Protein AF-0000000065801569 (afdb_homodimer)

Foldseek 3Di:
DFEEEEEEEDLFDCPDPDNLRHDLLVVLVVLLVVLLCVVVVPYHYHYYYCSVPFDDAADPLQVVLLPDDPVPHDPVSCVSLVVLVVLLVSLQRHQEYEYRAEQDQQAGDPRVVRSLVSHLGDPRQWHADCVVPPPRIAGPAANHAYEYRYEYQADQCDVVGPCVVSHHYQVVCVVSCVSSHHDYYHYQYQYNSNVVDPNNVVSSVVSSVVSNVVSVVVD/DFEEEEEEEDLFDCPDPDNLRHDLLVVLVVLLVVLLCVVVVPYHYHYYYCSVPFDDAADPLQVVLLPDDPVPHDPVSCVSLVVLVVLLVSLQRHQEYEYRAEQDQQAGDPRVVRSLVSHLGDPRQWHADCVVPPPRIGGPAANHAYEYRYEYQADQCDVVGPCVVSHHYQVVCVVSCVSSHHDYYHYQYQYNSNVVDPNNVVSSVVSSVVSNVVSVVVD

InterPro domains:
  IPR003680 Flavodoxin-like fold [PF02525] (22-209)
  IPR023048 NADH:quinone oxidoreductase, FMN-dependent [MF_01216] (2-215)
  IPR029039 Flavoprotein-like superfamily [G3DSA:3.40.50.360] (1-218)
  IPR029039 Flavoprotein-like superfamily [SSF52218] (1-217)
  IPR050104 FMN-dependent NADH:quinone oxidoreductase, azoreductase type 1 [PTHR43741] (1-217)

Nearest PDB structures (foldseek):
  3r6w-assembly1_A-2  TM=9.617E-01  e=5.307E-23  Pseudomonas aeruginosa
  3keg-assembly1_B  TM=9.576E-01  e=1.123E-22  Pseudomonas aeruginosa PAO1
  3lt5-assembly1_A-2  TM=9.553E-01  e=1.969E-22  Pseudomonas aeruginosa PAO1
  1tik-assembly1_A  TM=9.095E-01  e=5.180E-18  Escherichia coli
  4c0w-assembly1_A  TM=8.809E-01  e=1.396E-18  Pseudomonas putida

Sequence (438 aa):
MITLLHIDTSARRTDNDVKEYNSISKSLAAHFMDKWITLNSKDKVIYRDLGLNPPDFISQDWIAAVFTPDEKQSEEQKSLLTLSDTLIDEVDQADIIVISSPMYNYGMPAVLKAWFDQVVRINKTFTFDLARGDFPIEPIMSGKKLILISSSGEFGFEIGGIREKMNYLAPHVETASKYLGVEEFYEIKSEYQEFADARHEESLSNAYRGVEELVKQLVMITLLHIDTSARRTDNDVKEYNSISKSLAAHFMDKWITLNSKDKVIYRDLGLNPPDFISQDWIAAVFTPDEKQSEEQKSLLTLSDTLIDEVDQADIIVISSPMYNYGMPAVLKAWFDQVVRINKTFTFDLARGDFPIEPIMSGKKLILISSSGEFGFEIGGIREKMNYLAPHVETASKYLGVEEFYEIKSEYQEFADARHEESLSNAYRGVEELVKQLV

Structure (mmCIF, N/CA/C/O backbone):
data_AF-0000000065801569-model_v1
#
loop_
_entity.id
_entity.type
_entity.pdbx_description
1 polymer 'FMN-dependent NADH:quinone oxidoreductase 2'
#
loop_
_atom_site.group_PDB
_atom_site.id
_atom_site.type_symbol
_atom_site.label_atom_id
_atom_site.label_alt_id
_atom_site.label_comp_id
_atom_site.label_asym_id
_atom_site.label_entity_id
_atom_site.label_seq_id
_atom_site.pdbx_PDB_ins_code
_atom_site.Cartn_x
_atom_site.Cartn_y
_atom_site.Cartn_z
_atom_site.occupancy
_atom_site.B_iso_or_equiv
_atom_site.auth_seq_id
_atom_site.auth_comp_id
_atom_site.auth_asym_id
_atom_site.auth_atom_id
_atom_site.pdbx_PDB_model_num
ATOM 1 N N . MET A 1 1 ? 6.012 -30.438 -14.258 1 90.12 1 MET A N 1
ATOM 2 C CA . MET A 1 1 ? 5.141 -30.125 -13.125 1 90.12 1 MET A CA 1
ATOM 3 C C . MET A 1 1 ? 5.199 -28.641 -12.773 1 90.12 1 MET A C 1
ATOM 5 O O . MET A 1 1 ? 6.281 -28.078 -12.672 1 90.12 1 MET A O 1
ATOM 9 N N . ILE A 1 2 ? 3.996 -28.016 -12.609 1 95.56 2 ILE A N 1
ATOM 10 C CA . ILE A 1 2 ? 3.883 -26.578 -12.344 1 95.56 2 ILE A CA 1
ATOM 11 C C . ILE A 1 2 ? 3.725 -26.359 -10.844 1 95.56 2 ILE A C 1
ATOM 13 O O . ILE A 1 2 ? 3.074 -27.141 -10.148 1 95.56 2 ILE A O 1
ATOM 17 N N . THR A 1 3 ? 4.434 -25.344 -10.328 1 98.5 3 THR A N 1
ATOM 18 C CA . THR A 1 3 ? 4.258 -24.922 -8.945 1 98.5 3 THR A CA 1
ATOM 19 C C . THR A 1 3 ? 3.482 -23.609 -8.875 1 98.5 3 THR A C 1
ATOM 21 O O . THR A 1 3 ? 3.852 -22.625 -9.516 1 98.5 3 THR A O 1
ATOM 24 N N . LEU A 1 4 ? 2.354 -23.625 -8.094 1 98.75 4 LEU A N 1
ATOM 25 C CA . LEU A 1 4 ? 1.579 -22.406 -7.844 1 98.75 4 LEU A CA 1
ATOM 26 C C . LEU A 1 4 ? 1.873 -21.844 -6.457 1 98.75 4 LEU A C 1
ATOM 28 O O . LEU A 1 4 ? 1.932 -22.609 -5.48 1 98.75 4 LEU A O 1
ATOM 32 N N . LEU A 1 5 ? 2.158 -20.594 -6.398 1 98.94 5 LEU A N 1
ATOM 33 C CA . LEU A 1 5 ? 2.152 -19.859 -5.141 1 98.94 5 LEU A CA 1
ATOM 34 C C . LEU A 1 5 ? 0.845 -19.094 -4.965 1 98.94 5 LEU A C 1
ATOM 36 O O . LEU A 1 5 ? 0.55 -18.172 -5.73 1 98.94 5 LEU A O 1
ATOM 40 N N . HIS A 1 6 ? 0.048 -19.531 -4.031 1 98.94 6 HIS A N 1
ATOM 41 C CA . HIS A 1 6 ? -1.248 -18.938 -3.73 1 98.94 6 HIS A CA 1
ATOM 42 C C . HIS A 1 6 ? -1.165 -18.031 -2.51 1 98.94 6 HIS A C 1
ATOM 44 O O . HIS A 1 6 ? -0.929 -18.5 -1.395 1 98.94 6 HIS A O 1
ATOM 50 N N . ILE A 1 7 ? -1.395 -16.703 -2.734 1 98.94 7 ILE A N 1
ATOM 51 C CA . ILE A 1 7 ? -1.293 -15.703 -1.681 1 98.94 7 ILE A CA 1
ATOM 52 C C . ILE A 1 7 ? -2.66 -15.062 -1.44 1 98.94 7 ILE A C 1
ATOM 54 O O . ILE A 1 7 ? -3.227 -14.438 -2.338 1 98.94 7 ILE A O 1
ATOM 58 N N . ASP A 1 8 ? -3.168 -15.203 -0.246 1 98.88 8 ASP A N 1
ATOM 59 C CA . ASP A 1 8 ? -4.395 -14.531 0.173 1 98.88 8 ASP A CA 1
ATOM 60 C C . ASP A 1 8 ? -4.086 -13.312 1.037 1 98.88 8 ASP A C 1
ATOM 62 O O . ASP A 1 8 ? -3.197 -13.359 1.89 1 98.88 8 ASP A O 1
ATOM 66 N N . THR A 1 9 ? -4.887 -12.219 0.808 1 98.88 9 THR A N 1
ATOM 67 C CA . THR A 1 9 ? -4.465 -11 1.483 1 98.88 9 THR A CA 1
ATOM 68 C C . THR A 1 9 ? -5.629 -10.375 2.254 1 98.88 9 THR A C 1
ATOM 70 O O . THR A 1 9 ? -5.426 -9.477 3.072 1 98.88 9 THR A O 1
ATOM 73 N N . SER A 1 10 ? -6.836 -10.844 2.078 1 98.69 10 SER A N 1
ATOM 74 C CA . SER A 1 10 ? -7.992 -10.242 2.744 1 98.69 10 SER A CA 1
ATOM 75 C C . SER A 1 10 ? -7.93 -10.453 4.254 1 98.69 10 SER A C 1
ATOM 77 O O . SER A 1 10 ? -7.578 -11.539 4.723 1 98.69 10 SER A O 1
ATOM 79 N N . ALA A 1 11 ? -8.312 -9.43 4.996 1 97.94 11 ALA A N 1
ATOM 80 C CA . ALA A 1 11 ? -8.445 -9.555 6.445 1 97.94 11 ALA A CA 1
ATOM 81 C C . ALA A 1 11 ? -9.617 -10.461 6.812 1 97.94 11 ALA A C 1
ATOM 83 O O . ALA A 1 11 ? -9.641 -11.055 7.891 1 97.94 11 ALA A O 1
ATOM 84 N N . ARG A 1 12 ? -10.578 -10.57 5.922 1 97.25 12 ARG A N 1
ATOM 85 C CA . ARG A 1 12 ? -11.766 -11.383 6.168 1 97.25 12 ARG A CA 1
ATOM 86 C C . ARG A 1 12 ? -11.508 -12.844 5.805 1 97.25 12 ARG A C 1
ATOM 88 O O . ARG A 1 12 ? -10.836 -13.133 4.812 1 97.25 12 ARG A O 1
ATOM 95 N N . ARG A 1 13 ? -12.125 -13.688 6.562 1 96.81 13 ARG A N 1
ATOM 96 C CA . ARG A 1 13 ? -12.023 -15.125 6.324 1 96.81 13 ARG A CA 1
ATOM 97 C C . ARG A 1 13 ? -13.109 -15.594 5.359 1 96.81 13 ARG A C 1
ATOM 99 O O . ARG A 1 13 ? -13.867 -14.781 4.824 1 96.81 13 ARG A O 1
ATOM 106 N N . THR A 1 14 ? -13.094 -16.891 5.094 1 97.19 14 THR A N 1
ATOM 107 C CA . THR A 1 14 ? -14.102 -17.453 4.199 1 97.19 14 THR A CA 1
ATOM 108 C C . THR A 1 14 ? -15.008 -18.438 4.941 1 97.19 14 THR A C 1
ATOM 110 O O . THR A 1 14 ? -15.859 -19.078 4.332 1 97.19 14 THR A O 1
ATOM 113 N N . ASP A 1 15 ? -14.836 -18.578 6.254 1 95.75 15 ASP A N 1
ATOM 114 C CA . ASP A 1 15 ? -15.586 -19.562 7.027 1 95.75 15 ASP A CA 1
ATOM 115 C C . ASP A 1 15 ? -16.438 -18.891 8.094 1 95.75 15 ASP A C 1
ATOM 117 O O . ASP A 1 15 ? -16.672 -19.469 9.164 1 95.75 15 ASP A O 1
ATOM 121 N N . ASN A 1 16 ? -16.797 -17.719 7.824 1 95.31 16 ASN A N 1
ATOM 122 C CA . ASN A 1 16 ? -17.672 -17 8.75 1 95.31 16 ASN A CA 1
ATOM 123 C C . ASN A 1 16 ? -19.062 -17.609 8.797 1 95.31 16 ASN A C 1
ATOM 125 O O . ASN A 1 16 ? -19.547 -18.141 7.793 1 95.31 16 ASN A O 1
ATOM 129 N N . ASP A 1 17 ? -19.766 -17.516 9.945 1 94.5 17 ASP A N 1
ATOM 130 C CA . ASP A 1 17 ? -21.141 -18 10.078 1 94.5 17 ASP A CA 1
ATOM 131 C C . ASP A 1 17 ? -22.078 -17.25 9.125 1 94.5 17 ASP A C 1
ATOM 133 O O . ASP A 1 17 ? -22.984 -17.859 8.555 1 94.5 17 ASP A O 1
ATOM 137 N N . VAL A 1 18 ? -21.844 -15.969 9.047 1 92.38 18 VAL A N 1
ATOM 138 C CA . VAL A 1 18 ? -22.578 -15.141 8.102 1 92.38 18 VAL A CA 1
ATOM 139 C C . VAL A 1 18 ? -21.844 -15.094 6.77 1 92.38 18 VAL A C 1
ATOM 141 O O . VAL A 1 18 ? -20.781 -14.477 6.668 1 92.38 18 VAL A O 1
ATOM 144 N N . LYS A 1 19 ? -22.375 -15.625 5.754 1 91.25 19 LYS A N 1
ATOM 145 C CA . LYS A 1 19 ? -21.734 -15.797 4.453 1 91.25 19 LYS A CA 1
ATOM 146 C C . LYS A 1 19 ? -21.328 -14.453 3.855 1 91.25 19 LYS A C 1
ATOM 148 O O . LYS A 1 19 ? -20.297 -14.352 3.195 1 91.25 19 LYS A O 1
ATOM 153 N N . GLU A 1 20 ? -22.141 -13.445 4.098 1 90 20 GLU A N 1
ATOM 154 C CA . GLU A 1 20 ? -21.891 -12.117 3.543 1 90 20 GLU A CA 1
ATOM 155 C C . GLU A 1 20 ? -20.609 -11.516 4.098 1 90 20 GLU A C 1
ATOM 157 O O . GLU A 1 20 ? -20.078 -10.547 3.547 1 90 20 GLU A O 1
ATOM 162 N N . TYR A 1 21 ? -20.078 -12.133 5.156 1 93.75 21 TYR A N 1
ATOM 163 C CA . TYR A 1 21 ? -18.859 -11.617 5.777 1 93.75 21 TYR A CA 1
ATOM 164 C C . TYR A 1 21 ? -17.625 -12.305 5.203 1 93.75 21 TYR A C 1
ATOM 166 O O . TYR A 1 21 ? -16.484 -11.906 5.5 1 93.75 21 TYR A O 1
ATOM 174 N N . ASN A 1 22 ? -17.906 -13.25 4.355 1 97 22 ASN A N 1
ATOM 175 C CA . ASN A 1 22 ? -16.781 -13.961 3.754 1 97 22 ASN A CA 1
ATOM 176 C C . ASN A 1 22 ? -16.094 -13.117 2.691 1 97 22 ASN A C 1
ATOM 178 O O . ASN A 1 22 ? -16.75 -12.391 1.938 1 97 22 ASN A O 1
ATOM 182 N N . SER A 1 23 ? -14.773 -13.281 2.664 1 98.19 23 SER A N 1
ATOM 183 C CA . SER A 1 23 ? -13.992 -12.594 1.643 1 98.19 23 SER A CA 1
ATOM 184 C C . SER A 1 23 ? -14.359 -13.078 0.244 1 98.19 23 SER A C 1
ATOM 186 O O . SER A 1 23 ? -14.312 -14.273 -0.039 1 98.19 23 SER A O 1
ATOM 188 N N . ILE A 1 24 ? -14.656 -12.172 -0.608 1 98.5 24 ILE A N 1
ATOM 189 C CA . ILE A 1 24 ? -15.016 -12.477 -1.988 1 98.5 24 ILE A CA 1
ATOM 190 C C . ILE A 1 24 ? -13.766 -12.875 -2.771 1 98.5 24 ILE A C 1
ATOM 192 O O . ILE A 1 24 ? -13.773 -13.883 -3.486 1 98.5 24 ILE A O 1
ATOM 196 N N . SER A 1 25 ? -12.68 -12.109 -2.645 1 98.75 25 SER A N 1
ATOM 197 C CA . SER A 1 25 ? -11.461 -12.406 -3.381 1 98.75 25 SER A CA 1
ATOM 198 C C . SER A 1 25 ? -10.891 -13.773 -2.99 1 98.75 25 SER A C 1
ATOM 200 O O . SER A 1 25 ? -10.492 -14.555 -3.855 1 98.75 25 SER A O 1
ATOM 202 N N . LYS A 1 26 ? -10.891 -14.117 -1.691 1 98.75 26 LYS A N 1
ATOM 203 C CA . LYS A 1 26 ? -10.422 -15.422 -1.246 1 98.75 26 LYS A CA 1
ATOM 204 C C . LYS A 1 26 ? -11.289 -16.547 -1.813 1 98.75 26 LYS A C 1
ATOM 206 O O . LYS A 1 26 ? -10.773 -17.594 -2.199 1 98.75 26 LYS A O 1
ATOM 211 N N . SER A 1 27 ? -12.594 -16.312 -1.82 1 98.69 27 SER A N 1
ATOM 212 C CA . SER A 1 27 ? -13.516 -17.328 -2.326 1 98.69 27 SER A CA 1
ATOM 213 C C . SER A 1 27 ? -13.289 -17.594 -3.811 1 98.69 27 SER A C 1
ATOM 215 O O . SER A 1 27 ? -13.281 -18.75 -4.25 1 98.69 27 SER A O 1
ATOM 217 N N . LEU A 1 28 ? -13.117 -16.531 -4.574 1 98.88 28 LEU A N 1
ATOM 218 C CA . LEU A 1 28 ? -12.836 -16.656 -6 1 98.88 28 LEU A CA 1
ATOM 219 C C . LEU A 1 28 ? -11.516 -17.375 -6.234 1 98.88 28 LEU A C 1
ATOM 221 O O . LEU A 1 28 ? -11.414 -18.219 -7.133 1 98.88 28 LEU A O 1
ATOM 225 N N . ALA A 1 29 ? -10.516 -17.047 -5.457 1 98.88 29 ALA A N 1
ATOM 226 C CA . ALA A 1 29 ? -9.211 -17.703 -5.59 1 98.88 29 ALA A CA 1
ATOM 227 C C . ALA A 1 29 ? -9.305 -19.188 -5.242 1 98.88 29 ALA A C 1
ATOM 229 O O . ALA A 1 29 ? -8.664 -20.016 -5.891 1 98.88 29 ALA A O 1
ATOM 230 N N . ALA A 1 30 ? -10.086 -19.469 -4.18 1 98.5 30 ALA A N 1
ATOM 231 C CA . ALA A 1 30 ? -10.297 -20.875 -3.826 1 98.5 30 ALA A CA 1
ATOM 232 C C . ALA A 1 30 ? -10.922 -21.641 -4.988 1 98.5 30 ALA A C 1
ATOM 234 O O . ALA A 1 30 ? -10.539 -22.781 -5.262 1 98.5 30 ALA A O 1
ATOM 235 N N . HIS A 1 31 ? -11.891 -21 -5.609 1 98.56 31 HIS A N 1
ATOM 236 C CA . HIS A 1 31 ? -12.516 -21.609 -6.781 1 98.56 31 HIS A CA 1
ATOM 237 C C . HIS A 1 31 ? -11.5 -21.844 -7.887 1 98.56 31 HIS A C 1
ATOM 239 O O . HIS A 1 31 ? -11.484 -22.922 -8.508 1 98.56 31 HIS A O 1
ATOM 245 N N . PHE A 1 32 ? -10.648 -20.891 -8.188 1 98.88 32 PHE A N 1
ATOM 246 C CA . PHE A 1 32 ? -9.578 -21.031 -9.164 1 98.88 32 PHE A CA 1
ATOM 247 C C . PHE A 1 32 ? -8.688 -22.219 -8.828 1 98.88 32 PHE A C 1
ATOM 249 O O . PHE A 1 32 ? -8.406 -23.047 -9.695 1 98.88 32 PHE A O 1
ATOM 256 N N . MET A 1 33 ? -8.234 -22.25 -7.605 1 98.44 33 MET A N 1
ATOM 257 C CA . MET A 1 33 ? -7.316 -23.312 -7.176 1 98.44 33 MET A CA 1
ATOM 258 C C . MET A 1 33 ? -7.969 -24.672 -7.289 1 98.44 33 MET A C 1
ATOM 260 O O . MET A 1 33 ? -7.332 -25.641 -7.723 1 98.44 33 MET A O 1
ATOM 264 N N . ASP A 1 34 ? -9.211 -24.766 -6.863 1 97.81 34 ASP A N 1
ATOM 265 C CA . ASP A 1 34 ? -9.938 -26.016 -6.961 1 97.81 34 ASP A CA 1
ATOM 266 C C . ASP A 1 34 ? -10.008 -26.5 -8.406 1 97.81 34 ASP A C 1
ATOM 268 O O . ASP A 1 34 ? -9.734 -27.672 -8.688 1 97.81 34 ASP A O 1
ATOM 272 N N . LYS A 1 35 ? -10.398 -25.625 -9.32 1 97.81 35 LYS A N 1
ATOM 273 C CA . LYS A 1 35 ? -10.484 -25.969 -10.734 1 97.81 35 LYS A CA 1
ATOM 274 C C . LYS A 1 35 ? -9.117 -26.359 -11.289 1 97.81 35 LYS A C 1
ATOM 276 O O . LYS A 1 35 ? -9.008 -27.312 -12.055 1 97.81 35 LYS A O 1
ATOM 281 N N . TRP A 1 36 ? -8.055 -25.625 -10.914 1 97.81 36 TRP A N 1
ATOM 282 C CA . TRP A 1 36 ? -6.703 -25.906 -11.383 1 97.81 36 TRP A CA 1
ATOM 283 C C . TRP A 1 36 ? -6.25 -27.297 -10.953 1 97.81 36 TRP A C 1
ATOM 285 O O . TRP A 1 36 ? -5.758 -28.078 -11.766 1 97.81 36 TRP A O 1
ATOM 295 N N . ILE A 1 37 ? -6.461 -27.578 -9.68 1 96.31 37 ILE A N 1
ATOM 296 C CA . ILE A 1 37 ? -5.965 -28.828 -9.117 1 96.31 37 ILE A CA 1
ATOM 297 C C . ILE A 1 37 ? -6.742 -30 -9.703 1 96.31 37 ILE A C 1
ATOM 299 O O . ILE A 1 37 ? -6.18 -31.078 -9.93 1 96.31 37 ILE A O 1
ATOM 303 N N . THR A 1 38 ? -7.969 -29.797 -9.938 1 95.81 38 THR A N 1
ATOM 304 C CA . THR A 1 38 ? -8.781 -30.844 -10.555 1 95.81 38 THR A CA 1
ATOM 305 C C . THR A 1 38 ? -8.234 -31.219 -11.93 1 95.81 38 THR A C 1
ATOM 307 O O . THR A 1 38 ? -8.211 -32.375 -12.297 1 95.81 38 THR A O 1
ATOM 310 N N . LEU A 1 39 ? -7.738 -30.266 -12.617 1 95.31 39 LEU A N 1
ATOM 311 C CA . LEU A 1 39 ? -7.246 -30.484 -13.977 1 95.31 39 LEU A CA 1
ATOM 312 C C . LEU A 1 39 ? -5.766 -30.844 -13.961 1 95.31 39 LEU A C 1
ATOM 314 O O . LEU A 1 39 ? -5.266 -31.469 -14.898 1 95.31 39 LEU A O 1
ATOM 318 N N . ASN A 1 40 ? -5.074 -30.391 -12.945 1 94.31 40 ASN A N 1
ATOM 319 C CA . ASN A 1 40 ? -3.633 -30.594 -12.82 1 94.31 40 ASN A CA 1
ATOM 320 C C . ASN A 1 40 ? -3.262 -31.141 -11.445 1 94.31 40 ASN A C 1
ATOM 322 O O . ASN A 1 40 ? -2.484 -30.516 -10.711 1 94.31 40 ASN A O 1
ATOM 326 N N . SER A 1 41 ? -3.645 -32.281 -11.188 1 93.44 41 SER A N 1
ATOM 327 C CA . SER A 1 41 ? -3.609 -32.875 -9.852 1 93.44 41 SER A CA 1
ATOM 328 C C . SER A 1 41 ? -2.176 -33.094 -9.375 1 93.44 41 SER A C 1
ATOM 330 O O . SER A 1 41 ? -1.925 -33.219 -8.18 1 93.44 41 SER A O 1
ATOM 332 N N . LYS A 1 42 ? -1.224 -33.094 -10.289 1 95.56 42 LYS A N 1
ATOM 333 C CA . LYS A 1 42 ? 0.156 -33.406 -9.906 1 95.56 42 LYS A CA 1
ATOM 334 C C . LYS A 1 42 ? 0.915 -32.094 -9.586 1 95.56 42 LYS A C 1
ATOM 336 O O . LYS A 1 42 ? 2.035 -32.156 -9.07 1 95.56 42 LYS A O 1
ATOM 341 N N . ASP A 1 43 ? 0.312 -30.969 -9.883 1 97.12 43 ASP A N 1
ATOM 342 C CA . ASP A 1 43 ? 0.983 -29.688 -9.664 1 97.12 43 ASP A CA 1
ATOM 343 C C . ASP A 1 43 ? 1.114 -29.375 -8.172 1 97.12 43 ASP A C 1
ATOM 345 O O . ASP A 1 43 ? 0.288 -29.812 -7.367 1 97.12 43 ASP A O 1
ATOM 349 N N . LYS A 1 44 ? 2.141 -28.688 -7.816 1 97.88 44 LYS A N 1
ATOM 350 C CA . LYS A 1 44 ? 2.43 -28.312 -6.438 1 97.88 44 LYS A CA 1
ATOM 351 C C . LYS A 1 44 ? 1.825 -26.953 -6.105 1 97.88 44 LYS A C 1
ATOM 353 O O . LYS A 1 44 ? 1.831 -26.047 -6.941 1 97.88 44 LYS A O 1
ATOM 358 N N . VAL A 1 45 ? 1.314 -26.844 -4.871 1 98.38 45 VAL A N 1
ATOM 359 C CA . VAL A 1 45 ? 0.767 -25.578 -4.41 1 98.38 45 VAL A CA 1
ATOM 360 C C . VAL A 1 45 ? 1.477 -25.141 -3.129 1 98.38 45 VAL A C 1
ATOM 362 O O . VAL A 1 45 ? 1.556 -25.906 -2.166 1 98.38 45 VAL A O 1
ATOM 365 N N . ILE A 1 46 ? 2.07 -23.969 -3.1 1 98.75 46 ILE A N 1
ATOM 366 C CA . ILE A 1 46 ? 2.529 -23.266 -1.906 1 98.75 46 ILE A CA 1
ATOM 367 C C . ILE A 1 46 ? 1.503 -22.219 -1.499 1 98.75 46 ILE A C 1
ATOM 369 O O . ILE A 1 46 ? 1.08 -21.406 -2.322 1 98.75 46 ILE A O 1
ATOM 373 N N . TYR A 1 47 ? 1.054 -22.312 -0.288 1 98.69 47 TYR A N 1
ATOM 374 C CA . TYR A 1 47 ? -0.019 -21.438 0.156 1 98.69 47 TYR A CA 1
ATOM 375 C C . TYR A 1 47 ? 0.468 -20.5 1.249 1 98.69 47 TYR A C 1
ATOM 377 O O . TYR A 1 47 ? 1.166 -20.906 2.174 1 98.69 47 TYR A O 1
ATOM 385 N N . ARG A 1 48 ? 0.178 -19.203 1.084 1 98.31 48 ARG A N 1
ATOM 386 C CA . ARG A 1 48 ? 0.506 -18.156 2.043 1 98.31 48 ARG A CA 1
ATOM 387 C C . ARG A 1 48 ? -0.694 -17.25 2.297 1 98.31 48 ARG A C 1
ATOM 389 O O . ARG A 1 48 ? -1.203 -16.609 1.373 1 98.31 48 ARG A O 1
ATOM 396 N N . ASP A 1 49 ? -1.214 -17.219 3.514 1 98.5 49 ASP A N 1
ATOM 397 C CA . ASP A 1 49 ? -2.285 -16.312 3.887 1 98.5 49 ASP A CA 1
ATOM 398 C C . ASP A 1 49 ? -1.735 -15.102 4.641 1 98.5 49 ASP A C 1
ATOM 400 O O . ASP A 1 49 ? -1.516 -15.164 5.852 1 98.5 49 ASP A O 1
ATOM 404 N N . LEU A 1 50 ? -1.642 -13.938 4.008 1 98.75 50 LEU A N 1
ATOM 405 C CA . LEU A 1 50 ? -1.081 -12.734 4.602 1 98.75 50 LEU A CA 1
ATOM 406 C C . LEU A 1 50 ? -2.105 -12.039 5.492 1 98.75 50 LEU A C 1
ATOM 408 O O . LEU A 1 50 ? -1.738 -11.336 6.441 1 98.75 50 LEU A O 1
ATOM 412 N N . GLY A 1 51 ? -3.398 -12.172 5.137 1 97.69 51 GLY A N 1
ATOM 413 C CA . GLY A 1 51 ? -4.434 -11.562 5.957 1 97.69 51 GLY A CA 1
ATOM 414 C C . GLY A 1 51 ? -4.48 -12.117 7.367 1 97.69 51 GLY A C 1
ATOM 415 O O . GLY A 1 51 ? -4.621 -11.359 8.328 1 97.69 51 GLY A O 1
ATOM 416 N N . LEU A 1 52 ? -4.293 -13.375 7.492 1 95.88 52 LEU A N 1
ATOM 417 C CA . LEU A 1 52 ? -4.359 -14.055 8.781 1 95.88 52 LEU A CA 1
ATOM 418 C C . LEU A 1 52 ? -3.002 -14.039 9.477 1 95.88 52 LEU A C 1
ATOM 420 O O . LEU A 1 52 ? -2.93 -14.031 10.711 1 95.88 52 LEU A O 1
ATOM 424 N N . ASN A 1 53 ? -1.96 -14.086 8.711 1 97.25 53 ASN A N 1
ATOM 425 C CA . ASN A 1 53 ? -0.589 -14.07 9.211 1 97.25 53 ASN A CA 1
ATOM 426 C C . ASN A 1 53 ? 0.247 -13 8.516 1 97.25 53 ASN A C 1
ATOM 428 O O . ASN A 1 53 ? 1.089 -13.312 7.672 1 97.25 53 ASN A O 1
ATOM 432 N N . PRO A 1 54 ? 0.075 -11.773 8.906 1 98.19 54 PRO A N 1
ATOM 433 C CA . PRO A 1 54 ? 0.766 -10.672 8.234 1 98.19 54 PRO A CA 1
ATOM 434 C C . PRO A 1 54 ? 2.283 -10.734 8.398 1 98.19 54 PRO A C 1
ATOM 436 O O . PRO A 1 54 ? 2.773 -11.148 9.453 1 98.19 54 PRO A O 1
ATOM 439 N N . PRO A 1 55 ? 3.045 -10.391 7.367 1 98.38 55 PRO A N 1
ATOM 440 C CA . PRO A 1 55 ? 4.496 -10.281 7.523 1 98.38 55 PRO A CA 1
ATOM 441 C C . PRO A 1 55 ? 4.91 -9.07 8.352 1 98.38 55 PRO A C 1
ATOM 443 O O . PRO A 1 55 ? 4.109 -8.148 8.555 1 98.38 55 PRO A O 1
ATOM 446 N N . ASP A 1 56 ? 6.141 -9.086 8.789 1 97.5 56 ASP A N 1
ATOM 447 C CA . ASP A 1 56 ? 6.684 -7.926 9.492 1 97.5 56 ASP A CA 1
ATOM 448 C C . ASP A 1 56 ? 6.879 -6.746 8.547 1 97.5 56 ASP A C 1
ATOM 450 O O . ASP A 1 56 ? 7.23 -6.934 7.375 1 97.5 56 ASP A O 1
ATOM 454 N N . PHE A 1 57 ? 6.621 -5.57 9.094 1 98.38 57 PHE A N 1
ATOM 455 C CA . PHE A 1 57 ? 7.113 -4.395 8.383 1 98.38 57 PHE A CA 1
ATOM 456 C C . PHE A 1 57 ? 8.633 -4.41 8.305 1 98.38 57 PHE A C 1
ATOM 458 O O . PHE A 1 57 ? 9.305 -4.941 9.195 1 98.38 57 PHE A O 1
ATOM 465 N N . ILE A 1 58 ? 9.188 -3.822 7.266 1 97.88 58 ILE A N 1
ATOM 466 C CA . ILE A 1 58 ? 10.641 -3.691 7.227 1 97.88 58 ILE A CA 1
ATOM 467 C C . ILE A 1 58 ? 11.086 -2.602 8.195 1 97.88 58 ILE A C 1
ATOM 469 O O . ILE A 1 58 ? 10.312 -1.702 8.531 1 97.88 58 ILE A O 1
ATOM 473 N N . SER A 1 59 ? 12.305 -2.67 8.656 1 97.44 59 SER A N 1
ATOM 474 C CA . SER A 1 59 ? 12.883 -1.751 9.633 1 97.44 59 SER A CA 1
ATOM 475 C C . SER A 1 59 ? 14.273 -1.296 9.195 1 97.44 59 SER A C 1
ATOM 477 O O . SER A 1 59 ? 14.82 -1.802 8.219 1 97.44 59 SER A O 1
ATOM 479 N N . GLN A 1 60 ? 14.758 -0.383 9.922 1 96.5 60 GLN A N 1
ATOM 480 C CA . GLN A 1 60 ? 16.109 0.082 9.641 1 96.5 60 GLN A CA 1
ATOM 481 C C . GLN A 1 60 ? 17.125 -1.061 9.75 1 96.5 60 GLN A C 1
ATOM 483 O O . GLN A 1 60 ? 18.031 -1.18 8.914 1 96.5 60 GLN A O 1
ATOM 488 N N . ASP A 1 61 ? 16.984 -1.889 10.797 1 96.56 61 ASP A N 1
ATOM 489 C CA . ASP A 1 61 ? 17.891 -3.018 10.977 1 96.56 61 ASP A CA 1
ATOM 490 C C . ASP A 1 61 ? 17.75 -4.023 9.836 1 96.56 61 ASP A C 1
ATOM 492 O O . ASP A 1 61 ? 18.734 -4.598 9.383 1 96.56 61 ASP A O 1
ATOM 496 N N . TRP A 1 62 ? 16.516 -4.227 9.43 1 97.75 62 TRP A N 1
ATOM 497 C CA . TRP A 1 62 ? 16.266 -5.102 8.289 1 97.75 62 TRP A CA 1
ATOM 498 C C . TRP A 1 62 ? 16.953 -4.578 7.039 1 97.75 62 TRP A C 1
ATOM 500 O O . TRP A 1 62 ? 17.625 -5.332 6.336 1 97.75 62 TRP A O 1
ATOM 510 N N . ILE A 1 63 ? 16.828 -3.285 6.754 1 96.75 63 ILE A N 1
ATOM 511 C CA . ILE A 1 63 ? 17.453 -2.656 5.594 1 96.75 63 ILE A CA 1
ATOM 512 C C . ILE A 1 63 ? 18.969 -2.793 5.68 1 96.75 63 ILE A C 1
ATOM 514 O O . ILE A 1 63 ? 19.625 -3.146 4.695 1 96.75 63 ILE A O 1
ATOM 518 N N . ALA A 1 64 ? 19.484 -2.543 6.875 1 95.5 64 ALA A N 1
ATOM 519 C CA . ALA A 1 64 ? 20.922 -2.686 7.078 1 95.5 64 ALA A CA 1
ATOM 520 C C . ALA A 1 64 ? 21.375 -4.109 6.773 1 95.5 64 ALA A C 1
ATOM 522 O O . ALA A 1 64 ? 22.422 -4.309 6.148 1 95.5 64 ALA A O 1
ATOM 523 N N . ALA A 1 65 ? 20.609 -5.086 7.211 1 96.88 65 ALA A N 1
ATOM 524 C CA . ALA A 1 65 ? 20.938 -6.488 6.965 1 96.88 65 ALA A CA 1
ATOM 525 C C . ALA A 1 65 ? 20.938 -6.797 5.473 1 96.88 65 ALA A C 1
ATOM 527 O O . ALA A 1 65 ? 21.828 -7.5 4.977 1 96.88 65 ALA A O 1
ATOM 528 N N . VAL A 1 66 ? 20 -6.297 4.762 1 95.81 66 VAL A N 1
ATOM 529 C CA . VAL A 1 66 ? 19.844 -6.531 3.33 1 95.81 66 VAL A CA 1
ATOM 530 C C . VAL A 1 66 ? 21.078 -6.008 2.584 1 95.81 66 VAL A C 1
ATOM 532 O O . VAL A 1 66 ? 21.516 -6.613 1.608 1 95.81 66 VAL A O 1
ATOM 535 N N . PHE A 1 67 ? 21.641 -4.918 3.059 1 92.56 67 PHE A N 1
ATOM 536 C CA . PHE A 1 67 ? 22.719 -4.27 2.328 1 92.56 67 PHE A CA 1
ATOM 537 C C . PHE A 1 67 ? 24.078 -4.766 2.818 1 92.56 67 PHE A C 1
ATOM 539 O O . PHE A 1 67 ? 25.125 -4.359 2.297 1 92.56 67 PHE A O 1
ATOM 546 N N . THR A 1 68 ? 24.031 -5.621 3.793 1 93.5 68 THR A N 1
ATOM 547 C CA . THR A 1 68 ? 25.25 -6.281 4.234 1 93.5 68 THR A CA 1
ATOM 548 C C . THR A 1 68 ? 25.516 -7.539 3.41 1 93.5 68 THR A C 1
ATOM 550 O O . THR A 1 68 ? 24.641 -8.391 3.27 1 93.5 68 THR A O 1
ATOM 553 N N . PRO A 1 69 ? 26.703 -7.625 2.865 1 92.25 69 PRO A N 1
ATOM 554 C CA . PRO A 1 69 ? 27 -8.844 2.113 1 92.25 69 PRO A CA 1
ATOM 555 C C . PRO A 1 69 ? 26.766 -10.117 2.928 1 92.25 69 PRO A C 1
ATOM 557 O O . PRO A 1 69 ? 27.031 -10.141 4.133 1 92.25 69 PRO A O 1
ATOM 560 N N . ASP A 1 70 ? 26.375 -11.094 2.24 1 90.56 70 ASP A N 1
ATOM 561 C CA . ASP A 1 70 ? 25.969 -12.336 2.889 1 90.56 70 ASP A CA 1
ATOM 562 C C . ASP A 1 70 ? 27.062 -12.867 3.803 1 90.56 70 ASP A C 1
ATOM 564 O O . ASP A 1 70 ? 26.797 -13.281 4.93 1 90.56 70 ASP A O 1
ATOM 568 N N . GLU A 1 71 ? 28.281 -12.852 3.334 1 92.75 71 GLU A N 1
ATOM 569 C CA . GLU A 1 71 ? 29.422 -13.438 4.047 1 92.75 71 GLU A CA 1
ATOM 570 C C . GLU A 1 71 ? 29.75 -12.633 5.305 1 92.75 71 GLU A C 1
ATOM 572 O O . GLU A 1 71 ? 30.484 -13.109 6.176 1 92.75 71 GLU A O 1
ATOM 577 N N . LYS A 1 72 ? 29.203 -11.453 5.445 1 95.06 72 LYS A N 1
ATOM 578 C CA . LYS A 1 72 ? 29.531 -10.562 6.555 1 95.06 72 LYS A CA 1
ATOM 579 C C . LYS A 1 72 ? 28.344 -10.398 7.5 1 95.06 72 LYS A C 1
ATOM 581 O O . LYS A 1 72 ? 28.438 -9.664 8.484 1 95.06 72 LYS A O 1
ATOM 586 N N . GLN A 1 73 ? 27.25 -11.023 7.195 1 95.31 73 GLN A N 1
ATOM 587 C CA . GLN A 1 73 ? 26.047 -10.875 8.016 1 95.31 73 GLN A CA 1
ATOM 588 C C . GLN A 1 73 ? 26.219 -11.562 9.367 1 95.31 73 GLN A C 1
ATOM 590 O O . GLN A 1 73 ? 26.656 -12.711 9.438 1 95.31 73 GLN A O 1
ATOM 595 N N . SER A 1 74 ? 25.953 -10.883 10.391 1 97.06 74 SER A N 1
ATOM 596 C CA . SER A 1 74 ? 25.906 -11.477 11.727 1 97.06 74 SER A CA 1
ATOM 597 C C . SER A 1 74 ? 24.734 -12.445 11.844 1 97.06 74 SER A C 1
ATOM 599 O O . SER A 1 74 ? 23.859 -12.484 10.984 1 97.06 74 SER A O 1
ATOM 601 N N . GLU A 1 75 ? 24.719 -13.227 12.883 1 96.62 75 GLU A N 1
ATOM 602 C CA . GLU A 1 75 ? 23.609 -14.141 13.133 1 96.62 75 GLU A CA 1
ATOM 603 C C . GLU A 1 75 ? 22.297 -13.383 13.32 1 96.62 75 GLU A C 1
ATOM 605 O O . GLU A 1 75 ? 21.234 -13.852 12.906 1 96.62 75 GLU A O 1
ATOM 610 N N . GLU A 1 76 ? 22.438 -12.281 13.945 1 96.69 76 GLU A N 1
ATOM 611 C CA . GLU A 1 76 ? 21.266 -11.445 14.148 1 96.69 76 GLU A CA 1
ATOM 612 C C . GLU A 1 76 ? 20.703 -10.945 12.828 1 96.69 76 GLU A C 1
ATOM 614 O O . GLU A 1 76 ? 19.484 -10.922 12.625 1 96.69 76 GLU A O 1
ATOM 619 N N . GLN A 1 77 ? 21.531 -10.539 11.977 1 96.25 77 GLN A N 1
ATOM 620 C CA . GLN A 1 77 ? 21.109 -10.055 10.664 1 96.25 77 GLN A CA 1
ATOM 621 C C . GLN A 1 77 ? 20.484 -11.18 9.844 1 96.25 77 GLN A C 1
ATOM 623 O O . GLN A 1 77 ? 19.469 -10.969 9.18 1 96.25 77 GLN A O 1
ATOM 628 N N . LYS A 1 78 ? 21.078 -12.328 9.875 1 96.69 78 LYS A N 1
ATOM 629 C CA . LYS A 1 78 ? 20.516 -13.484 9.18 1 96.69 78 LYS A CA 1
ATOM 630 C C . LYS A 1 78 ? 19.125 -13.812 9.703 1 96.69 78 LYS A C 1
ATOM 632 O O . LYS A 1 78 ? 18.219 -14.125 8.93 1 96.69 78 LYS A O 1
ATOM 637 N N . SER A 1 79 ? 19.031 -13.742 11 1 97 79 SER A N 1
ATOM 638 C CA . SER A 1 79 ? 17.734 -14.008 11.625 1 97 79 SER A CA 1
ATOM 639 C C . SER A 1 79 ? 16.688 -12.992 11.18 1 97 79 SER A C 1
ATOM 641 O O . SER A 1 79 ? 15.531 -13.352 10.945 1 97 79 SER A O 1
ATOM 643 N N . LEU A 1 80 ? 17.062 -11.766 11.008 1 96.81 80 LEU A N 1
ATOM 644 C CA . LEU A 1 80 ? 16.172 -10.688 10.586 1 96.81 80 LEU A CA 1
ATOM 645 C C . LEU A 1 80 ? 15.664 -10.922 9.172 1 96.81 80 LEU A C 1
ATOM 647 O O . LEU A 1 80 ? 14.555 -10.516 8.828 1 96.81 80 LEU A O 1
ATOM 651 N N . LEU A 1 81 ? 16.453 -11.633 8.391 1 97.94 81 LEU A N 1
ATOM 652 C CA . LEU A 1 81 ? 16.125 -11.789 6.973 1 97.94 81 LEU A CA 1
ATOM 653 C C . LEU A 1 81 ? 15.453 -13.133 6.711 1 97.94 81 LEU A C 1
ATOM 655 O O . LEU A 1 81 ? 15.07 -13.422 5.578 1 97.94 81 LEU A O 1
ATOM 659 N N . THR A 1 82 ? 15.258 -13.977 7.75 1 98.12 82 THR A N 1
ATOM 660 C CA . THR A 1 82 ? 14.758 -15.336 7.602 1 98.12 82 THR A CA 1
ATOM 661 C C . THR A 1 82 ? 13.391 -15.344 6.922 1 98.12 82 THR A C 1
ATOM 663 O O . THR A 1 82 ? 13.156 -16.109 5.984 1 98.12 82 THR A O 1
ATOM 666 N N . LEU A 1 83 ? 12.508 -14.492 7.387 1 98.38 83 LEU A N 1
ATOM 667 C CA . LEU A 1 83 ? 11.18 -14.422 6.777 1 98.38 83 LEU A CA 1
ATOM 668 C C . LEU A 1 83 ? 11.281 -14.039 5.305 1 98.38 83 LEU A C 1
ATOM 670 O O . LEU A 1 83 ? 10.688 -14.695 4.445 1 98.38 83 LEU A O 1
ATOM 674 N N . SER A 1 84 ? 12 -12.969 5.051 1 98.56 84 SER A N 1
ATOM 675 C CA . SER A 1 84 ? 12.188 -12.492 3.684 1 98.56 84 SER A CA 1
ATOM 676 C C . SER A 1 84 ? 12.742 -13.594 2.789 1 98.56 84 SER A C 1
ATOM 678 O O . SER A 1 84 ? 12.234 -13.82 1.688 1 98.56 84 SER A O 1
ATOM 680 N N . ASP A 1 85 ? 13.766 -14.289 3.271 1 98.44 85 ASP A N 1
ATOM 681 C CA . ASP A 1 85 ? 14.359 -15.383 2.512 1 98.44 85 ASP A CA 1
ATOM 682 C C . ASP A 1 85 ? 13.336 -16.484 2.236 1 98.44 85 ASP A C 1
ATOM 684 O O . ASP A 1 85 ? 13.297 -17.047 1.137 1 98.44 85 ASP A O 1
ATOM 688 N N . THR A 1 86 ? 12.547 -16.812 3.211 1 98.75 86 THR A N 1
ATOM 689 C CA . THR A 1 86 ? 11.508 -17.828 3.053 1 98.75 86 THR A CA 1
ATOM 690 C C . THR A 1 86 ? 10.508 -17.406 1.978 1 98.75 86 THR A C 1
ATOM 692 O O . THR A 1 86 ? 10.156 -18.203 1.107 1 98.75 86 THR A O 1
ATOM 695 N N . LEU A 1 87 ? 10.055 -16.203 2.051 1 98.88 87 LEU A N 1
ATOM 696 C CA . LEU A 1 87 ? 9.078 -15.695 1.092 1 98.88 87 LEU A CA 1
ATOM 697 C C . LEU A 1 87 ? 9.664 -15.672 -0.317 1 98.88 87 LEU A C 1
ATOM 699 O O . LEU A 1 87 ? 8.977 -16 -1.285 1 98.88 87 LEU A O 1
ATOM 703 N N . ILE A 1 88 ? 10.891 -15.258 -0.451 1 98.81 88 ILE A N 1
ATOM 704 C CA . ILE A 1 88 ? 11.555 -15.227 -1.75 1 98.81 88 ILE A CA 1
ATOM 705 C C . ILE A 1 88 ? 11.688 -16.641 -2.305 1 98.81 88 ILE A C 1
ATOM 707 O O . ILE A 1 88 ? 11.516 -16.859 -3.506 1 98.81 88 ILE A O 1
ATOM 711 N N . ASP A 1 89 ? 12.023 -17.578 -1.455 1 98.81 89 ASP A N 1
ATOM 712 C CA . ASP A 1 89 ? 12.117 -18.984 -1.871 1 98.81 89 ASP A CA 1
ATOM 713 C C . ASP A 1 89 ? 10.789 -19.469 -2.426 1 98.81 89 ASP A C 1
ATOM 715 O O . ASP A 1 89 ? 10.758 -20.219 -3.412 1 98.81 89 ASP A O 1
ATOM 719 N N . GLU A 1 90 ? 9.68 -19.125 -1.771 1 98.88 90 GLU A N 1
ATOM 720 C CA . GLU A 1 90 ? 8.359 -19.469 -2.279 1 98.88 90 GLU A CA 1
ATOM 721 C C . GLU A 1 90 ? 8.141 -18.922 -3.688 1 98.88 90 GLU A C 1
ATOM 723 O O . GLU A 1 90 ? 7.668 -19.641 -4.57 1 98.88 90 GLU A O 1
ATOM 728 N N . VAL A 1 91 ? 8.547 -17.688 -3.92 1 98.94 91 VAL A N 1
ATOM 729 C CA . VAL A 1 91 ? 8.406 -17.062 -5.227 1 98.94 91 VAL A CA 1
ATOM 730 C C . VAL A 1 91 ? 9.297 -17.766 -6.246 1 98.94 91 VAL A C 1
ATOM 732 O O . VAL A 1 91 ? 8.883 -18.016 -7.375 1 98.94 91 VAL A O 1
ATOM 735 N N . ASP A 1 92 ? 10.5 -18.062 -5.797 1 98.69 92 ASP A N 1
ATOM 736 C CA . ASP A 1 92 ? 11.469 -18.703 -6.684 1 98.69 92 ASP A CA 1
ATOM 737 C C . ASP A 1 92 ? 10.945 -20.031 -7.211 1 98.69 92 ASP A C 1
ATOM 739 O O . ASP A 1 92 ? 11.172 -20.391 -8.367 1 98.69 92 ASP A O 1
ATOM 743 N N . GLN A 1 93 ? 10.234 -20.703 -6.414 1 98.62 93 GLN A N 1
ATOM 744 C CA . GLN A 1 93 ? 9.727 -22.031 -6.766 1 98.62 93 GLN A CA 1
ATOM 745 C C . GLN A 1 93 ? 8.516 -21.922 -7.684 1 98.62 93 GLN A C 1
ATOM 747 O O . GLN A 1 93 ? 8.148 -22.906 -8.352 1 98.62 93 GLN A O 1
ATOM 752 N N . ALA A 1 94 ? 7.875 -20.828 -7.754 1 98.75 94 ALA A N 1
ATOM 753 C CA . ALA A 1 94 ? 6.562 -20.719 -8.383 1 98.75 94 ALA A CA 1
ATOM 754 C C . ALA A 1 94 ? 6.688 -20.469 -9.883 1 98.75 94 ALA A C 1
ATOM 756 O O . ALA A 1 94 ? 7.508 -19.656 -10.32 1 98.75 94 ALA A O 1
ATOM 757 N N . ASP A 1 95 ? 5.902 -21.141 -10.648 1 98.69 95 ASP A N 1
ATOM 758 C CA . ASP A 1 95 ? 5.691 -20.844 -12.062 1 98.69 95 ASP A CA 1
ATOM 759 C C . ASP A 1 95 ? 4.531 -19.875 -12.242 1 98.69 95 ASP A C 1
ATOM 761 O O . ASP A 1 95 ? 4.562 -19.031 -13.141 1 98.69 95 ASP A O 1
ATOM 765 N N . ILE A 1 96 ? 3.512 -20.031 -11.406 1 98.81 96 ILE A N 1
ATOM 766 C CA . ILE A 1 96 ? 2.324 -19.172 -11.391 1 98.81 96 ILE A CA 1
ATOM 767 C C . ILE A 1 96 ? 2.098 -18.641 -9.984 1 98.81 96 ILE A C 1
ATOM 769 O O . ILE A 1 96 ? 2.131 -19.391 -9.008 1 98.81 96 ILE A O 1
ATOM 773 N N . ILE A 1 97 ? 1.967 -17.359 -9.906 1 98.94 97 ILE A N 1
ATOM 774 C CA . ILE A 1 97 ? 1.603 -16.703 -8.656 1 98.94 97 ILE A CA 1
ATOM 775 C C . ILE A 1 97 ? 0.139 -16.281 -8.703 1 98.94 97 ILE A C 1
ATOM 777 O O . ILE A 1 97 ? -0.275 -15.57 -9.625 1 98.94 97 ILE A O 1
ATOM 781 N N . VAL A 1 98 ? -0.687 -16.75 -7.785 1 98.94 98 VAL A N 1
ATOM 782 C CA . VAL A 1 98 ? -2.084 -16.344 -7.648 1 98.94 98 VAL A CA 1
ATOM 783 C C . VAL A 1 98 ? -2.254 -15.484 -6.398 1 98.94 98 VAL A C 1
ATOM 785 O O . VAL A 1 98 ? -2.049 -15.953 -5.277 1 98.94 98 VAL A O 1
ATOM 788 N N . ILE A 1 99 ? -2.611 -14.25 -6.586 1 98.94 99 ILE A N 1
ATOM 789 C CA . ILE A 1 99 ? -2.859 -13.336 -5.477 1 98.94 99 ILE A CA 1
ATOM 790 C C . ILE A 1 99 ? -4.344 -12.984 -5.414 1 98.94 99 ILE A C 1
ATOM 792 O O . ILE A 1 99 ? -4.898 -12.438 -6.367 1 98.94 99 ILE A O 1
ATOM 796 N N . SER A 1 100 ? -5.008 -13.367 -4.371 1 98.94 100 SER A N 1
ATOM 797 C CA . SER A 1 100 ? -6.34 -12.836 -4.098 1 98.94 100 SER A CA 1
ATOM 798 C C . SER A 1 100 ? -6.273 -11.602 -3.201 1 98.94 100 SER A C 1
ATOM 800 O O . SER A 1 100 ? -5.672 -11.648 -2.125 1 98.94 100 SER A O 1
ATOM 802 N N . SER A 1 101 ? -6.914 -10.531 -3.643 1 98.88 101 SER A N 1
ATOM 803 C CA . SER A 1 101 ? -6.742 -9.297 -2.887 1 98.88 101 SER A CA 1
ATOM 804 C C . SER A 1 101 ? -7.969 -8.398 -3.018 1 98.88 101 SER A C 1
ATOM 806 O O . SER A 1 101 ? -8.359 -8.023 -4.125 1 98.88 101 SER A O 1
ATOM 808 N N . PRO A 1 102 ? -8.562 -8.023 -1.876 1 98.62 102 PRO A N 1
ATOM 809 C CA . PRO A 1 102 ? -9.469 -6.879 -1.947 1 98.62 102 PRO A CA 1
ATOM 810 C C . PRO A 1 102 ? -8.742 -5.562 -2.221 1 98.62 102 PRO A C 1
ATOM 812 O O . PRO A 1 102 ? -7.52 -5.492 -2.09 1 98.62 102 PRO A O 1
ATOM 815 N N . MET A 1 103 ? -9.484 -4.621 -2.734 1 98.62 103 MET A N 1
ATOM 816 C CA . MET A 1 103 ? -8.977 -3.25 -2.801 1 98.62 103 MET A CA 1
ATOM 817 C C . MET A 1 103 ? -9.32 -2.484 -1.527 1 98.62 103 MET A C 1
ATOM 819 O O . MET A 1 103 ? -10.492 -2.234 -1.244 1 98.62 103 MET A O 1
ATOM 823 N N . TYR A 1 104 ? -8.336 -2.164 -0.696 1 98.38 104 TYR A N 1
ATOM 824 C CA . TYR A 1 104 ? -8.516 -1.304 0.468 1 98.38 104 TYR A CA 1
ATOM 825 C C . TYR A 1 104 ? -8 0.103 0.193 1 98.38 104 TYR A C 1
ATOM 827 O O . TYR A 1 104 ? -6.84 0.281 -0.187 1 98.38 104 TYR A O 1
ATOM 835 N N . ASN A 1 105 ? -8.938 1.059 0.351 1 98.31 105 ASN A N 1
ATOM 836 C CA . ASN A 1 105 ? -8.57 2.453 0.149 1 98.31 105 ASN A CA 1
ATOM 837 C C . ASN A 1 105 ? -7.809 2.646 -1.16 1 98.31 105 ASN A C 1
ATOM 839 O O . ASN A 1 105 ? -6.719 3.229 -1.172 1 98.31 105 ASN A O 1
ATOM 843 N N . TYR A 1 106 ? -8.32 2.031 -2.225 1 98.69 106 TYR A N 1
ATOM 844 C CA . TYR A 1 106 ? -7.992 2.209 -3.635 1 98.69 106 TYR A CA 1
ATOM 845 C C . TYR A 1 106 ? -6.672 1.529 -3.979 1 98.69 106 TYR A C 1
ATOM 847 O O . TYR A 1 106 ? -6.164 1.676 -5.094 1 98.69 106 TYR A O 1
ATOM 855 N N . GLY A 1 107 ? -6.078 0.762 -3.074 1 98.5 107 GLY A N 1
ATOM 856 C CA . GLY A 1 107 ? -4.824 0.091 -3.367 1 98.5 107 GLY A CA 1
ATOM 857 C C . GLY A 1 107 ? -4.695 -1.258 -2.686 1 98.5 107 GLY A C 1
ATOM 858 O O . GLY A 1 107 ? -5.684 -1.813 -2.203 1 98.5 107 GLY A O 1
ATOM 859 N N . MET A 1 108 ? -3.434 -1.748 -2.609 1 98.06 108 MET A N 1
ATOM 860 C CA . MET A 1 108 ? -3.123 -3.002 -1.931 1 98.06 108 MET A CA 1
ATOM 861 C C . MET A 1 108 ? -3.418 -2.9 -0.438 1 98.06 108 MET A C 1
ATOM 863 O O . MET A 1 108 ? -3.166 -1.863 0.18 1 98.06 108 MET A O 1
ATOM 867 N N . PRO A 1 109 ? -3.961 -4.074 0.048 1 98.62 109 PRO A N 1
ATOM 868 C CA . PRO A 1 109 ? -3.908 -4.117 1.512 1 98.62 109 PRO A CA 1
ATOM 869 C C . PRO A 1 109 ? -2.49 -3.953 2.057 1 98.62 109 PRO A C 1
ATOM 871 O O . PRO A 1 109 ? -1.528 -4.398 1.428 1 98.62 109 PRO A O 1
ATOM 874 N N . ALA A 1 110 ? -2.395 -3.367 3.23 1 98.81 110 ALA A N 1
ATOM 875 C CA . ALA A 1 110 ? -1.089 -3.115 3.834 1 98.81 110 ALA A CA 1
ATOM 876 C C . ALA A 1 110 ? -0.281 -4.406 3.953 1 98.81 110 ALA A C 1
ATOM 878 O O . ALA A 1 110 ? 0.942 -4.395 3.799 1 98.81 110 ALA A O 1
ATOM 879 N N . VAL A 1 111 ? -0.965 -5.531 4.18 1 98.88 111 VAL A N 1
ATOM 880 C CA . VAL A 1 111 ? -0.272 -6.801 4.363 1 98.88 111 VAL A CA 1
ATOM 881 C C . VAL A 1 111 ? 0.387 -7.223 3.053 1 98.88 111 VAL A C 1
ATOM 883 O O . VAL A 1 111 ? 1.483 -7.789 3.055 1 98.88 111 VAL A O 1
ATOM 886 N N . LEU A 1 112 ? -0.297 -6.992 1.955 1 98.94 112 LEU A N 1
ATOM 887 C CA . LEU A 1 112 ? 0.279 -7.324 0.656 1 98.94 112 LEU A CA 1
ATOM 888 C C . LEU A 1 112 ? 1.451 -6.406 0.332 1 98.94 112 LEU A C 1
ATOM 890 O O . LEU A 1 112 ? 2.471 -6.855 -0.197 1 98.94 112 LEU A O 1
ATOM 894 N N . LYS A 1 113 ? 1.297 -5.109 0.643 1 98.88 113 LYS A N 1
ATOM 895 C CA . LYS A 1 113 ? 2.406 -4.188 0.427 1 98.88 113 LYS A CA 1
ATOM 896 C C . LYS A 1 113 ? 3.623 -4.582 1.26 1 98.88 113 LYS A C 1
ATOM 898 O O . LYS A 1 113 ? 4.758 -4.48 0.796 1 98.88 113 LYS A O 1
ATOM 903 N N . ALA A 1 114 ? 3.369 -4.941 2.5 1 98.88 114 ALA A N 1
ATOM 904 C CA . ALA A 1 114 ? 4.461 -5.402 3.354 1 98.88 114 ALA A CA 1
ATOM 905 C C . ALA A 1 114 ? 5.145 -6.629 2.758 1 98.88 114 ALA A C 1
ATOM 907 O O . ALA A 1 114 ? 6.363 -6.777 2.857 1 98.88 114 ALA A O 1
ATOM 908 N N . TRP A 1 115 ? 4.375 -7.555 2.176 1 98.94 115 TRP A N 1
ATOM 909 C CA . TRP A 1 115 ? 4.918 -8.734 1.521 1 98.94 115 TRP A CA 1
ATOM 910 C C . TRP A 1 115 ? 5.84 -8.352 0.37 1 98.94 115 TRP A C 1
ATOM 912 O O . TRP A 1 115 ? 6.969 -8.836 0.277 1 98.94 115 TRP A O 1
ATOM 922 N N . PHE A 1 116 ? 5.398 -7.438 -0.508 1 98.88 116 PHE A N 1
ATOM 923 C CA . PHE A 1 116 ? 6.234 -6.973 -1.608 1 98.88 116 PHE A CA 1
ATOM 924 C C . PHE A 1 116 ? 7.52 -6.34 -1.082 1 98.88 116 PHE A C 1
ATOM 926 O O . PHE A 1 116 ? 8.594 -6.547 -1.647 1 98.88 116 PHE A O 1
ATOM 933 N N . ASP A 1 117 ? 7.414 -5.574 0.008 1 98.62 117 ASP A N 1
ATOM 934 C CA . ASP A 1 117 ? 8.586 -4.902 0.564 1 98.62 117 ASP A CA 1
ATOM 935 C C . ASP A 1 117 ? 9.578 -5.914 1.126 1 98.62 117 ASP A C 1
ATOM 937 O O . ASP A 1 117 ? 10.789 -5.664 1.141 1 98.62 117 ASP A O 1
ATOM 941 N N . GLN A 1 118 ? 9.086 -7.051 1.555 1 98.5 118 GLN A N 1
ATOM 942 C CA . GLN A 1 118 ? 9.938 -8.133 2.043 1 98.5 118 GLN A CA 1
ATOM 943 C C . GLN A 1 118 ? 10.594 -8.875 0.888 1 98.5 118 GLN A C 1
ATOM 945 O O . GLN A 1 118 ? 11.742 -9.32 1 1 98.5 118 GLN A O 1
ATOM 950 N N . VAL A 1 119 ? 9.945 -9.016 -0.208 1 98.75 119 VAL A N 1
ATOM 951 C CA . VAL A 1 119 ? 10.32 -9.984 -1.236 1 98.75 119 VAL A CA 1
ATOM 952 C C . VAL A 1 119 ? 11.172 -9.297 -2.299 1 98.75 119 VAL A C 1
ATOM 954 O O . VAL A 1 119 ? 12.125 -9.883 -2.812 1 98.75 119 VAL A O 1
ATOM 957 N N . VAL A 1 120 ? 10.805 -8.016 -2.686 1 98.44 120 VAL A N 1
ATOM 958 C CA . VAL A 1 120 ? 11.586 -7.301 -3.688 1 98.44 120 VAL A CA 1
ATOM 959 C C . VAL A 1 120 ? 12.914 -6.852 -3.084 1 98.44 120 VAL A C 1
ATOM 961 O O . VAL A 1 120 ? 12.969 -5.852 -2.369 1 98.44 120 VAL A O 1
ATOM 964 N N . ARG A 1 121 ? 13.961 -7.602 -3.361 1 97.44 121 ARG A N 1
ATOM 965 C CA . ARG A 1 121 ? 15.242 -7.402 -2.693 1 97.44 121 ARG A CA 1
ATOM 966 C C . ARG A 1 121 ? 16.391 -7.441 -3.693 1 97.44 121 ARG A C 1
ATOM 968 O O . ARG A 1 121 ? 16.453 -8.336 -4.543 1 97.44 121 ARG A O 1
ATOM 975 N N . ILE A 1 122 ? 17.297 -6.586 -3.521 1 96.19 122 ILE A N 1
ATOM 976 C CA . ILE A 1 122 ? 18.469 -6.473 -4.387 1 96.19 122 ILE A CA 1
ATOM 977 C C . ILE A 1 122 ? 19.297 -7.746 -4.297 1 96.19 122 ILE A C 1
ATOM 979 O O . ILE A 1 122 ? 19.469 -8.305 -3.213 1 96.19 122 ILE A O 1
ATOM 983 N N . ASN A 1 123 ? 19.703 -8.242 -5.387 1 95.94 123 ASN A N 1
ATOM 984 C CA . ASN A 1 123 ? 20.562 -9.406 -5.578 1 95.94 123 ASN A CA 1
ATOM 985 C C . ASN A 1 123 ? 19.844 -10.703 -5.242 1 95.94 123 ASN A C 1
ATOM 987 O O . ASN A 1 123 ? 20.453 -11.773 -5.207 1 95.94 123 ASN A O 1
ATOM 991 N N . LYS A 1 124 ? 18.609 -10.609 -4.891 1 97.5 124 LYS A N 1
ATOM 992 C CA . LYS A 1 124 ? 17.781 -11.805 -4.723 1 97.5 124 LYS A CA 1
ATOM 993 C C . LYS A 1 124 ? 16.703 -11.875 -5.797 1 97.5 124 LYS A C 1
ATOM 995 O O . LYS A 1 124 ? 16.578 -12.891 -6.488 1 97.5 124 LYS A O 1
ATOM 1000 N N . THR A 1 125 ? 15.93 -10.773 -5.977 1 98.5 125 THR A N 1
ATOM 1001 C CA . THR A 1 125 ? 14.875 -10.789 -6.988 1 98.5 125 THR A CA 1
ATOM 1002 C C . THR A 1 125 ? 15.219 -9.844 -8.141 1 98.5 125 THR A C 1
ATOM 1004 O O . THR A 1 125 ? 14.641 -9.945 -9.227 1 98.5 125 THR A O 1
ATOM 1007 N N . PHE A 1 126 ? 16.094 -8.906 -7.922 1 97.94 126 PHE A N 1
ATOM 1008 C CA . PHE A 1 126 ? 16.547 -8.023 -8.992 1 97.94 126 PHE A CA 1
ATOM 1009 C C . PHE A 1 126 ? 18 -7.625 -8.781 1 97.94 126 PHE A C 1
ATOM 1011 O O . PHE A 1 126 ? 18.547 -7.758 -7.68 1 97.94 126 PHE A O 1
ATOM 1018 N N . THR A 1 127 ? 18.656 -7.148 -9.867 1 97.44 127 THR A N 1
ATOM 1019 C CA . THR A 1 127 ? 19.969 -6.523 -9.812 1 97.44 127 THR A CA 1
ATOM 1020 C C . THR A 1 127 ? 19.875 -5.031 -10.117 1 97.44 127 THR A C 1
ATOM 1022 O O . THR A 1 127 ? 18.891 -4.574 -10.711 1 97.44 127 THR A O 1
ATOM 1025 N N . PHE A 1 128 ? 20.797 -4.355 -9.609 1 95.75 128 PHE A N 1
ATOM 1026 C CA . PHE A 1 128 ? 20.953 -2.926 -9.859 1 95.75 128 PHE A CA 1
ATOM 1027 C C . PHE A 1 128 ? 22.328 -2.621 -10.445 1 95.75 128 PHE A C 1
ATOM 1029 O O . PHE A 1 128 ? 23.344 -2.971 -9.852 1 95.75 128 PHE A O 1
ATOM 1036 N N . ASP A 1 129 ? 22.344 -2.018 -11.602 1 96.94 129 ASP A N 1
ATOM 1037 C CA . ASP A 1 129 ? 23.578 -1.706 -12.305 1 96.94 129 ASP A CA 1
ATOM 1038 C C . ASP A 1 129 ? 23.484 -0.357 -13.016 1 96.94 129 ASP A C 1
ATOM 1040 O O . ASP A 1 129 ? 22.766 -0.219 -14.008 1 96.94 129 ASP A O 1
ATOM 1044 N N . LEU A 1 130 ? 24.281 0.625 -12.578 1 96.25 130 LEU A N 1
ATOM 1045 C CA . LEU A 1 130 ? 24.25 1.976 -13.125 1 96.25 130 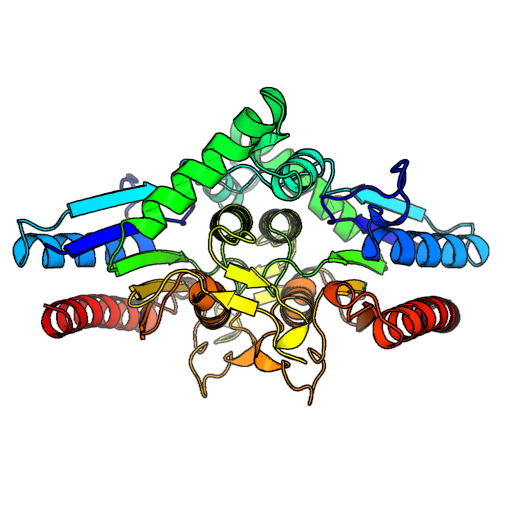LEU A CA 1
ATOM 1046 C C . LEU A 1 130 ? 24.719 1.978 -14.578 1 96.25 130 LEU A C 1
ATOM 1048 O O . LEU A 1 130 ? 24.422 2.908 -15.328 1 96.25 130 LEU A O 1
ATOM 1052 N N . ALA A 1 131 ? 25.422 0.964 -14.938 1 97.19 131 ALA A N 1
ATOM 1053 C CA . ALA A 1 131 ? 25.922 0.854 -16.312 1 97.19 131 ALA A CA 1
ATOM 1054 C C . ALA A 1 131 ? 24.766 0.701 -17.297 1 97.19 131 ALA A C 1
ATOM 1056 O O . ALA A 1 131 ? 24.938 0.935 -18.5 1 97.19 131 ALA A O 1
ATOM 1057 N N . ARG A 1 132 ? 23.609 0.33 -16.844 1 96.88 132 ARG A N 1
ATOM 1058 C CA . ARG A 1 132 ? 22.438 0.161 -17.688 1 96.88 132 ARG A CA 1
ATOM 1059 C C . ARG A 1 132 ? 21.75 1.498 -17.938 1 96.88 132 ARG A C 1
ATOM 1061 O O . ARG A 1 132 ? 20.719 1.555 -18.609 1 96.88 132 ARG A O 1
ATOM 1068 N N . GLY A 1 133 ? 22.219 2.574 -17.391 1 96.19 133 GLY A N 1
ATOM 1069 C CA . GLY A 1 133 ? 21.703 3.908 -17.641 1 96.19 133 GLY A CA 1
ATOM 1070 C C . GLY A 1 133 ? 20.562 4.289 -16.734 1 96.19 133 GLY A C 1
ATOM 1071 O O . GLY A 1 133 ? 20.625 4.098 -15.523 1 96.19 133 GLY A O 1
ATOM 1072 N N . ASP A 1 134 ? 19.516 4.887 -17.375 1 96.19 134 ASP A N 1
ATOM 1073 C CA . ASP A 1 134 ? 18.406 5.453 -16.609 1 96.19 134 ASP A CA 1
ATOM 1074 C C . ASP A 1 134 ? 17.438 4.363 -16.156 1 96.19 134 ASP A C 1
ATOM 1076 O O . ASP A 1 134 ? 16.484 4.637 -15.406 1 96.19 134 ASP A O 1
ATOM 1080 N N . PHE A 1 135 ? 17.672 3.104 -16.594 1 96.19 135 PHE A N 1
ATOM 1081 C CA . PHE A 1 135 ? 16.906 1.945 -16.172 1 96.19 135 PHE A CA 1
ATOM 1082 C C . PHE A 1 135 ? 17.797 0.863 -15.602 1 96.19 135 PHE A C 1
ATOM 1084 O O . PHE A 1 135 ? 18 -0.182 -16.219 1 96.19 135 PHE A O 1
ATOM 1091 N N . PRO A 1 136 ? 18.234 1.038 -14.391 1 96.94 136 PRO A N 1
ATOM 1092 C CA . PRO A 1 136 ? 19.344 0.242 -13.852 1 96.94 136 PRO A CA 1
ATOM 1093 C C . PRO A 1 136 ? 18.875 -1.084 -13.258 1 96.94 136 PRO A C 1
ATOM 1095 O O . PRO A 1 136 ? 19.703 -1.905 -12.844 1 96.94 136 PRO A O 1
ATOM 1098 N N . ILE A 1 137 ? 17.562 -1.344 -13.164 1 97 137 ILE A N 1
ATOM 1099 C CA . ILE A 1 137 ? 17.031 -2.502 -12.453 1 97 137 ILE A CA 1
ATOM 1100 C C . ILE A 1 137 ? 16.688 -3.605 -13.445 1 97 137 ILE A C 1
ATOM 1102 O O . ILE A 1 137 ? 16.094 -3.342 -14.492 1 97 137 ILE A O 1
ATOM 1106 N N . GLU A 1 138 ? 17.125 -4.773 -13.172 1 97.81 138 GLU A N 1
ATOM 1107 C CA . GLU A 1 138 ? 16.781 -5.953 -13.961 1 97.81 138 GLU A CA 1
ATOM 1108 C C . GLU A 1 138 ? 16.359 -7.117 -13.07 1 97.81 138 GLU A C 1
ATOM 1110 O O . GLU A 1 138 ? 17.062 -7.453 -12.109 1 97.81 138 GLU A O 1
ATOM 1115 N N . PRO A 1 139 ? 15.242 -7.73 -13.359 1 98.19 139 PRO A N 1
ATOM 1116 C CA . PRO A 1 139 ? 14.828 -8.891 -12.562 1 98.19 139 PRO A CA 1
ATOM 1117 C C . PRO A 1 139 ? 15.789 -10.07 -12.688 1 98.19 139 PRO A C 1
ATOM 1119 O O . PRO A 1 139 ? 16.375 -10.273 -13.75 1 98.19 139 PRO A O 1
ATOM 1122 N N . ILE A 1 140 ? 15.914 -10.781 -11.617 1 98.5 140 ILE A N 1
ATOM 1123 C CA . ILE A 1 140 ? 16.75 -11.984 -11.594 1 98.5 140 ILE A CA 1
ATOM 1124 C C . ILE A 1 140 ? 15.922 -13.188 -12.039 1 98.5 140 ILE A C 1
ATOM 1126 O O . ILE A 1 140 ? 16.406 -14.031 -12.797 1 98.5 140 ILE A O 1
ATOM 1130 N N . MET A 1 141 ? 14.68 -13.281 -11.648 1 98.38 141 MET A N 1
ATOM 1131 C CA . MET A 1 141 ? 13.766 -14.359 -12.031 1 98.38 141 MET A CA 1
ATOM 1132 C C . MET A 1 141 ? 13.047 -14.023 -13.336 1 98.38 141 MET A C 1
ATOM 1134 O O . MET A 1 141 ? 13.016 -12.867 -13.75 1 98.38 141 MET A O 1
ATOM 1138 N N . SER A 1 142 ? 12.531 -15.062 -14.031 1 98.25 142 SER A N 1
ATOM 1139 C CA . SER A 1 142 ? 11.836 -14.867 -15.305 1 98.25 142 SER A CA 1
ATOM 1140 C C . SER A 1 142 ? 10.828 -15.977 -15.555 1 98.25 142 SER A C 1
ATOM 1142 O O . SER A 1 142 ? 10.797 -16.969 -14.836 1 98.25 142 SER A O 1
ATOM 1144 N N . GLY A 1 143 ? 9.922 -15.719 -16.469 1 98.25 143 GLY A N 1
ATOM 1145 C CA . GLY A 1 143 ? 9.062 -16.766 -17 1 98.25 143 GLY A CA 1
ATOM 1146 C C . GLY A 1 143 ? 7.832 -17.016 -16.156 1 98.25 143 GLY A C 1
ATOM 1147 O O . GLY A 1 143 ? 7.172 -18.047 -16.297 1 98.25 143 GLY A O 1
ATOM 1148 N N . LYS A 1 144 ? 7.5 -16.156 -15.32 1 98.75 144 LYS A N 1
ATOM 1149 C CA . LYS A 1 144 ? 6.395 -16.438 -14.406 1 98.75 144 LYS A CA 1
ATOM 1150 C C . LYS A 1 144 ? 5.117 -15.742 -14.875 1 98.75 144 LYS A C 1
ATOM 1152 O O . LYS A 1 144 ? 5.172 -14.742 -15.602 1 98.75 144 LYS A O 1
ATOM 1157 N N . LYS A 1 145 ? 3.988 -16.297 -14.461 1 98.81 145 LYS A N 1
ATOM 1158 C CA . LYS A 1 145 ? 2.668 -15.695 -14.625 1 98.81 145 LYS A CA 1
ATOM 1159 C C . LYS A 1 145 ? 2.09 -15.25 -13.289 1 98.81 145 LYS A C 1
ATOM 1161 O O . LYS A 1 145 ? 2.307 -15.898 -12.266 1 98.81 145 LYS A O 1
ATOM 1166 N N . LEU A 1 146 ? 1.441 -14.141 -13.305 1 98.94 146 LEU A N 1
ATOM 1167 C CA . LEU A 1 146 ? 0.718 -13.719 -12.109 1 98.94 146 LEU A CA 1
ATOM 1168 C C . LEU A 1 146 ? -0.762 -13.516 -12.414 1 98.94 146 LEU A C 1
ATOM 1170 O O . LEU A 1 146 ? -1.114 -12.875 -13.406 1 98.94 146 LEU A O 1
ATOM 1174 N N . ILE A 1 147 ? -1.617 -14.102 -11.617 1 98.94 147 ILE A N 1
ATOM 1175 C CA . ILE A 1 147 ? -3.066 -13.938 -11.664 1 98.94 147 ILE A CA 1
ATOM 1176 C C . ILE A 1 147 ? -3.537 -13.172 -10.43 1 98.94 147 ILE A C 1
ATOM 1178 O O . ILE A 1 147 ? -3.426 -13.672 -9.305 1 98.94 147 ILE A O 1
ATOM 1182 N N . LEU A 1 148 ? -4.016 -11.992 -10.664 1 98.94 148 LEU A N 1
ATOM 1183 C CA . LEU A 1 148 ? -4.625 -11.219 -9.586 1 98.94 148 LEU A CA 1
ATOM 1184 C C . LEU A 1 148 ? -6.141 -11.398 -9.578 1 98.94 148 LEU A C 1
ATOM 1186 O O . LEU A 1 148 ? -6.809 -11.117 -10.57 1 98.94 148 LEU A O 1
ATOM 1190 N N . ILE A 1 149 ? -6.648 -11.906 -8.5 1 98.94 149 ILE A N 1
ATOM 1191 C CA . ILE A 1 149 ? -8.086 -12.047 -8.281 1 98.94 149 ILE A CA 1
ATOM 1192 C C . ILE A 1 149 ? -8.539 -11.055 -7.219 1 98.94 149 ILE A C 1
ATOM 1194 O O . ILE A 1 149 ? -8.25 -11.219 -6.031 1 98.94 149 ILE A O 1
ATOM 1198 N N . SER A 1 150 ? -9.281 -10.023 -7.668 1 98.81 150 SER A N 1
ATOM 1199 C CA . SER A 1 150 ? -9.508 -8.891 -6.773 1 98.81 150 SER A CA 1
ATOM 1200 C C . SER A 1 150 ? -11 -8.633 -6.582 1 98.81 150 SER A C 1
ATOM 1202 O O . SER A 1 150 ? -11.828 -9.133 -7.348 1 98.81 150 SER A O 1
ATOM 1204 N N . SER A 1 151 ? -11.305 -7.98 -5.539 1 98.62 151 SER A N 1
ATOM 1205 C CA . SER A 1 151 ? -12.641 -7.48 -5.246 1 98.62 151 SER A CA 1
ATOM 1206 C C . SER A 1 151 ? -12.602 -6.027 -4.793 1 98.62 151 SER A C 1
ATOM 1208 O O . SER A 1 151 ? -11.641 -5.594 -4.156 1 98.62 151 SER A O 1
ATOM 1210 N N . SER A 1 152 ? -13.602 -5.277 -5.16 1 98.44 152 SER A N 1
ATOM 1211 C CA . SER A 1 152 ? -13.688 -3.877 -4.758 1 98.44 152 SER A CA 1
ATOM 1212 C C . SER A 1 152 ? -15.125 -3.488 -4.418 1 98.44 152 SER A C 1
ATOM 1214 O O . SER A 1 152 ? -16.078 -4.055 -4.965 1 98.44 152 SER A O 1
ATOM 1216 N N . GLY A 1 153 ? -15.242 -2.555 -3.479 1 97.25 153 GLY A N 1
ATOM 1217 C CA . GLY A 1 153 ? -16.547 -2.012 -3.148 1 97.25 153 GLY A CA 1
ATOM 1218 C C . GLY A 1 153 ? -17.156 -1.196 -4.273 1 97.25 153 GLY A C 1
ATOM 1219 O O . GLY A 1 153 ? -18.312 -1.409 -4.648 1 97.25 153 GLY A O 1
ATOM 1220 N N . GLU A 1 154 ? -16.359 -0.323 -4.816 1 97.5 154 GLU A N 1
ATOM 1221 C CA . GLU A 1 154 ? -16.766 0.51 -5.945 1 97.5 154 GLU A CA 1
ATOM 1222 C C . GLU A 1 154 ? -16.453 -0.17 -7.273 1 97.5 154 GLU A C 1
ATOM 1224 O O . GLU A 1 154 ? -16.344 -1.396 -7.34 1 97.5 154 GLU A O 1
ATOM 1229 N N . PHE A 1 155 ? -16.516 0.572 -8.359 1 98.25 155 PHE A N 1
ATOM 1230 C CA . PHE A 1 155 ? -16.422 0.002 -9.703 1 98.25 155 PHE A CA 1
ATOM 1231 C C . PHE A 1 155 ? -15.727 0.968 -10.656 1 98.25 155 PHE A C 1
ATOM 1233 O O . PHE A 1 155 ? -15.414 2.1 -10.281 1 98.25 155 PHE A O 1
ATOM 1240 N N . GLY A 1 156 ? -15.453 0.492 -11.859 1 97.94 156 GLY A N 1
ATOM 1241 C CA . GLY A 1 156 ? -14.977 1.353 -12.93 1 97.94 156 GLY A CA 1
ATOM 1242 C C . GLY A 1 156 ? -13.484 1.613 -12.875 1 97.94 156 GLY A C 1
ATOM 1243 O O . GLY A 1 156 ? -13.016 2.658 -13.328 1 97.94 156 GLY A O 1
ATOM 1244 N N . PHE A 1 157 ? -12.734 0.653 -12.359 1 97.88 157 PHE A N 1
ATOM 1245 C CA . PHE A 1 157 ? -11.305 0.839 -12.156 1 97.88 157 PHE A CA 1
ATOM 1246 C C . PHE A 1 157 ? -10.523 0.392 -13.391 1 97.88 157 PHE A C 1
ATOM 1248 O O . PHE A 1 157 ? -9.312 0.575 -13.461 1 97.88 157 PHE A O 1
ATOM 1255 N N . GLU A 1 158 ? -11.188 -0.26 -14.391 1 96.31 158 GLU A N 1
ATOM 1256 C CA . GLU A 1 158 ? -10.547 -0.734 -15.609 1 96.31 158 GLU A CA 1
ATOM 1257 C C . GLU A 1 158 ? -10.133 0.431 -16.5 1 96.31 158 GLU A C 1
ATOM 1259 O O . GLU A 1 158 ? -10.562 1.567 -16.281 1 96.31 158 GLU A O 1
ATOM 1264 N N . ILE A 1 159 ? -9.25 0.143 -17.484 1 95.75 159 ILE A N 1
ATOM 1265 C CA . ILE A 1 159 ? -8.867 1.135 -18.484 1 95.75 159 ILE A CA 1
ATOM 1266 C C . ILE A 1 159 ? -10.117 1.703 -19.156 1 95.75 159 ILE A C 1
ATOM 1268 O O . ILE A 1 159 ? -10.992 0.951 -19.594 1 95.75 159 ILE A O 1
ATOM 1272 N N . GLY A 1 160 ? -10.258 2.984 -19.156 1 97.19 160 GLY A N 1
ATOM 1273 C CA . GLY A 1 160 ? -11.422 3.637 -19.734 1 97.19 160 GLY A CA 1
ATOM 1274 C C . GLY A 1 160 ? -12.547 3.834 -18.734 1 97.19 160 GLY A C 1
ATOM 1275 O O . GLY A 1 160 ? -13.516 4.543 -19.016 1 97.19 160 GLY A O 1
ATOM 1276 N N . GLY A 1 161 ? -12.422 3.236 -17.547 1 97.56 161 GLY A N 1
ATOM 1277 C CA . GLY A 1 161 ? -13.453 3.346 -16.516 1 97.56 161 GLY A CA 1
ATOM 1278 C C . GLY A 1 161 ? -13.445 4.684 -15.805 1 97.56 161 GLY A C 1
ATOM 1279 O O . GLY A 1 161 ? -12.453 5.41 -15.852 1 97.56 161 GLY A O 1
ATOM 1280 N N . ILE A 1 162 ? -14.578 4.996 -15.102 1 97.56 162 ILE A N 1
ATOM 1281 C CA . ILE A 1 162 ? -14.812 6.297 -14.484 1 97.56 162 ILE A CA 1
ATOM 1282 C C . ILE A 1 162 ? -13.852 6.488 -13.312 1 97.56 162 ILE A C 1
ATOM 1284 O O . ILE A 1 162 ? -13.531 7.621 -12.938 1 97.56 162 ILE A O 1
ATOM 1288 N N . ARG A 1 163 ? -13.281 5.379 -12.719 1 98 163 ARG A N 1
ATOM 1289 C CA . ARG A 1 163 ? -12.359 5.453 -11.602 1 98 163 ARG A CA 1
ATOM 1290 C C . ARG A 1 163 ? -10.992 4.887 -11.977 1 98 163 ARG A C 1
ATOM 1292 O O . ARG A 1 163 ? -10.25 4.414 -11.117 1 98 163 ARG A O 1
ATOM 1299 N N . GLU A 1 164 ? -10.703 4.887 -13.281 1 97.56 164 GLU A N 1
ATOM 1300 C CA . GLU A 1 164 ? -9.438 4.34 -13.766 1 97.56 164 GLU A CA 1
ATOM 1301 C C . GLU A 1 164 ? -8.258 4.941 -13.016 1 97.56 164 GLU A C 1
ATOM 1303 O O . GLU A 1 164 ? -7.352 4.223 -12.594 1 97.56 164 GLU A O 1
ATOM 1308 N N . LYS A 1 165 ? -8.289 6.254 -12.742 1 96.38 165 LYS A N 1
ATOM 1309 C CA . LYS A 1 165 ? -7.152 6.98 -12.172 1 96.38 165 LYS A CA 1
ATOM 1310 C C . LYS A 1 165 ? -7.055 6.758 -10.664 1 96.38 165 LYS A C 1
ATOM 1312 O O . LYS A 1 165 ? -6.102 7.207 -10.031 1 96.38 165 LYS A O 1
ATOM 1317 N N . MET A 1 166 ? -8.031 6.008 -10.148 1 97.88 166 MET A N 1
ATOM 1318 C CA . MET A 1 166 ? -8.055 5.746 -8.711 1 97.88 166 MET A CA 1
ATOM 1319 C C . MET A 1 166 ? -7.633 4.309 -8.414 1 97.88 166 MET A C 1
ATOM 1321 O O . MET A 1 166 ? -7.703 3.861 -7.27 1 97.88 166 MET A O 1
ATOM 1325 N N . ASN A 1 167 ? -7.281 3.602 -9.508 1 98.56 167 ASN A N 1
ATOM 1326 C CA . ASN A 1 167 ? -6.883 2.207 -9.336 1 98.56 167 ASN A CA 1
ATOM 1327 C C . ASN A 1 167 ? -5.41 2.086 -8.961 1 98.56 167 ASN A C 1
ATOM 1329 O O . ASN A 1 167 ? -4.543 2.064 -9.836 1 98.56 167 ASN A O 1
ATOM 1333 N N . TYR A 1 168 ? -5.141 1.887 -7.68 1 98.62 168 TYR A N 1
ATOM 1334 C CA . TYR A 1 168 ? -3.768 1.731 -7.207 1 98.62 168 TYR A CA 1
ATOM 1335 C C . TYR A 1 168 ? -3.52 0.311 -6.715 1 98.62 168 TYR A C 1
ATOM 1337 O O . TYR A 1 168 ? -2.623 0.078 -5.898 1 98.62 168 TYR A O 1
ATOM 1345 N N . LEU A 1 169 ? -4.402 -0.61 -7.145 1 98.75 169 LEU A N 1
ATOM 1346 C CA . LEU A 1 169 ? -4.223 -2.018 -6.801 1 98.75 169 LEU A CA 1
ATOM 1347 C C . LEU A 1 169 ? -3.58 -2.779 -7.953 1 98.75 169 LEU A C 1
ATOM 1349 O O . LEU A 1 169 ? -2.377 -3.047 -7.93 1 98.75 169 LEU A O 1
ATOM 1353 N N . ALA A 1 170 ? -4.297 -3.049 -9.008 1 98.69 170 ALA A N 1
ATOM 1354 C CA . ALA A 1 170 ? -3.857 -3.975 -10.047 1 98.69 170 ALA A CA 1
ATOM 1355 C C . ALA A 1 170 ? -2.637 -3.432 -10.781 1 98.69 170 ALA A C 1
ATOM 1357 O O . ALA A 1 170 ? -1.634 -4.133 -10.938 1 98.69 170 ALA A O 1
ATOM 1358 N N . PRO A 1 171 ? -2.643 -2.17 -11.242 1 98.56 171 PRO A N 1
ATOM 1359 C CA . PRO A 1 171 ? -1.449 -1.687 -11.945 1 98.56 171 PRO A CA 1
ATOM 1360 C C . PRO A 1 171 ? -0.205 -1.686 -11.062 1 98.56 171 PRO A C 1
ATOM 1362 O O . PRO A 1 171 ? 0.905 -1.908 -11.547 1 98.56 171 PRO A O 1
ATOM 1365 N N . HIS A 1 172 ? -0.424 -1.395 -9.766 1 98.81 172 HIS A N 1
ATOM 1366 C CA . HIS A 1 172 ? 0.702 -1.418 -8.844 1 98.81 172 HIS A CA 1
ATOM 1367 C C . HIS A 1 172 ? 1.248 -2.832 -8.672 1 98.81 172 HIS A C 1
ATOM 1369 O O . HIS A 1 172 ? 2.463 -3.041 -8.703 1 98.81 172 HIS A O 1
ATOM 1375 N N . VAL A 1 173 ? 0.363 -3.799 -8.508 1 98.94 173 VAL A N 1
ATOM 1376 C CA . VAL A 1 173 ? 0.771 -5.195 -8.391 1 98.94 173 VAL A CA 1
ATOM 1377 C C . VAL A 1 173 ? 1.501 -5.625 -9.664 1 98.94 173 VAL A C 1
ATOM 1379 O O . VAL A 1 173 ? 2.559 -6.258 -9.594 1 98.94 173 VAL A O 1
ATOM 1382 N N . GLU A 1 174 ? 0.952 -5.25 -10.781 1 98.81 174 GLU A N 1
ATOM 1383 C CA . GLU A 1 174 ? 1.57 -5.613 -12.055 1 98.81 174 GLU A CA 1
ATOM 1384 C C . GLU A 1 174 ? 2.973 -5.023 -12.172 1 98.81 174 GLU A C 1
ATOM 1386 O O . GLU A 1 174 ? 3.914 -5.719 -12.555 1 98.81 174 GLU A O 1
ATOM 1391 N N . THR A 1 175 ? 3.139 -3.789 -11.797 1 98.56 175 THR A N 1
ATOM 1392 C CA . THR A 1 175 ? 4.426 -3.111 -11.867 1 98.56 175 THR A CA 1
ATOM 1393 C C . THR A 1 175 ? 5.449 -3.793 -10.961 1 98.56 175 THR A C 1
ATOM 1395 O O . THR A 1 175 ? 6.547 -4.141 -11.406 1 98.56 175 THR A O 1
ATOM 1398 N N . ALA A 1 176 ? 5.09 -4.02 -9.734 1 98.56 176 ALA A N 1
ATOM 1399 C CA . ALA A 1 176 ? 6.004 -4.602 -8.758 1 98.56 176 ALA A CA 1
ATOM 1400 C C . ALA A 1 176 ? 6.344 -6.047 -9.109 1 98.56 176 ALA A C 1
ATOM 1402 O O . ALA A 1 176 ? 7.449 -6.52 -8.844 1 98.56 176 ALA A O 1
ATOM 1403 N N . SER A 1 177 ? 5.398 -6.727 -9.75 1 98.69 177 SER A N 1
ATOM 1404 C CA . SER A 1 177 ? 5.57 -8.148 -10.023 1 98.69 177 SER A CA 1
ATOM 1405 C C . SER A 1 177 ? 6.633 -8.383 -11.086 1 98.69 177 SER A C 1
ATOM 1407 O O . SER A 1 177 ? 7.133 -9.5 -11.234 1 98.69 177 SER A O 1
ATOM 1409 N N . LYS A 1 178 ? 6.969 -7.363 -11.852 1 97.94 178 LYS A N 1
ATOM 1410 C CA . LYS A 1 178 ? 8.039 -7.496 -12.836 1 97.94 178 LYS A CA 1
ATOM 1411 C C . LYS A 1 178 ? 9.352 -7.891 -12.18 1 97.94 178 LYS A C 1
ATOM 1413 O O . LYS A 1 178 ? 10.156 -8.625 -12.758 1 97.94 178 LYS A O 1
ATOM 1418 N N . TYR A 1 179 ? 9.516 -7.473 -10.969 1 97.81 179 TYR A N 1
ATOM 1419 C CA . TYR A 1 179 ? 10.758 -7.73 -10.25 1 97.81 179 TYR A CA 1
ATOM 1420 C C . TYR A 1 179 ? 10.781 -9.148 -9.688 1 97.81 179 TYR A C 1
ATOM 1422 O O . TYR A 1 179 ? 11.797 -9.602 -9.164 1 97.81 179 TYR A O 1
ATOM 1430 N N . LEU A 1 180 ? 9.641 -9.805 -9.844 1 98.38 180 LEU A N 1
ATOM 1431 C CA . LEU A 1 180 ? 9.531 -11.188 -9.398 1 9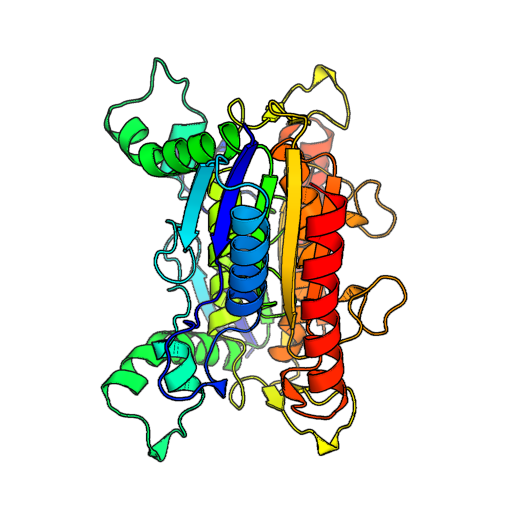8.38 180 LEU A CA 1
ATOM 1432 C C . LEU A 1 180 ? 9.633 -12.141 -10.586 1 98.38 180 LEU A C 1
ATOM 1434 O O . LEU A 1 180 ? 9.391 -13.344 -10.438 1 98.38 180 LEU A O 1
ATOM 1438 N N . GLY A 1 181 ? 9.883 -11.617 -11.828 1 98.5 181 GLY A N 1
ATOM 1439 C CA . GLY A 1 181 ? 10.016 -12.461 -13.008 1 98.5 181 GLY A CA 1
ATOM 1440 C C . GLY A 1 181 ? 8.703 -12.672 -13.742 1 98.5 181 GLY A C 1
ATOM 1441 O O . GLY A 1 181 ? 8.609 -13.539 -14.617 1 98.5 181 GLY A O 1
ATOM 1442 N N . VAL A 1 182 ? 7.691 -11.938 -13.406 1 98.81 182 VAL A N 1
ATOM 1443 C CA . VAL A 1 182 ? 6.387 -12.078 -14.039 1 98.81 182 VAL A CA 1
ATOM 1444 C C . VAL A 1 182 ? 6.426 -11.5 -15.453 1 98.81 182 VAL A C 1
ATOM 1446 O O . VAL A 1 182 ? 6.809 -10.336 -15.641 1 98.81 182 VAL A O 1
ATOM 1449 N N . GLU A 1 183 ? 6.02 -12.234 -16.391 1 98.56 183 GLU A N 1
ATOM 1450 C CA . GLU A 1 183 ? 6.035 -11.82 -17.781 1 98.56 183 GLU A CA 1
ATOM 1451 C C . GLU A 1 183 ? 4.625 -11.742 -18.359 1 98.56 183 GLU A C 1
ATOM 1453 O O . GLU A 1 183 ? 4.398 -11.109 -19.391 1 98.56 183 GLU A O 1
ATOM 1458 N N . GLU A 1 184 ? 3.715 -12.445 -17.719 1 98.75 184 GLU A N 1
ATOM 1459 C CA . GLU A 1 184 ? 2.301 -12.391 -18.078 1 98.75 184 GLU A CA 1
ATOM 1460 C C . GLU A 1 184 ? 1.437 -12.078 -16.859 1 98.75 184 GLU A C 1
ATOM 1462 O O . GLU A 1 184 ? 1.598 -12.703 -15.797 1 98.75 184 GLU A O 1
ATOM 1467 N N . PHE A 1 185 ? 0.552 -11.18 -17.062 1 98.75 185 PHE A N 1
ATOM 1468 C CA . PHE A 1 185 ? -0.31 -10.711 -15.992 1 98.75 185 PHE A CA 1
ATOM 1469 C C . PHE A 1 185 ? -1.779 -10.859 -16.375 1 98.75 185 PHE A C 1
ATOM 1471 O O . PHE A 1 185 ? -2.195 -10.414 -17.438 1 98.75 185 PHE A O 1
ATOM 1478 N N . TYR A 1 186 ? -2.543 -11.523 -15.477 1 98.75 186 TYR A N 1
ATOM 1479 C CA . TYR A 1 186 ? -3.982 -11.688 -15.648 1 98.75 186 TYR A CA 1
ATOM 1480 C C . TYR A 1 186 ? -4.742 -11.125 -14.461 1 98.75 186 TYR A C 1
ATOM 1482 O O . TYR A 1 186 ? -4.246 -11.148 -13.328 1 98.75 186 TYR A O 1
ATOM 1490 N N . GLU A 1 187 ? -5.914 -10.664 -14.734 1 98.56 187 GLU A N 1
ATOM 1491 C CA . GLU A 1 187 ? -6.746 -10.141 -13.648 1 98.56 187 GLU A CA 1
ATOM 1492 C C . GLU A 1 187 ? -8.18 -10.648 -13.766 1 98.56 187 GLU A C 1
ATOM 1494 O O . GLU A 1 187 ? -8.734 -10.703 -14.867 1 98.56 187 GLU A O 1
ATOM 1499 N N . ILE A 1 188 ? -8.711 -11.086 -12.719 1 98.69 188 ILE A N 1
ATOM 1500 C CA . ILE A 1 188 ? -10.133 -11.336 -12.5 1 98.69 188 ILE A CA 1
ATOM 1501 C C . ILE A 1 188 ? -10.656 -10.453 -11.375 1 98.69 188 ILE A C 1
ATOM 1503 O O . ILE A 1 188 ? -10.047 -10.383 -10.297 1 98.69 188 ILE A O 1
ATOM 1507 N N . LYS A 1 189 ? -11.688 -9.75 -11.602 1 98.31 189 LYS A N 1
ATOM 1508 C CA . LYS A 1 189 ? -12.141 -8.828 -10.562 1 98.31 189 LYS A CA 1
ATOM 1509 C C . LYS A 1 189 ? -13.648 -8.938 -10.359 1 98.31 189 LYS A C 1
ATOM 1511 O O . LYS A 1 189 ? -14.391 -9.188 -11.305 1 98.31 189 LYS A O 1
ATOM 1516 N N . SER A 1 190 ? -14.102 -8.797 -9.172 1 98.62 190 SER A N 1
ATOM 1517 C CA . SER A 1 190 ? -15.492 -8.602 -8.773 1 98.62 190 SER A CA 1
ATOM 1518 C C . SER A 1 190 ? -15.703 -7.223 -8.156 1 98.62 190 SER A C 1
ATOM 1520 O O . SER A 1 190 ? -15 -6.84 -7.219 1 98.62 190 SER A O 1
ATOM 1522 N N . GLU A 1 191 ? -16.719 -6.445 -8.672 1 98.44 191 GLU A N 1
ATOM 1523 C CA . GLU A 1 191 ? -16.922 -5.059 -8.266 1 98.44 191 GLU A CA 1
ATOM 1524 C C . GLU A 1 191 ? -18.328 -4.855 -7.695 1 98.44 191 GLU A C 1
ATOM 1526 O O . GLU A 1 191 ? -19.094 -5.812 -7.555 1 98.44 191 GLU A O 1
ATOM 1531 N N . TYR A 1 192 ? -18.625 -3.664 -7.242 1 97.88 192 TYR A N 1
ATOM 1532 C CA . TYR A 1 192 ? -19.938 -3.209 -6.816 1 97.88 192 TYR A CA 1
ATOM 1533 C C . TYR A 1 192 ? -20.328 -3.832 -5.48 1 97.88 192 TYR A C 1
ATOM 1535 O O . TYR A 1 192 ? -21.5 -3.852 -5.109 1 97.88 192 TYR A O 1
ATOM 1543 N N . GLN A 1 193 ? -19.344 -4.352 -4.754 1 96.12 193 GLN A N 1
ATOM 1544 C CA . GLN A 1 193 ? -19.672 -5.07 -3.527 1 96.12 193 GLN A CA 1
ATOM 1545 C C . GLN A 1 193 ? -20.516 -4.207 -2.59 1 96.12 193 GLN A C 1
ATOM 1547 O O . GLN A 1 193 ? -21.484 -4.688 -2.002 1 96.12 193 GLN A O 1
ATOM 1552 N N . GLU A 1 194 ? -20.172 -2.914 -2.42 1 93.75 194 GLU A N 1
ATOM 1553 C CA . GLU A 1 194 ? -20.812 -2.064 -1.422 1 93.75 194 GLU A CA 1
ATOM 1554 C C . GLU A 1 194 ? -22.219 -1.671 -1.854 1 93.75 194 GLU A C 1
ATOM 1556 O O . GLU A 1 194 ? -23.016 -1.178 -1.044 1 93.75 194 GLU A O 1
ATOM 1561 N N . PHE A 1 195 ? -22.547 -1.904 -3.039 1 94.62 195 PHE A N 1
ATOM 1562 C CA . PHE A 1 195 ? -23.875 -1.572 -3.537 1 94.62 195 PHE A CA 1
ATOM 1563 C C . PHE A 1 195 ? -24.844 -2.725 -3.303 1 94.62 195 PHE A C 1
ATOM 1565 O O . PHE A 1 195 ? -26.062 -2.525 -3.271 1 94.62 195 PHE A O 1
ATOM 1572 N N . ALA A 1 196 ? -24.297 -3.91 -3.246 1 93.81 196 ALA A N 1
ATOM 1573 C CA . ALA A 1 196 ? -25.062 -5.117 -2.951 1 93.81 196 ALA A CA 1
ATOM 1574 C C . ALA A 1 196 ? -26.312 -5.203 -3.826 1 93.81 196 ALA A C 1
ATOM 1576 O O . ALA A 1 196 ? -27.422 -5.461 -3.33 1 93.81 196 ALA A O 1
ATOM 1577 N N . ASP A 1 197 ? -26.172 -4.898 -5.109 1 96.5 197 ASP A N 1
ATOM 1578 C CA . ASP A 1 197 ? -27.297 -4.895 -6.043 1 96.5 197 ASP A CA 1
ATOM 1579 C C . ASP A 1 197 ? -27.047 -5.836 -7.215 1 96.5 197 ASP A C 1
ATOM 1581 O O . ASP A 1 197 ? -26.156 -6.691 -7.152 1 96.5 197 ASP A O 1
ATOM 1585 N N . ALA A 1 198 ? -27.875 -5.738 -8.25 1 97.62 198 ALA A N 1
ATOM 1586 C CA . ALA A 1 198 ? -27.781 -6.656 -9.383 1 97.62 198 ALA A CA 1
ATOM 1587 C C . ALA A 1 198 ? -26.422 -6.539 -10.078 1 97.62 198 ALA A C 1
ATOM 1589 O O . ALA A 1 198 ? -25.922 -7.516 -10.625 1 97.62 198 ALA A O 1
ATOM 1590 N N . ARG A 1 199 ? -25.938 -5.406 -10.055 1 97.75 199 ARG A N 1
ATOM 1591 C CA . ARG A 1 199 ? -24.625 -5.211 -10.68 1 97.75 199 ARG A CA 1
ATOM 1592 C C . ARG A 1 199 ? -23.547 -6.02 -9.961 1 97.75 199 ARG A C 1
ATOM 1594 O O . ARG A 1 199 ? -22.672 -6.605 -10.609 1 97.75 199 ARG A O 1
ATOM 1601 N N . HIS A 1 200 ? -23.578 -5.945 -8.609 1 98.12 200 HIS A N 1
ATOM 1602 C CA . HIS A 1 200 ? -22.656 -6.766 -7.828 1 98.12 200 HIS A CA 1
ATOM 1603 C C . HIS A 1 200 ? -22.812 -8.242 -8.164 1 98.12 200 HIS A C 1
ATOM 1605 O O . HIS A 1 200 ? -21.828 -8.93 -8.422 1 98.12 200 HIS A O 1
ATOM 1611 N N . GLU A 1 201 ? -24.031 -8.75 -8.203 1 97.88 201 GLU A N 1
ATOM 1612 C CA . GLU A 1 201 ? -24.312 -10.156 -8.508 1 97.88 201 GLU A CA 1
ATOM 1613 C C . GLU A 1 201 ? -23.766 -10.539 -9.875 1 97.88 201 GLU A C 1
ATOM 1615 O O . GLU A 1 201 ? -23.172 -11.609 -10.039 1 97.88 201 GLU A O 1
ATOM 1620 N N . GLU A 1 202 ? -24 -9.719 -10.797 1 98.5 202 GLU A N 1
ATOM 1621 C CA . GLU A 1 202 ? -23.516 -9.969 -12.156 1 98.5 202 GLU A CA 1
ATOM 1622 C C . GLU A 1 202 ? -21.984 -9.969 -12.195 1 98.5 202 GLU A C 1
ATOM 1624 O O . GLU A 1 202 ? -21.375 -10.836 -12.844 1 98.5 202 GLU A O 1
ATOM 1629 N N . SER A 1 203 ? -21.406 -8.969 -11.555 1 98.62 203 SER A N 1
ATOM 1630 C CA . SER A 1 203 ? -19.953 -8.883 -11.523 1 98.62 203 SER A CA 1
ATOM 1631 C C . SER A 1 203 ? -19.328 -10.125 -10.898 1 98.62 203 SER A C 1
ATOM 1633 O O . SER A 1 203 ? -18.328 -10.641 -11.383 1 98.62 203 SER A O 1
ATOM 1635 N N . LEU A 1 204 ? -19.922 -10.594 -9.828 1 98.5 204 LEU A N 1
ATOM 1636 C CA . LEU A 1 204 ? -19.453 -11.789 -9.141 1 98.5 204 LEU A CA 1
ATOM 1637 C C . LEU A 1 204 ? -19.594 -13.016 -10.031 1 98.5 204 LEU A C 1
ATOM 1639 O O . LEU A 1 204 ? -18.656 -13.82 -10.133 1 98.5 204 LEU A O 1
ATOM 1643 N N . SER A 1 205 ? -20.719 -13.156 -10.648 1 98.56 205 SER A N 1
ATOM 1644 C CA . SER A 1 205 ? -20.953 -14.266 -11.57 1 98.56 205 SER A CA 1
ATOM 1645 C C . SER A 1 205 ? -19.938 -14.25 -12.719 1 98.56 205 SER A C 1
ATOM 1647 O O . SER A 1 205 ? -19.406 -15.289 -13.094 1 98.56 205 SER A O 1
ATOM 1649 N N . ASN A 1 206 ? -19.734 -13.109 -13.266 1 98.62 206 ASN A N 1
ATOM 1650 C CA . ASN A 1 206 ? -18.75 -12.961 -14.328 1 98.62 206 ASN A CA 1
ATOM 1651 C C . ASN A 1 206 ? -17.344 -13.352 -13.852 1 98.62 206 ASN A C 1
ATOM 1653 O O . ASN A 1 206 ? -16.562 -13.922 -14.617 1 98.62 206 ASN A O 1
ATOM 1657 N N . ALA A 1 207 ? -17.016 -12.984 -12.641 1 98.81 207 ALA A N 1
ATOM 1658 C CA . ALA A 1 207 ? -15.711 -13.344 -12.078 1 98.81 207 ALA A CA 1
ATOM 1659 C C . ALA A 1 207 ? -15.555 -14.852 -11.977 1 98.81 207 ALA A C 1
ATOM 1661 O O . ALA A 1 207 ? -14.508 -15.398 -12.336 1 98.81 207 ALA A O 1
ATOM 1662 N N . TYR A 1 208 ? -16.562 -15.539 -11.516 1 98.69 208 TYR A N 1
ATOM 1663 C CA . TYR A 1 208 ? -16.5 -17 -11.438 1 98.69 208 TYR A CA 1
ATOM 1664 C C . TYR A 1 208 ? -16.344 -17.609 -12.82 1 98.69 208 TYR A C 1
ATOM 1666 O O . TYR A 1 208 ? -15.555 -18.547 -13 1 98.69 208 TYR A O 1
ATOM 1674 N N . ARG A 1 209 ? -17.062 -17.125 -13.797 1 98.5 209 ARG A N 1
ATOM 1675 C CA . ARG A 1 209 ? -16.922 -17.594 -15.172 1 98.5 209 ARG A CA 1
ATOM 1676 C C . ARG A 1 209 ? -15.523 -17.312 -15.711 1 98.5 209 ARG A C 1
ATOM 1678 O O . ARG A 1 209 ? -14.93 -18.141 -16.391 1 98.5 209 ARG A O 1
ATOM 1685 N N . GLY A 1 210 ? -15.07 -16.094 -15.375 1 98.56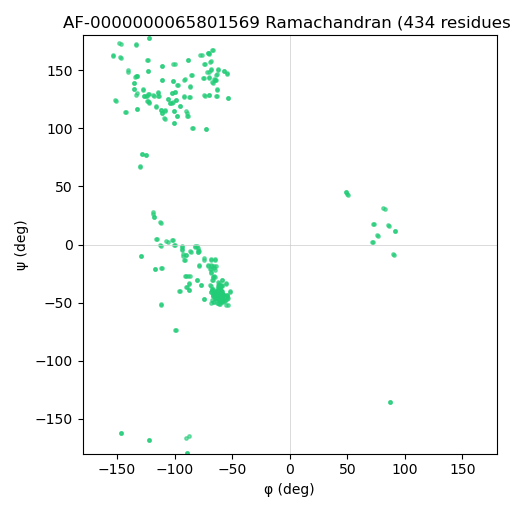 210 GLY A N 1
ATOM 1686 C CA . GLY A 1 210 ? -13.719 -15.719 -15.781 1 98.56 210 GLY A CA 1
ATOM 1687 C C . GLY A 1 210 ? -12.656 -16.656 -15.234 1 98.56 210 GLY A C 1
ATOM 1688 O O . GLY A 1 210 ? -11.688 -16.969 -15.93 1 98.56 210 GLY A O 1
ATOM 1689 N N . VAL A 1 211 ? -12.828 -17.047 -14.016 1 98.62 211 VAL A N 1
ATOM 1690 C CA . VAL A 1 211 ? -11.898 -17.984 -13.391 1 98.62 211 VAL A CA 1
ATOM 1691 C C . VAL A 1 211 ? -11.867 -19.281 -14.195 1 98.62 211 VAL A C 1
ATOM 1693 O O . VAL A 1 211 ? -10.789 -19.781 -14.531 1 98.62 211 VAL A O 1
ATOM 1696 N N . GLU A 1 212 ? -13.016 -19.812 -14.5 1 97.44 212 GLU A N 1
ATOM 1697 C CA . GLU A 1 212 ? -13.109 -21.062 -15.242 1 97.44 212 GLU A CA 1
ATOM 1698 C C . GLU A 1 212 ? -12.445 -20.953 -16.609 1 97.44 212 GLU A C 1
ATOM 1700 O O . GLU A 1 212 ? -11.695 -21.828 -17.016 1 97.44 212 GLU A O 1
ATOM 1705 N N . GLU A 1 213 ? -12.734 -19.906 -17.281 1 98.12 213 GLU A N 1
ATOM 1706 C CA . GLU A 1 213 ? -12.164 -19.672 -18.594 1 98.12 213 GLU A CA 1
ATOM 1707 C C . GLU A 1 213 ? -10.648 -19.547 -18.531 1 98.12 213 GLU A C 1
ATOM 1709 O O . GLU A 1 213 ? -9.93 -20.078 -19.391 1 98.12 213 GLU A O 1
ATOM 1714 N N . LEU A 1 214 ? -10.172 -18.797 -17.531 1 98.56 214 LEU A N 1
ATOM 1715 C CA . LEU A 1 214 ? -8.734 -18.578 -17.406 1 98.56 214 LEU A CA 1
ATOM 1716 C C . LEU A 1 214 ? -8.008 -19.875 -17.094 1 98.56 214 LEU A C 1
ATOM 1718 O O . LEU A 1 214 ? -6.93 -20.141 -17.641 1 98.56 214 LEU A O 1
ATOM 1722 N N . VAL A 1 215 ? -8.539 -20.688 -16.234 1 98 215 VAL A N 1
ATOM 1723 C CA . VAL A 1 215 ? -7.934 -21.969 -15.914 1 98 215 VAL A CA 1
ATOM 1724 C C . VAL A 1 215 ? -7.816 -22.828 -17.172 1 98 215 VAL A C 1
ATOM 1726 O O . VAL A 1 215 ? -6.766 -23.422 -17.438 1 98 215 VAL A O 1
ATOM 1729 N N . LYS A 1 216 ? -8.906 -22.875 -17.969 1 95.81 216 LYS A N 1
ATOM 1730 C CA . LYS A 1 216 ? -8.898 -23.641 -19.219 1 95.81 216 LYS A CA 1
ATOM 1731 C C . LYS A 1 216 ? -7.832 -23.125 -20.172 1 95.81 216 LYS A C 1
ATOM 1733 O O . LYS A 1 216 ? -7.188 -23.906 -20.875 1 95.81 216 LYS A O 1
ATOM 1738 N N . GLN A 1 217 ? -7.699 -21.844 -20.156 1 96.75 217 GLN A N 1
ATOM 1739 C CA . GLN A 1 217 ? -6.73 -21.203 -21.047 1 96.75 217 GLN A CA 1
ATOM 1740 C C . GLN A 1 217 ? -5.301 -21.562 -20.641 1 96.75 217 GLN A C 1
ATOM 1742 O O . GLN A 1 217 ? -4.426 -21.703 -21.5 1 96.75 217 GLN A O 1
ATOM 1747 N N . LEU A 1 218 ? -4.988 -21.656 -19.391 1 95.94 218 LEU A N 1
ATOM 1748 C CA . LEU A 1 218 ? -3.625 -21.766 -18.875 1 95.94 218 LEU A CA 1
ATOM 1749 C C . LEU A 1 218 ? -3.209 -23.219 -18.734 1 95.94 218 LEU A C 1
ATOM 1751 O O . LEU A 1 218 ? -2.033 -23.516 -18.516 1 95.94 218 LEU A O 1
ATOM 1755 N N . VAL A 1 219 ? -4.148 -24.156 -18.812 1 87.38 219 VAL A N 1
ATOM 1756 C CA . VAL A 1 219 ? -3.826 -25.578 -18.719 1 87.38 219 VAL A CA 1
ATOM 1757 C C . VAL A 1 219 ? -3.561 -26.125 -20.125 1 87.38 219 VAL A C 1
ATOM 1759 O O . VAL A 1 219 ? -4.188 -25.703 -21.094 1 87.38 219 VAL A O 1
ATOM 1762 N N . MET B 1 1 ? -4.984 29.828 15.672 1 90.25 1 MET B N 1
ATOM 1763 C CA . MET B 1 1 ? -3.869 28.906 15.852 1 90.25 1 MET B CA 1
ATOM 1764 C C . MET B 1 1 ? -4.043 27.656 14.984 1 90.25 1 MET B C 1
ATOM 1766 O O . MET B 1 1 ? -5.117 27.062 14.961 1 90.25 1 MET B O 1
ATOM 1770 N N . ILE B 1 2 ? -2.953 27.281 14.242 1 95.56 2 ILE B N 1
ATOM 1771 C CA . ILE B 1 2 ? -2.98 26.156 13.312 1 95.56 2 ILE B CA 1
ATOM 1772 C C . ILE B 1 2 ? -2.391 24.922 13.984 1 95.56 2 ILE B C 1
ATOM 1774 O O . ILE B 1 2 ? -1.445 25.031 14.773 1 95.56 2 ILE B O 1
ATOM 1778 N N . THR B 1 3 ? -3.051 23.766 13.766 1 98.5 3 THR B N 1
ATOM 1779 C CA . THR B 1 3 ? -2.508 22.5 14.227 1 98.5 3 THR B CA 1
ATOM 1780 C C . THR B 1 3 ? -1.949 21.688 13.062 1 98.5 3 THR B C 1
ATOM 1782 O O . THR B 1 3 ? -2.645 21.453 12.07 1 98.5 3 THR B O 1
ATOM 1785 N N . LEU B 1 4 ? -0.637 21.281 13.188 1 98.75 4 LEU B N 1
ATOM 1786 C CA . LEU B 1 4 ? -0.013 20.406 12.195 1 98.75 4 LEU B CA 1
ATOM 1787 C C . LEU B 1 4 ? 0.069 18.984 12.711 1 98.75 4 LEU B C 1
ATOM 1789 O O . LEU B 1 4 ? 0.434 18.75 13.859 1 98.75 4 LEU B O 1
ATOM 1793 N N . LEU B 1 5 ? -0.368 18.062 11.906 1 98.94 5 LEU B N 1
ATOM 1794 C CA . LEU B 1 5 ? -0.073 16.641 12.117 1 98.94 5 LEU B CA 1
ATOM 1795 C C . LEU B 1 5 ? 1.097 16.203 11.242 1 98.94 5 LEU B C 1
ATOM 1797 O O . LEU B 1 5 ? 0.995 16.203 10.016 1 98.94 5 LEU B O 1
ATOM 1801 N N . HIS B 1 6 ? 2.201 15.922 11.875 1 98.94 6 HIS B N 1
ATOM 1802 C CA . HIS B 1 6 ? 3.424 15.492 11.203 1 98.94 6 HIS B CA 1
ATOM 1803 C C . HIS B 1 6 ? 3.598 13.984 11.289 1 98.94 6 HIS B C 1
ATOM 1805 O O . HIS B 1 6 ? 3.799 13.438 12.375 1 98.94 6 HIS B O 1
ATOM 1811 N N . ILE B 1 7 ? 3.553 13.297 10.117 1 98.94 7 ILE B N 1
ATOM 1812 C CA . ILE B 1 7 ? 3.645 11.844 10.039 1 98.94 7 ILE B CA 1
ATOM 1813 C C . ILE B 1 7 ? 4.906 11.445 9.281 1 98.94 7 ILE B C 1
ATOM 1815 O O . ILE B 1 7 ? 5.059 11.773 8.102 1 98.94 7 ILE B O 1
ATOM 1819 N N . ASP B 1 8 ? 5.781 10.742 9.938 1 98.88 8 ASP B N 1
ATOM 1820 C CA . ASP B 1 8 ? 6.965 10.164 9.297 1 98.88 8 ASP B CA 1
ATOM 1821 C C . ASP B 1 8 ? 6.77 8.68 9.016 1 98.88 8 ASP B C 1
ATOM 1823 O O . ASP B 1 8 ? 6.215 7.953 9.844 1 98.88 8 ASP B O 1
ATOM 1827 N N . THR B 1 9 ? 7.285 8.242 7.816 1 98.88 9 THR B N 1
ATOM 1828 C CA . THR B 1 9 ? 6.926 6.879 7.457 1 98.88 9 THR B CA 1
ATOM 1829 C C . THR B 1 9 ? 8.164 6.066 7.09 1 98.88 9 THR B C 1
ATOM 1831 O O . THR B 1 9 ? 8.109 4.84 6.988 1 98.88 9 THR B O 1
ATOM 1834 N N . SER B 1 10 ? 9.312 6.68 6.938 1 98.69 10 SER B N 1
ATOM 1835 C CA . SER B 1 10 ? 10.523 5.969 6.531 1 98.69 10 SER B CA 1
ATOM 1836 C C . SER B 1 10 ? 10.969 4.988 7.609 1 98.69 10 SER B C 1
ATOM 1838 O O . SER B 1 10 ? 10.953 5.309 8.797 1 98.69 10 SER B O 1
ATOM 1840 N N . ALA B 1 11 ? 11.406 3.812 7.184 1 97.94 11 ALA B N 1
ATOM 1841 C CA . ALA B 1 11 ? 12.008 2.85 8.102 1 97.94 11 ALA B CA 1
ATOM 1842 C C . ALA B 1 11 ? 13.359 3.348 8.609 1 97.94 11 ALA B C 1
ATOM 1844 O O . ALA B 1 11 ? 13.805 2.949 9.688 1 97.94 11 ALA B O 1
ATOM 1845 N N . ARG B 1 12 ? 13.984 4.223 7.859 1 97.25 12 ARG B N 1
ATOM 1846 C CA . ARG B 1 12 ? 15.297 4.754 8.234 1 97.25 12 ARG B CA 1
ATOM 1847 C C . ARG B 1 12 ? 15.156 5.949 9.172 1 97.25 12 ARG B C 1
ATOM 1849 O O . ARG B 1 12 ? 14.258 6.773 9 1 97.25 12 ARG B O 1
ATOM 1856 N N . ARG B 1 13 ? 16.094 6.039 10.047 1 96.81 13 ARG B N 1
ATOM 1857 C CA . ARG B 1 13 ? 16.125 7.148 10.992 1 96.81 13 ARG B CA 1
ATOM 1858 C C . ARG B 1 13 ? 16.906 8.328 10.422 1 96.81 13 ARG B C 1
ATOM 1860 O O . ARG B 1 13 ? 17.344 8.297 9.266 1 96.81 13 ARG B O 1
ATOM 1867 N N . THR B 1 14 ? 17 9.375 11.227 1 97.25 14 THR B N 1
ATOM 1868 C CA . THR B 1 14 ? 17.75 10.555 10.789 1 97.25 14 THR B CA 1
ATOM 1869 C C . THR B 1 14 ? 18.969 10.781 11.68 1 97.25 14 THR B C 1
ATOM 1871 O O . THR B 1 14 ? 19.656 11.789 11.539 1 97.25 14 THR B O 1
ATOM 1874 N N . ASP B 1 15 ? 19.25 9.883 12.625 1 95.69 15 ASP B N 1
ATOM 1875 C CA . ASP B 1 15 ? 20.328 10.07 13.586 1 95.69 15 ASP B CA 1
ATOM 1876 C C . ASP B 1 15 ? 21.375 8.969 13.453 1 95.69 15 ASP B C 1
ATOM 1878 O O . ASP B 1 15 ? 22.031 8.594 14.43 1 95.69 15 ASP B O 1
ATOM 1882 N N . ASN B 1 16 ? 21.453 8.445 12.312 1 95.19 16 ASN B N 1
ATOM 1883 C CA . ASN B 1 16 ? 22.469 7.422 12.07 1 95.19 16 ASN B CA 1
ATOM 1884 C C . ASN B 1 16 ? 23.875 8 12.102 1 95.19 16 ASN B C 1
ATOM 1886 O O . ASN B 1 16 ? 24.078 9.164 11.75 1 95.19 16 ASN B O 1
ATOM 1890 N N . ASP B 1 17 ? 24.875 7.184 12.484 1 94.5 17 ASP B N 1
ATOM 1891 C CA . ASP B 1 17 ? 26.266 7.605 12.492 1 94.5 17 ASP B CA 1
ATOM 1892 C C . ASP B 1 17 ? 26.75 7.961 11.086 1 94.5 17 ASP B C 1
ATOM 1894 O O . ASP B 1 17 ? 27.516 8.914 10.898 1 94.5 17 ASP B O 1
ATOM 1898 N N . VAL B 1 18 ? 26.328 7.145 10.164 1 92.31 18 VAL B N 1
ATOM 1899 C CA . VAL B 1 18 ? 26.609 7.406 8.758 1 92.31 18 VAL B CA 1
ATOM 1900 C C . VAL B 1 18 ? 25.484 8.25 8.156 1 92.31 18 VAL B C 1
ATOM 1902 O O . VAL B 1 18 ? 24.359 7.762 7.98 1 92.31 18 VAL B O 1
ATOM 1905 N N . LYS B 1 19 ? 25.75 9.422 7.762 1 91.38 19 LYS B N 1
ATOM 1906 C CA . LYS B 1 19 ? 24.766 10.398 7.316 1 91.38 19 LYS B CA 1
ATOM 1907 C C . LYS B 1 19 ? 24 9.891 6.098 1 91.38 19 LYS B C 1
ATOM 1909 O O . LYS B 1 19 ? 22.797 10.156 5.957 1 91.38 19 LYS B O 1
ATOM 1914 N N . GLU B 1 20 ? 24.672 9.156 5.246 1 90.06 20 GLU B N 1
ATOM 1915 C CA . GLU B 1 20 ? 24.078 8.656 4.016 1 90.06 20 GLU B CA 1
ATOM 1916 C C . GLU B 1 20 ? 22.953 7.66 4.316 1 90.06 20 GLU B C 1
ATOM 1918 O O . GLU B 1 20 ? 22.156 7.344 3.439 1 90.06 20 GLU B O 1
ATOM 1923 N N . TYR B 1 21 ? 22.875 7.215 5.559 1 93.69 21 TYR B N 1
ATOM 1924 C CA . TYR B 1 21 ? 21.859 6.238 5.941 1 93.69 21 TYR B CA 1
ATOM 1925 C C . TYR B 1 21 ? 20.625 6.934 6.488 1 93.69 21 TYR B C 1
ATOM 1927 O O . TYR B 1 21 ? 19.609 6.285 6.738 1 93.69 21 TYR B O 1
ATOM 1935 N N . ASN B 1 22 ? 20.766 8.227 6.594 1 97 22 ASN B N 1
ATOM 1936 C CA . ASN B 1 22 ? 19.625 8.969 7.109 1 97 22 ASN B CA 1
ATOM 1937 C C . ASN B 1 22 ? 18.516 9.086 6.066 1 97 22 ASN B C 1
ATOM 1939 O O . ASN B 1 22 ? 18.781 9.266 4.879 1 97 22 ASN B O 1
ATOM 1943 N N . SER B 1 23 ? 17.297 9.016 6.59 1 98.19 23 SER B N 1
ATOM 1944 C CA . SER B 1 23 ? 16.141 9.203 5.723 1 98.19 23 SER B CA 1
ATOM 1945 C C . SER B 1 23 ? 16.109 10.602 5.117 1 98.19 23 SER B C 1
ATOM 1947 O O . SER B 1 23 ? 16.156 11.594 5.844 1 98.19 23 SER B O 1
ATOM 1949 N N . ILE B 1 24 ? 15.984 10.68 3.844 1 98.5 24 ILE B N 1
ATOM 1950 C CA . ILE B 1 24 ? 15.93 11.945 3.127 1 98.5 24 ILE B CA 1
ATOM 1951 C C . ILE B 1 24 ? 14.57 12.609 3.348 1 98.5 24 ILE B C 1
ATOM 1953 O O . ILE B 1 24 ? 14.492 13.797 3.658 1 98.5 24 ILE B O 1
ATOM 1957 N N . SER B 1 25 ? 13.484 11.844 3.205 1 98.75 25 SER B N 1
ATOM 1958 C CA . SER B 1 25 ? 12.141 12.406 3.369 1 98.75 25 SER B CA 1
ATOM 1959 C C . SER B 1 25 ? 11.938 12.938 4.785 1 98.75 25 SER B C 1
ATOM 1961 O O . SER B 1 25 ? 11.398 14.031 4.969 1 98.75 25 SER B O 1
ATOM 1963 N N . LYS B 1 26 ? 12.398 12.211 5.816 1 98.75 26 LYS B N 1
ATOM 1964 C CA . LYS B 1 26 ? 12.289 12.68 7.195 1 98.75 26 LYS B CA 1
ATOM 1965 C C . LYS B 1 26 ? 13.086 13.961 7.402 1 98.75 26 LYS B C 1
ATOM 1967 O O . LYS B 1 26 ? 12.641 14.875 8.109 1 98.75 26 LYS B O 1
ATOM 1972 N N . SER B 1 27 ? 14.273 14.008 6.82 1 98.69 27 SER B N 1
ATOM 1973 C CA . SER B 1 27 ? 15.125 15.188 6.973 1 98.69 27 SER B CA 1
ATOM 1974 C C . SER B 1 27 ? 14.477 16.422 6.344 1 98.69 27 SER B C 1
ATOM 1976 O O . SER B 1 27 ? 14.5 17.5 6.93 1 98.69 27 SER B O 1
ATOM 1978 N N . LEU B 1 28 ? 13.922 16.25 5.156 1 98.88 28 LEU B N 1
ATOM 1979 C CA . LEU B 1 28 ? 13.227 17.344 4.484 1 98.88 28 LEU B CA 1
ATOM 1980 C C . LEU B 1 28 ? 12.023 17.797 5.301 1 98.88 28 LEU B C 1
ATOM 1982 O O . LEU B 1 28 ? 11.766 19 5.41 1 98.88 28 LEU B O 1
ATOM 1986 N N . ALA B 1 29 ? 11.281 16.875 5.844 1 98.88 29 ALA B N 1
ATOM 1987 C CA . ALA B 1 29 ? 10.117 17.203 6.66 1 98.88 29 ALA B CA 1
ATOM 1988 C C . ALA B 1 29 ? 10.531 17.938 7.93 1 98.88 29 ALA B C 1
ATOM 1990 O O . ALA B 1 29 ? 9.852 18.875 8.359 1 98.88 29 ALA B O 1
ATOM 1991 N N . ALA B 1 30 ? 11.641 17.453 8.531 1 98.5 30 ALA B N 1
ATOM 1992 C CA . ALA B 1 30 ? 12.164 18.156 9.703 1 98.5 30 ALA B CA 1
ATOM 1993 C C . ALA B 1 30 ? 12.492 19.609 9.375 1 98.5 30 ALA B C 1
ATOM 1995 O O . ALA B 1 30 ? 12.211 20.516 10.172 1 98.5 30 ALA B O 1
ATOM 1996 N N . HIS B 1 31 ? 13.109 19.781 8.227 1 98.56 31 HIS B N 1
ATOM 1997 C CA . HIS B 1 31 ? 13.414 21.141 7.77 1 98.56 31 HIS B CA 1
ATOM 1998 C C . HIS B 1 31 ? 12.141 21.969 7.609 1 98.56 31 HIS B C 1
ATOM 2000 O O . HIS B 1 31 ? 12.094 23.125 8.039 1 98.56 31 HIS B O 1
ATOM 2006 N N . PHE B 1 32 ? 11.117 21.438 6.988 1 98.88 32 PHE B N 1
ATOM 2007 C CA . PHE B 1 32 ? 9.82 22.078 6.844 1 98.88 32 PHE B CA 1
ATOM 2008 C C . PHE B 1 32 ? 9.266 22.5 8.203 1 98.88 32 PHE B C 1
ATOM 2010 O O . PHE B 1 32 ? 8.859 23.641 8.391 1 98.88 32 PHE B O 1
ATOM 2017 N N . MET B 1 33 ? 9.234 21.562 9.109 1 98.44 33 MET B N 1
ATOM 2018 C CA . MET B 1 33 ? 8.672 21.812 10.438 1 98.44 33 MET B CA 1
ATOM 2019 C C . MET B 1 33 ? 9.453 22.891 11.172 1 98.44 33 MET B C 1
ATOM 2021 O O . MET B 1 33 ? 8.859 23.75 11.82 1 98.44 33 MET B O 1
ATOM 2025 N N . ASP B 1 34 ? 10.758 22.812 11.078 1 97.88 34 ASP B N 1
ATOM 2026 C CA . ASP B 1 34 ? 11.594 23.828 11.719 1 97.88 34 ASP B CA 1
ATOM 2027 C C . ASP B 1 34 ? 11.273 25.219 11.188 1 97.88 34 ASP B C 1
ATOM 2029 O O . ASP B 1 34 ? 11.102 26.156 11.969 1 97.88 34 ASP B O 1
ATOM 2033 N N . LYS B 1 35 ? 11.219 25.359 9.875 1 97.88 35 LYS B N 1
ATOM 2034 C CA . LYS B 1 35 ? 10.898 26.641 9.258 1 97.88 35 LYS B CA 1
ATOM 2035 C C . LYS B 1 35 ? 9.5 27.109 9.641 1 97.88 35 LYS B C 1
ATOM 2037 O O . LYS B 1 35 ? 9.289 28.281 9.922 1 97.88 35 LYS B O 1
ATOM 2042 N N . TRP B 1 36 ? 8.516 26.188 9.672 1 97.88 36 TRP B N 1
ATOM 2043 C CA . TRP B 1 36 ? 7.137 26.531 10.023 1 97.88 36 TRP B CA 1
ATOM 2044 C C . TRP B 1 36 ? 7.055 27.062 11.445 1 97.88 36 TRP B C 1
ATOM 2046 O O . TRP B 1 36 ? 6.445 28.109 11.688 1 97.88 36 TRP B O 1
ATOM 2056 N N . ILE B 1 37 ? 7.699 26.359 12.352 1 96.38 37 ILE B N 1
ATOM 2057 C CA . ILE B 1 37 ? 7.598 26.703 13.766 1 96.38 37 ILE B CA 1
ATOM 2058 C C . ILE B 1 37 ? 8.312 28.016 14.031 1 96.38 37 ILE B C 1
ATOM 2060 O O . ILE B 1 37 ? 7.875 28.812 14.859 1 96.38 37 ILE B O 1
ATOM 2064 N N . THR B 1 38 ? 9.344 28.234 13.344 1 95.81 38 THR B N 1
ATOM 2065 C CA . THR B 1 38 ? 10.062 29.5 13.477 1 95.81 38 THR B CA 1
ATOM 2066 C C . THR B 1 38 ? 9.172 30.672 13.102 1 95.81 38 THR B C 1
ATOM 2068 O O . THR B 1 38 ? 9.211 31.719 13.75 1 95.81 38 THR B O 1
ATOM 2071 N N . LEU B 1 39 ? 8.359 30.484 12.141 1 95.31 39 LEU B N 1
ATOM 2072 C CA . LEU B 1 39 ? 7.496 31.547 11.648 1 95.31 39 LEU B CA 1
ATOM 2073 C C . LEU B 1 39 ? 6.164 31.562 12.391 1 95.31 39 LEU B C 1
ATOM 2075 O O . LEU B 1 39 ? 5.492 32.594 12.445 1 95.31 39 LEU B O 1
ATOM 2079 N N . ASN B 1 40 ? 5.781 30.406 12.891 1 94.38 40 ASN B N 1
ATOM 2080 C CA . ASN B 1 40 ? 4.504 30.25 13.578 1 94.38 40 ASN B CA 1
ATOM 2081 C C . ASN B 1 40 ? 4.672 29.547 14.922 1 94.38 40 ASN B C 1
ATOM 2083 O O . ASN B 1 40 ? 4.086 28.484 15.148 1 94.38 40 ASN B O 1
ATOM 2087 N N . SER B 1 41 ? 5.27 30.172 15.781 1 93.38 41 SER B N 1
ATOM 2088 C CA . SER B 1 41 ? 5.75 29.562 17.016 1 93.38 41 SER B CA 1
ATOM 2089 C C . SER B 1 41 ? 4.59 29.156 17.922 1 93.38 41 SER B C 1
ATOM 2091 O O . SER B 1 41 ? 4.758 28.312 18.812 1 93.38 41 SER B O 1
ATOM 2093 N N . LYS B 1 42 ? 3.395 29.688 17.688 1 95.69 42 LYS B N 1
ATOM 2094 C CA . LYS B 1 42 ? 2.27 29.391 18.578 1 95.69 42 LYS B CA 1
ATOM 2095 C C . LYS B 1 42 ? 1.471 28.188 18.062 1 95.69 42 LYS B C 1
ATOM 2097 O O . LYS B 1 42 ? 0.592 27.688 18.75 1 95.69 42 LYS B O 1
ATOM 2102 N N . ASP B 1 43 ? 1.792 27.734 16.859 1 97.12 43 ASP B N 1
ATOM 2103 C CA . ASP B 1 43 ? 1.043 26.641 16.266 1 97.12 43 ASP B CA 1
ATOM 2104 C C . ASP B 1 43 ? 1.349 25.328 16.969 1 97.12 43 ASP B C 1
ATOM 2106 O O . ASP B 1 43 ? 2.443 25.141 17.516 1 97.12 43 ASP B O 1
ATOM 2110 N N . LYS B 1 44 ? 0.398 24.469 17.016 1 97.88 44 LYS B N 1
ATOM 2111 C CA . LYS B 1 44 ? 0.508 23.156 17.656 1 97.88 44 LYS B CA 1
ATOM 2112 C C . LYS B 1 44 ? 0.977 22.109 16.656 1 97.88 44 LYS B C 1
ATOM 2114 O O . LYS B 1 44 ? 0.579 22.125 15.492 1 97.88 44 LYS B O 1
ATOM 2119 N N . VAL B 1 45 ? 1.826 21.188 17.156 1 98.38 45 VAL B N 1
ATOM 2120 C CA . VAL B 1 45 ? 2.297 20.094 16.312 1 98.38 45 VAL B CA 1
ATOM 2121 C C . VAL B 1 45 ? 1.975 18.766 16.984 1 98.38 45 VAL B C 1
ATOM 2123 O O . VAL B 1 45 ? 2.314 18.547 18.156 1 98.38 45 VAL B O 1
ATOM 2126 N N . ILE B 1 46 ? 1.259 17.875 16.344 1 98.75 46 ILE B N 1
ATOM 2127 C CA . ILE B 1 46 ? 1.105 16.469 16.688 1 98.75 46 ILE B CA 1
ATOM 2128 C C . ILE B 1 46 ? 2.043 15.625 15.82 1 98.75 46 ILE B C 1
ATOM 2130 O O . ILE B 1 46 ? 2.059 15.75 14.594 1 98.75 46 ILE B O 1
ATOM 2134 N N . TYR B 1 47 ? 2.861 14.852 16.484 1 98.69 47 TYR B N 1
ATOM 2135 C CA . TYR B 1 47 ? 3.877 14.094 15.766 1 98.69 47 TYR B CA 1
ATOM 2136 C C . TYR B 1 47 ? 3.627 12.602 15.875 1 98.69 47 TYR B C 1
ATOM 2138 O O . TYR B 1 47 ? 3.328 12.094 16.953 1 98.69 47 TYR B O 1
ATOM 2146 N N . ARG B 1 48 ? 3.66 11.922 14.734 1 98.38 48 ARG B N 1
ATOM 2147 C CA . ARG B 1 48 ? 3.504 10.477 14.641 1 98.38 48 ARG B CA 1
ATOM 2148 C C . ARG B 1 48 ? 4.574 9.867 13.742 1 98.38 48 ARG B C 1
ATOM 2150 O O . ARG B 1 48 ? 4.664 10.195 12.562 1 98.38 48 ARG B O 1
ATOM 2157 N N . ASP B 1 49 ? 5.445 9.023 14.289 1 98.5 49 ASP B N 1
ATOM 2158 C CA . ASP B 1 49 ? 6.43 8.305 13.492 1 98.5 49 ASP B CA 1
ATOM 2159 C C . ASP B 1 49 ? 5.977 6.867 13.227 1 98.5 49 ASP B C 1
ATOM 2161 O O . ASP B 1 49 ? 6.172 5.988 14.07 1 98.5 49 ASP B O 1
ATOM 2165 N N . LEU B 1 50 ? 5.52 6.555 12.023 1 98.75 50 LEU B N 1
ATOM 2166 C CA . LEU B 1 50 ? 5.004 5.234 11.672 1 98.75 50 LEU B CA 1
ATOM 2167 C C . LEU B 1 50 ? 6.145 4.27 11.367 1 98.75 50 LEU B C 1
ATOM 2169 O O . LEU B 1 50 ? 5.996 3.057 11.531 1 98.75 50 LEU B O 1
ATOM 2173 N N . GLY B 1 51 ? 7.262 4.809 10.844 1 97.75 51 GLY B N 1
ATOM 2174 C CA . GLY B 1 51 ? 8.406 3.953 10.57 1 97.75 51 GLY B CA 1
ATOM 2175 C C . GLY B 1 51 ? 8.977 3.293 11.805 1 97.75 51 GLY B C 1
ATOM 2176 O O . GLY B 1 51 ? 9.312 2.107 11.789 1 97.75 51 GLY B O 1
ATOM 2177 N N . LEU B 1 52 ? 9.016 4.012 12.867 1 95.94 52 LEU B N 1
ATOM 2178 C CA . LEU B 1 52 ? 9.578 3.531 14.125 1 95.94 52 LEU B CA 1
ATOM 2179 C C . LEU B 1 52 ? 8.523 2.803 14.953 1 95.94 52 LEU B C 1
ATOM 2181 O O . LEU B 1 52 ? 8.852 1.883 15.703 1 95.94 52 LEU B O 1
ATOM 2185 N N . ASN B 1 53 ? 7.312 3.246 14.859 1 97.31 53 ASN B N 1
ATOM 2186 C CA . ASN B 1 53 ? 6.184 2.664 15.578 1 97.31 53 ASN B CA 1
ATOM 2187 C C . ASN B 1 53 ? 5.023 2.344 14.641 1 97.31 53 ASN B C 1
ATOM 2189 O O . ASN B 1 53 ? 4.016 3.053 14.625 1 97.31 53 ASN B O 1
ATOM 2193 N N . PRO B 1 54 ? 5.125 1.269 13.922 1 98.19 54 PRO B N 1
ATOM 2194 C CA . PRO B 1 54 ? 4.105 0.941 12.922 1 98.19 54 PRO B CA 1
ATOM 2195 C C . PRO B 1 54 ? 2.744 0.639 13.547 1 98.19 54 PRO B C 1
ATOM 2197 O O . PRO B 1 54 ? 2.674 0.067 14.641 1 98.19 54 PRO B O 1
ATOM 2200 N N . PRO B 1 55 ? 1.655 1.063 12.914 1 98.44 55 PRO B N 1
ATOM 2201 C CA . PRO B 1 55 ? 0.328 0.662 13.391 1 98.44 55 PRO B CA 1
ATOM 2202 C C . PRO B 1 55 ? 0.029 -0.812 13.125 1 98.44 55 PRO B C 1
ATOM 2204 O O . PRO B 1 55 ? 0.708 -1.447 12.312 1 98.44 55 PRO B O 1
ATOM 2207 N N . ASP B 1 56 ? -0.981 -1.304 13.789 1 97.5 56 ASP B N 1
ATOM 2208 C CA . ASP B 1 56 ? -1.433 -2.668 13.531 1 97.5 56 ASP B CA 1
ATOM 2209 C C . ASP B 1 56 ? -2.092 -2.779 12.156 1 97.5 56 ASP B C 1
ATOM 2211 O O . ASP B 1 56 ? -2.76 -1.847 11.703 1 97.5 56 ASP B O 1
ATOM 2215 N N . PHE B 1 57 ? -1.85 -3.928 11.539 1 98.38 57 PHE B N 1
ATOM 2216 C CA . PHE B 1 57 ? -2.707 -4.254 10.406 1 98.38 57 PHE B CA 1
ATOM 2217 C C . PHE B 1 57 ? -4.156 -4.402 10.852 1 98.38 57 PHE B C 1
ATOM 2219 O O . PHE B 1 57 ? -4.426 -4.812 11.984 1 98.38 57 PHE B O 1
ATOM 2226 N N . ILE B 1 58 ? -5.082 -4.098 9.969 1 97.88 58 ILE B N 1
ATOM 2227 C CA . ILE B 1 58 ? -6.477 -4.367 10.305 1 97.88 58 ILE B CA 1
ATOM 2228 C C . ILE B 1 5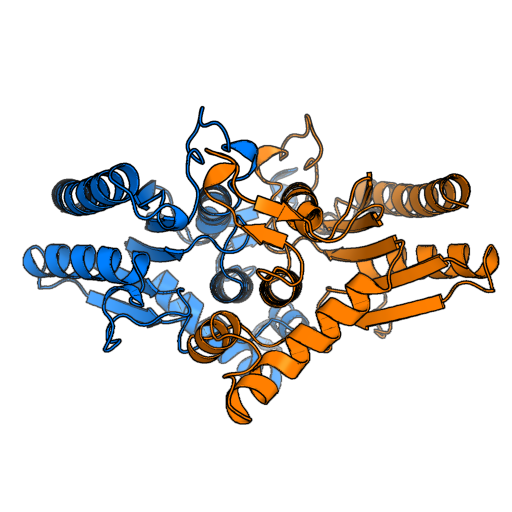8 ? -6.746 -5.871 10.227 1 97.88 58 ILE B C 1
ATOM 2230 O O . ILE B 1 58 ? -6.043 -6.594 9.516 1 97.88 58 ILE B O 1
ATOM 2234 N N . SER B 1 59 ? -7.73 -6.34 10.938 1 97.44 59 SER B N 1
ATOM 2235 C CA . SER B 1 59 ? -8.102 -7.746 11.023 1 97.44 59 SER B CA 1
ATOM 2236 C C . SER B 1 59 ? -9.609 -7.934 10.875 1 97.44 59 SER B C 1
ATOM 2238 O O . SER B 1 59 ? -10.359 -6.957 10.828 1 97.44 59 SER B O 1
ATOM 2240 N N . GLN B 1 60 ? -9.969 -9.148 10.781 1 96.44 60 GLN B N 1
ATOM 2241 C CA . GLN B 1 60 ? -11.398 -9.445 10.695 1 96.44 60 GLN B CA 1
ATOM 2242 C C . GLN B 1 60 ? -12.141 -8.914 11.922 1 96.44 60 GLN B C 1
ATOM 2244 O O . GLN B 1 60 ? -13.234 -8.359 11.789 1 96.44 60 GLN B O 1
ATOM 2249 N N . ASP B 1 61 ? -11.562 -9.117 13.125 1 96.56 61 ASP B N 1
ATOM 2250 C CA . ASP B 1 61 ? -12.188 -8.633 14.344 1 96.56 61 ASP B CA 1
ATOM 2251 C C . ASP B 1 61 ? -12.273 -7.109 14.359 1 96.56 61 ASP B C 1
ATOM 2253 O O . ASP B 1 61 ? -13.258 -6.535 14.82 1 96.56 61 ASP B O 1
ATOM 2257 N N . TRP B 1 62 ? -11.211 -6.496 13.875 1 97.75 62 TRP B N 1
ATOM 2258 C CA . TRP B 1 62 ? -11.211 -5.043 13.75 1 97.75 62 TRP B CA 1
ATOM 2259 C C . TRP B 1 62 ? -12.336 -4.57 12.836 1 97.75 62 TRP B C 1
ATOM 2261 O O . TRP B 1 62 ? -13.078 -3.65 13.188 1 97.75 62 TRP B O 1
ATOM 2271 N N . ILE B 1 63 ? -12.492 -5.188 11.68 1 96.81 63 ILE B N 1
ATOM 2272 C CA . ILE B 1 63 ? -13.531 -4.84 10.719 1 96.81 63 ILE B CA 1
ATOM 2273 C C . ILE B 1 63 ? -14.906 -5.031 11.352 1 96.81 63 ILE B C 1
ATOM 2275 O O . ILE B 1 63 ? -15.781 -4.168 11.227 1 96.81 63 ILE B O 1
ATOM 2279 N N . ALA B 1 64 ? -15.055 -6.152 12.047 1 95.62 64 ALA B N 1
ATOM 2280 C CA . ALA B 1 64 ? -16.312 -6.414 12.727 1 95.62 64 ALA B CA 1
ATOM 2281 C C . ALA B 1 64 ? -16.641 -5.316 13.734 1 95.62 64 ALA B C 1
ATOM 2283 O O . ALA B 1 64 ? -17.781 -4.875 13.836 1 95.62 64 ALA B O 1
ATOM 2284 N N . ALA B 1 65 ? -15.633 -4.887 14.469 1 96.94 65 ALA B N 1
ATOM 2285 C CA . ALA B 1 65 ? -15.8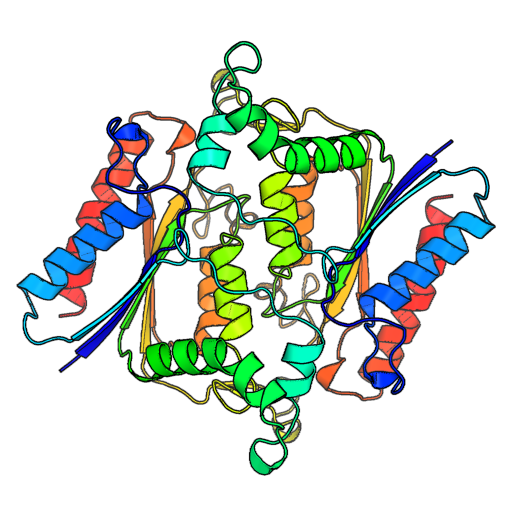12 -3.828 15.461 1 96.94 65 ALA B CA 1
ATOM 2286 C C . ALA B 1 65 ? -16.234 -2.521 14.789 1 96.94 65 ALA B C 1
ATOM 2288 O O . ALA B 1 65 ? -17.125 -1.821 15.289 1 96.94 65 ALA B O 1
ATOM 2289 N N . VAL B 1 66 ? -15.656 -2.188 13.711 1 95.94 66 VAL B N 1
ATOM 2290 C CA . VAL B 1 66 ? -15.922 -0.957 12.977 1 95.94 66 VAL B CA 1
ATOM 2291 C C . VAL B 1 66 ? -17.391 -0.93 12.531 1 95.94 66 VAL B C 1
ATOM 2293 O O . VAL B 1 66 ? -18.016 0.127 12.523 1 95.94 66 VAL B O 1
ATOM 2296 N N . PHE B 1 67 ? -17.922 -2.078 12.188 1 92.62 67 PHE B N 1
ATOM 2297 C CA . PHE B 1 67 ? -19.266 -2.123 11.617 1 92.62 67 PHE B CA 1
ATOM 2298 C C . PHE B 1 67 ? -20.312 -2.357 12.703 1 92.62 67 PHE B C 1
ATOM 2300 O O . PHE B 1 67 ? -21.516 -2.393 12.422 1 92.62 67 PHE B O 1
ATOM 2307 N N . THR B 1 68 ? -19.844 -2.5 13.906 1 93.62 68 THR B N 1
ATOM 2308 C CA . THR B 1 68 ? -20.75 -2.57 15.039 1 93.62 68 THR B CA 1
ATOM 2309 C C . THR B 1 68 ? -21.078 -1.172 15.562 1 93.62 68 THR B C 1
ATOM 2311 O O . THR B 1 68 ? -20.172 -0.381 15.836 1 93.62 68 THR B O 1
ATOM 2314 N N . PRO B 1 69 ? -22.328 -0.878 15.68 1 92.31 69 PRO B N 1
ATOM 2315 C CA . PRO B 1 69 ? -22.672 0.435 16.219 1 92.31 69 PRO B CA 1
ATOM 2316 C C . PRO B 1 69 ? -22.016 0.706 17.578 1 92.31 69 PRO B C 1
ATOM 2318 O O . PRO B 1 69 ? -21.875 -0.206 18.391 1 92.31 69 PRO B O 1
ATOM 2321 N N . ASP B 1 70 ? -21.719 1.898 17.75 1 90.75 70 ASP B N 1
ATOM 2322 C CA . ASP B 1 70 ? -20.938 2.301 18.922 1 90.75 70 ASP B CA 1
ATOM 2323 C C . ASP B 1 70 ? -21.594 1.813 20.219 1 90.75 70 ASP B C 1
ATOM 2325 O O . ASP B 1 70 ? -20.922 1.292 21.094 1 90.75 70 ASP B O 1
ATOM 2329 N N . GLU B 1 71 ? -22.891 1.984 20.312 1 92.81 71 GLU B N 1
ATOM 2330 C CA . GLU B 1 71 ? -23.641 1.674 21.531 1 92.81 71 GLU B CA 1
ATOM 2331 C C . GLU B 1 71 ? -23.672 0.17 21.797 1 92.81 71 GLU B C 1
ATOM 2333 O O . GLU B 1 71 ? -24 -0.268 22.891 1 92.81 71 GLU B O 1
ATOM 2338 N N . LYS B 1 72 ? -23.281 -0.636 20.828 1 95.25 72 LYS B N 1
ATOM 2339 C CA . LYS B 1 72 ? -23.375 -2.088 20.953 1 95.25 72 LYS B CA 1
ATOM 2340 C C . LYS B 1 72 ? -21.984 -2.723 21.016 1 95.25 72 LYS B C 1
ATOM 2342 O O . LYS B 1 72 ? -21.859 -3.947 21.078 1 95.25 72 LYS B O 1
ATOM 2347 N N . GLN B 1 73 ? -20.969 -1.914 20.938 1 95.5 73 GLN B N 1
ATOM 2348 C CA . GLN B 1 73 ? -19.609 -2.449 20.938 1 95.5 73 GLN B CA 1
ATOM 2349 C C . GLN B 1 73 ? -19.234 -3.018 22.297 1 95.5 73 GLN B C 1
ATOM 2351 O O . GLN B 1 73 ? -19.453 -2.365 23.328 1 95.5 73 GLN B O 1
ATOM 2356 N N . SER B 1 74 ? -18.766 -4.18 22.328 1 97.06 74 SER B N 1
ATOM 2357 C CA . SER B 1 74 ? -18.203 -4.762 23.547 1 97.06 74 SER B CA 1
ATOM 2358 C C . SER B 1 74 ? -16.938 -4.043 23.969 1 97.06 74 SER B C 1
ATOM 2360 O O . SER B 1 74 ? -16.375 -3.252 23.203 1 97.06 74 SER B O 1
ATOM 2362 N N . GLU B 1 75 ? -16.484 -4.297 25.156 1 96.69 75 GLU B N 1
ATOM 2363 C CA . GLU B 1 75 ? -15.219 -3.717 25.625 1 96.69 75 GLU B CA 1
ATOM 2364 C C . GLU B 1 75 ? -14.047 -4.168 24.766 1 96.69 75 GLU B C 1
ATOM 2366 O O . GLU B 1 75 ? -13.117 -3.4 24.516 1 96.69 75 GLU B O 1
ATOM 2371 N N . GLU B 1 76 ? -14.148 -5.367 24.375 1 96.75 76 GLU B N 1
ATOM 2372 C CA . GLU B 1 76 ? -13.102 -5.898 23.5 1 96.75 76 GLU B CA 1
ATOM 2373 C C . GLU B 1 76 ? -13.07 -5.176 22.156 1 96.75 76 GLU B C 1
ATOM 2375 O O . GLU B 1 76 ? -12 -4.867 21.641 1 96.75 76 GLU B O 1
ATOM 2380 N N . GLN B 1 77 ? -14.18 -4.957 21.625 1 96.31 77 GLN B N 1
ATOM 2381 C CA . GLN B 1 77 ? -14.273 -4.246 20.344 1 96.31 77 GLN B CA 1
ATOM 2382 C C . GLN B 1 77 ? -13.781 -2.809 20.484 1 96.31 77 GLN B C 1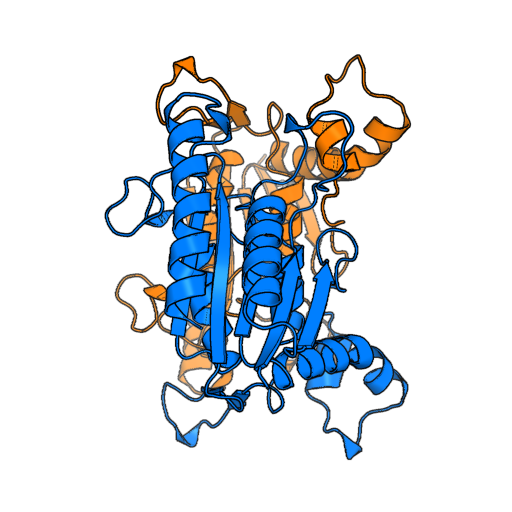
ATOM 2384 O O . GLN B 1 77 ? -13.078 -2.305 19.609 1 96.31 77 GLN B O 1
ATOM 2389 N N . LYS B 1 78 ? -14.164 -2.152 21.547 1 96.75 78 LYS B N 1
ATOM 2390 C CA . LYS B 1 78 ? -13.68 -0.795 21.797 1 96.75 78 LYS B CA 1
ATOM 2391 C C . LYS B 1 78 ? -12.164 -0.76 21.906 1 96.75 78 LYS B C 1
ATOM 2393 O O . LYS B 1 78 ? -11.516 0.152 21.391 1 96.75 78 LYS B O 1
ATOM 2398 N N . SER B 1 79 ? -11.672 -1.741 22.594 1 97 79 SER B N 1
ATOM 2399 C CA . SER B 1 79 ? -10.219 -1.835 22.766 1 97 79 SER B CA 1
ATOM 2400 C C . SER B 1 79 ? -9.523 -2.025 21.422 1 97 79 SER B C 1
ATOM 2402 O O . SER B 1 79 ? -8.461 -1.451 21.172 1 97 79 SER B O 1
ATOM 2404 N N . LEU B 1 80 ? -10.117 -2.768 20.531 1 96.81 80 LEU B N 1
ATOM 2405 C CA . LEU B 1 80 ? -9.578 -3.035 19.203 1 96.81 80 LEU B CA 1
ATOM 2406 C C . LEU B 1 80 ? -9.516 -1.757 18.375 1 96.81 80 LEU B C 1
ATOM 2408 O O . LEU B 1 80 ? -8.641 -1.613 17.5 1 96.81 80 LEU B O 1
ATOM 2412 N N . LEU B 1 81 ? -10.391 -0.825 18.672 1 97.94 81 LEU B N 1
ATOM 2413 C CA . LEU B 1 81 ? -10.516 0.366 17.828 1 97.94 81 LEU B CA 1
ATOM 2414 C C . LEU B 1 81 ? -9.781 1.545 18.453 1 97.94 81 LEU B C 1
ATOM 2416 O O . LEU B 1 81 ? -9.727 2.631 17.875 1 97.94 81 LEU B O 1
ATOM 2420 N N . THR B 1 82 ? -9.141 1.365 19.641 1 98.12 82 THR B N 1
ATOM 2421 C CA . THR B 1 82 ? -8.516 2.445 20.391 1 98.12 82 THR B CA 1
ATOM 2422 C C . THR B 1 82 ? -7.453 3.148 19.562 1 98.12 82 THR B C 1
ATOM 2424 O O . THR B 1 82 ? -7.418 4.379 19.5 1 98.12 82 THR B O 1
ATOM 2427 N N . LEU B 1 83 ? -6.598 2.369 18.922 1 98.38 83 LEU B N 1
ATOM 2428 C CA . LEU B 1 83 ? -5.559 2.971 18.094 1 98.38 83 LEU B CA 1
ATOM 2429 C C . LEU B 1 83 ? -6.176 3.781 16.969 1 98.38 83 LEU B C 1
ATOM 2431 O O . LEU B 1 83 ? -5.793 4.934 16.734 1 98.38 83 LEU B O 1
ATOM 2435 N N . SER B 1 84 ? -7.082 3.152 16.25 1 98.56 84 SER B N 1
ATOM 2436 C CA . SER B 1 84 ? -7.762 3.818 15.148 1 98.56 84 SER B CA 1
ATOM 2437 C C . SER B 1 84 ? -8.406 5.125 15.602 1 98.56 84 SER B C 1
ATOM 2439 O O . SER B 1 84 ? -8.242 6.16 14.953 1 98.56 84 SER B O 1
ATOM 2441 N N . ASP B 1 85 ? -9.102 5.09 16.734 1 98.44 85 ASP B N 1
ATOM 2442 C CA . ASP B 1 85 ? -9.742 6.289 17.266 1 98.44 85 ASP B CA 1
ATOM 2443 C C . ASP B 1 85 ? -8.703 7.363 17.594 1 98.44 85 ASP B C 1
ATOM 2445 O O . ASP B 1 85 ? -8.93 8.547 17.328 1 98.44 85 ASP B O 1
ATOM 2449 N N . THR B 1 86 ? -7.605 6.969 18.156 1 98.75 86 THR B N 1
ATOM 2450 C CA . THR B 1 86 ? -6.531 7.906 18.484 1 98.75 86 THR B CA 1
ATOM 2451 C C . THR B 1 86 ? -5.996 8.57 17.219 1 98.75 86 THR B C 1
ATOM 2453 O O . THR B 1 86 ? -5.824 9.789 17.188 1 98.75 86 THR B O 1
ATOM 2456 N N . LEU B 1 87 ? -5.738 7.785 16.219 1 98.88 87 LEU B N 1
ATOM 2457 C CA . LEU B 1 87 ? -5.199 8.305 14.969 1 98.88 87 LEU B CA 1
ATOM 2458 C C . LEU B 1 87 ? -6.195 9.234 14.297 1 98.88 87 LEU B C 1
ATOM 2460 O O . LEU B 1 87 ? -5.809 10.266 13.742 1 98.88 87 LEU B O 1
ATOM 2464 N N . ILE B 1 88 ? -7.445 8.883 14.305 1 98.81 88 ILE B N 1
ATOM 2465 C CA . ILE B 1 88 ? -8.484 9.719 13.703 1 98.81 88 ILE B CA 1
ATOM 2466 C C . ILE B 1 88 ? -8.578 11.039 14.461 1 98.81 88 ILE B C 1
ATOM 2468 O O . ILE B 1 88 ? -8.758 12.094 13.844 1 98.81 88 ILE B O 1
ATOM 2472 N N . ASP B 1 89 ? -8.484 10.992 15.773 1 98.81 89 ASP B N 1
ATOM 2473 C CA . ASP B 1 89 ? -8.5 12.203 16.578 1 98.81 89 ASP B CA 1
ATOM 2474 C C . ASP B 1 89 ? -7.355 13.141 16.188 1 98.81 89 ASP B C 1
ATOM 2476 O O . ASP B 1 89 ? -7.535 14.359 16.141 1 98.81 89 ASP B O 1
ATOM 2480 N N . GLU B 1 90 ? -6.164 12.594 15.969 1 98.88 90 GLU B N 1
ATOM 2481 C CA . GLU B 1 90 ? -5.035 13.391 15.5 1 98.88 90 GLU B CA 1
ATOM 2482 C C . GLU B 1 90 ? -5.363 14.102 14.195 1 98.88 90 GLU B C 1
ATOM 2484 O O . GLU B 1 90 ? -5.094 15.289 14.039 1 98.88 90 GLU B O 1
ATOM 2489 N N . VAL B 1 91 ? -5.992 13.398 13.281 1 98.94 91 VAL B N 1
ATOM 2490 C CA . VAL B 1 91 ? -6.367 13.961 11.992 1 98.94 91 VAL B CA 1
ATOM 2491 C C . VAL B 1 91 ? -7.422 15.047 12.188 1 98.94 91 VAL B C 1
ATOM 2493 O O . VAL B 1 91 ? -7.352 16.109 11.57 1 98.94 91 VAL B O 1
ATOM 2496 N N . ASP B 1 92 ? -8.367 14.742 13.047 1 98.69 92 ASP B N 1
ATOM 2497 C CA . ASP B 1 92 ? -9.469 15.672 13.297 1 98.69 92 ASP B CA 1
ATOM 2498 C C . ASP B 1 92 ? -8.945 17.016 13.797 1 98.69 92 ASP B C 1
ATOM 2500 O O . ASP B 1 92 ? -9.477 18.062 13.438 1 98.69 92 ASP B O 1
ATOM 2504 N N . GLN B 1 93 ? -7.926 16.969 14.547 1 98.62 93 GLN B N 1
ATOM 2505 C CA . GLN B 1 93 ? -7.371 18.188 15.148 1 98.62 93 GLN B CA 1
ATOM 2506 C C . GLN B 1 93 ? -6.543 18.969 14.141 1 98.62 93 GLN B C 1
ATOM 2508 O O . GLN B 1 93 ? -6.273 20.156 14.344 1 98.62 93 GLN B O 1
ATOM 2513 N N . ALA B 1 94 ? -6.121 18.391 13.078 1 98.75 94 ALA B N 1
ATOM 2514 C CA . ALA B 1 94 ? -5.102 18.969 12.203 1 98.75 94 ALA B CA 1
ATOM 2515 C C . ALA B 1 94 ? -5.73 19.891 11.164 1 98.75 94 ALA B C 1
ATOM 2517 O O . ALA B 1 94 ? -6.754 19.562 10.562 1 98.75 94 ALA B O 1
ATOM 2518 N N . ASP B 1 95 ? -5.145 21.016 10.969 1 98.69 95 ASP B N 1
ATOM 2519 C CA . ASP B 1 95 ? -5.438 21.891 9.836 1 98.69 95 ASP B CA 1
ATOM 2520 C C . ASP B 1 95 ? -4.551 21.547 8.633 1 98.69 95 ASP B C 1
ATOM 2522 O O . ASP B 1 95 ? -4.988 21.656 7.488 1 98.69 95 ASP B O 1
ATOM 2526 N N . ILE B 1 96 ? -3.314 21.188 8.914 1 98.81 96 ILE B N 1
ATOM 2527 C CA . ILE B 1 96 ? -2.322 20.781 7.926 1 98.81 96 ILE B CA 1
ATOM 2528 C C . ILE B 1 96 ? -1.743 19.422 8.297 1 98.81 96 ILE B C 1
ATOM 2530 O O . ILE B 1 96 ? -1.354 19.203 9.445 1 98.81 96 ILE B O 1
ATOM 2534 N N . ILE B 1 97 ? -1.775 18.531 7.367 1 98.94 97 ILE B N 1
ATOM 2535 C CA . ILE B 1 97 ? -1.132 17.234 7.52 1 98.94 97 ILE B CA 1
ATOM 2536 C C . ILE B 1 97 ? 0.161 17.203 6.711 1 98.94 97 ILE B C 1
ATOM 2538 O O . ILE B 1 97 ? 0.154 17.469 5.508 1 98.94 97 ILE B O 1
ATOM 2542 N N . VAL B 1 98 ? 1.294 16.953 7.348 1 98.94 98 VAL B N 1
ATOM 2543 C CA . VAL B 1 98 ? 2.588 16.797 6.695 1 98.94 98 VAL B CA 1
ATOM 2544 C C . VAL B 1 98 ? 3.016 15.328 6.75 1 98.94 98 VAL B C 1
ATOM 2546 O O . VAL B 1 98 ? 3.244 14.781 7.832 1 98.94 98 VAL B O 1
ATOM 2549 N N . ILE B 1 99 ? 3.109 14.695 5.609 1 99 99 ILE B N 1
ATOM 2550 C CA . ILE B 1 99 ? 3.562 13.312 5.523 1 99 99 ILE B CA 1
ATOM 2551 C C . ILE B 1 99 ? 4.922 13.258 4.836 1 99 99 ILE B C 1
ATOM 2553 O O . ILE B 1 99 ? 5.062 13.68 3.684 1 99 99 ILE B O 1
ATOM 2557 N N . SER B 1 100 ? 5.938 12.836 5.531 1 98.94 100 SER B N 1
ATOM 2558 C CA . SER B 1 100 ? 7.195 12.477 4.883 1 98.94 100 SER B CA 1
ATOM 2559 C C . SER B 1 100 ? 7.234 10.992 4.535 1 98.94 100 SER B C 1
ATOM 2561 O O . SER B 1 100 ? 7.016 10.141 5.398 1 98.94 100 SER B O 1
ATOM 2563 N N . SER B 1 101 ? 7.527 10.703 3.273 1 98.88 101 SER B N 1
ATOM 2564 C CA . SER B 1 101 ? 7.426 9.305 2.867 1 98.88 101 SER B CA 1
ATOM 2565 C C . SER B 1 101 ? 8.398 8.984 1.737 1 98.88 101 SER B C 1
ATOM 2567 O O . SER B 1 101 ? 8.359 9.617 0.68 1 98.88 101 SER B O 1
ATOM 2569 N N . PRO B 1 102 ? 9.258 7.98 1.959 1 98.62 102 PRO B N 1
ATOM 2570 C CA . PRO B 1 102 ? 9.922 7.41 0.784 1 98.62 102 PRO B CA 1
ATOM 2571 C C . PRO B 1 102 ? 8.969 6.637 -0.117 1 98.62 102 PRO B C 1
ATOM 2573 O O . PRO B 1 102 ? 7.852 6.309 0.298 1 98.62 102 PRO B O 1
ATOM 2576 N N . MET B 1 103 ? 9.359 6.508 -1.357 1 98.62 103 MET B N 1
ATOM 2577 C CA . MET B 1 103 ? 8.664 5.578 -2.244 1 98.62 103 MET B CA 1
ATOM 2578 C C . MET B 1 103 ? 9.281 4.184 -2.158 1 98.62 103 MET B C 1
ATOM 2580 O O . MET B 1 103 ? 10.43 3.982 -2.545 1 98.62 103 MET B O 1
ATOM 2584 N N . TYR B 1 104 ? 8.57 3.215 -1.579 1 98.38 104 TYR B N 1
ATOM 2585 C CA . TYR B 1 104 ? 8.984 1.817 -1.572 1 98.38 104 TYR B CA 1
ATOM 2586 C C . TYR B 1 104 ? 8.219 1.013 -2.611 1 98.38 104 TYR B C 1
ATOM 2588 O O . TYR B 1 104 ? 6.984 1.002 -2.605 1 98.38 104 TYR B O 1
ATOM 2596 N N . ASN B 1 105 ? 9.023 0.397 -3.516 1 98.31 105 ASN B N 1
ATOM 2597 C CA . ASN B 1 105 ? 8.406 -0.435 -4.547 1 98.31 105 ASN B CA 1
ATOM 2598 C C . ASN B 1 105 ? 7.25 0.286 -5.23 1 98.31 105 ASN B C 1
ATOM 2600 O O . ASN B 1 105 ? 6.145 -0.251 -5.324 1 98.31 105 ASN B O 1
ATOM 2604 N N . TYR B 1 106 ? 7.477 1.561 -5.586 1 98.62 106 TYR B N 1
ATOM 2605 C CA . TYR B 1 106 ? 6.695 2.434 -6.453 1 98.62 106 TYR B CA 1
ATOM 2606 C C . TYR B 1 106 ? 5.449 2.939 -5.742 1 98.62 106 TYR B C 1
ATOM 2608 O O . TYR B 1 106 ? 4.594 3.586 -6.355 1 98.62 106 TYR B O 1
ATOM 2616 N N . GLY B 1 107 ? 5.289 2.693 -4.441 1 98.5 107 GLY B N 1
ATOM 2617 C CA . GLY B 1 107 ? 4.117 3.17 -3.725 1 98.5 107 GLY B CA 1
ATOM 2618 C C . GLY B 1 107 ? 4.406 3.539 -2.283 1 98.5 107 GLY B C 1
ATOM 2619 O O . GLY B 1 107 ? 5.566 3.697 -1.897 1 98.5 107 GLY B O 1
ATOM 2620 N N . MET B 1 108 ? 3.316 3.625 -1.481 1 98.06 108 MET B N 1
ATOM 2621 C CA . MET B 1 108 ? 3.422 3.906 -0.052 1 98.06 108 MET B CA 1
ATOM 2622 C C . MET B 1 108 ? 4.156 2.783 0.671 1 98.06 108 MET B C 1
ATOM 2624 O O . MET B 1 108 ? 3.969 1.607 0.356 1 98.06 108 MET B O 1
ATOM 2628 N N . PRO B 1 109 ? 4.988 3.285 1.655 1 98.62 109 PRO B N 1
ATOM 2629 C CA . PRO B 1 109 ? 5.41 2.227 2.576 1 98.62 109 PRO B CA 1
ATOM 2630 C C . PRO B 1 109 ? 4.23 1.51 3.229 1 98.62 109 PRO B C 1
ATOM 2632 O O . PRO B 1 109 ? 3.191 2.125 3.484 1 98.62 109 PRO B O 1
ATOM 2635 N N . ALA B 1 110 ? 4.422 0.246 3.533 1 98.81 110 ALA B N 1
ATOM 2636 C CA . ALA B 1 110 ? 3.355 -0.557 4.125 1 98.81 110 ALA B CA 1
ATOM 2637 C C . ALA B 1 110 ? 2.824 0.09 5.398 1 98.81 110 ALA B C 1
ATOM 2639 O O . ALA B 1 110 ? 1.627 0.019 5.688 1 98.81 110 ALA B O 1
ATOM 2640 N N . VAL B 1 111 ? 3.709 0.767 6.152 1 98.88 111 VAL B N 1
ATOM 2641 C CA . VAL B 1 111 ? 3.301 1.372 7.414 1 98.88 111 VAL B CA 1
ATOM 2642 C C . VAL B 1 111 ? 2.328 2.518 7.148 1 98.88 111 VAL B C 1
ATOM 2644 O O . VAL B 1 111 ? 1.386 2.73 7.914 1 98.88 111 VAL B O 1
ATOM 2647 N N . LEU B 1 112 ? 2.584 3.281 6.105 1 98.94 112 LEU B N 1
ATOM 2648 C CA . LEU B 1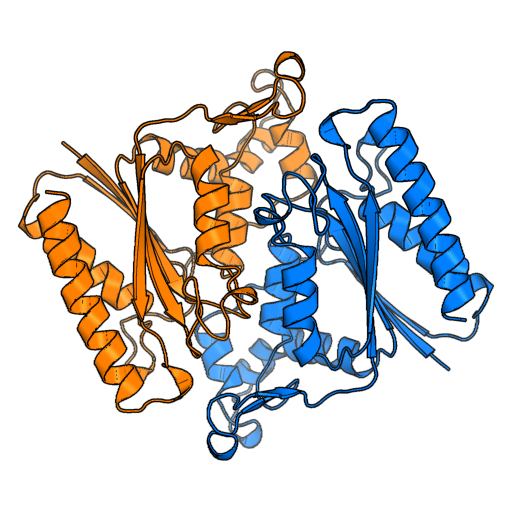 112 ? 1.681 4.371 5.754 1 98.94 112 LEU B CA 1
ATOM 2649 C C . LEU B 1 112 ? 0.345 3.832 5.254 1 98.94 112 LEU B C 1
ATOM 2651 O O . LEU B 1 112 ? -0.712 4.367 5.59 1 98.94 112 LEU B O 1
ATOM 2655 N N . LYS B 1 113 ? 0.401 2.762 4.434 1 98.88 113 LYS B N 1
ATOM 2656 C CA . LYS B 1 113 ? -0.843 2.15 3.979 1 98.88 113 LYS B CA 1
ATOM 2657 C C . LYS B 1 113 ? -1.661 1.627 5.156 1 98.88 113 LYS B C 1
ATOM 2659 O O . LYS B 1 113 ? -2.889 1.74 5.164 1 98.88 113 LYS B O 1
ATOM 2664 N N . ALA B 1 114 ? -0.981 0.992 6.078 1 98.88 114 ALA B N 1
ATOM 2665 C CA . ALA B 1 114 ? -1.665 0.508 7.277 1 98.88 114 ALA B CA 1
ATOM 2666 C C . ALA B 1 114 ? -2.314 1.659 8.039 1 98.88 114 ALA B C 1
ATOM 2668 O O . ALA B 1 114 ? -3.404 1.507 8.594 1 98.88 114 ALA B O 1
ATOM 2669 N N . TRP B 1 115 ? -1.636 2.807 8.125 1 98.94 115 TRP B N 1
ATOM 2670 C CA . TRP B 1 115 ? -2.178 3.994 8.781 1 98.94 115 TRP B CA 1
ATOM 2671 C C . TRP B 1 115 ? -3.463 4.449 8.094 1 98.94 115 TRP B C 1
ATOM 2673 O O . TRP B 1 115 ? -4.477 4.68 8.758 1 98.94 115 TRP B O 1
ATOM 2683 N N . PHE B 1 116 ? -3.463 4.559 6.766 1 98.88 116 PHE B N 1
ATOM 2684 C CA . PHE B 1 116 ? -4.664 4.941 6.031 1 98.88 116 PHE B CA 1
ATOM 2685 C C . PHE B 1 116 ? -5.793 3.951 6.285 1 98.88 116 PHE B C 1
ATOM 2687 O O . PHE B 1 116 ? -6.949 4.348 6.438 1 98.88 116 PHE B O 1
ATOM 2694 N N . ASP B 1 117 ? -5.461 2.654 6.34 1 98.56 117 ASP B N 1
ATOM 2695 C CA . ASP B 1 117 ? -6.48 1.632 6.551 1 98.56 117 ASP B CA 1
ATOM 2696 C C . ASP B 1 117 ? -7.09 1.745 7.945 1 98.56 117 ASP B C 1
ATOM 2698 O O . ASP B 1 117 ? -8.258 1.397 8.148 1 98.56 117 ASP B O 1
ATOM 2702 N N . GLN B 1 118 ? -6.328 2.256 8.891 1 98.5 118 GLN B N 1
ATOM 2703 C CA . GLN B 1 118 ? -6.809 2.488 10.242 1 98.5 118 GLN B CA 1
ATOM 2704 C C . GLN B 1 118 ? -7.688 3.736 10.312 1 98.5 118 GLN B C 1
ATOM 2706 O O . GLN B 1 118 ? -8.656 3.777 11.062 1 98.5 118 GLN B O 1
ATOM 2711 N N . VAL B 1 119 ? -7.395 4.723 9.555 1 98.75 119 VAL B N 1
ATOM 2712 C CA . VAL B 1 119 ? -7.93 6.062 9.773 1 98.75 119 VAL B CA 1
ATOM 2713 C C . VAL B 1 119 ? -9.172 6.273 8.898 1 98.75 119 VAL B C 1
ATOM 2715 O O . VAL B 1 119 ? -10.133 6.906 9.328 1 98.75 119 VAL B O 1
ATOM 2718 N N . VAL B 1 120 ? -9.141 5.766 7.613 1 98.5 120 VAL B N 1
ATOM 2719 C CA . VAL B 1 120 ? -10.297 5.918 6.738 1 98.5 120 VAL B CA 1
ATOM 2720 C C . VAL B 1 120 ? -11.414 4.98 7.191 1 98.5 120 VAL B C 1
ATOM 2722 O O . VAL B 1 120 ? -11.391 3.785 6.898 1 98.5 120 VAL B O 1
ATOM 2725 N N . ARG B 1 121 ? -12.367 5.527 7.91 1 97.5 121 ARG B N 1
ATOM 2726 C CA . ARG B 1 121 ? -13.383 4.715 8.57 1 97.5 121 ARG B CA 1
ATOM 2727 C C . ARG B 1 121 ? -14.773 5.309 8.375 1 97.5 121 ARG B C 1
ATOM 2729 O O . ARG B 1 121 ? -14.969 6.516 8.539 1 97.5 121 ARG B O 1
ATOM 2736 N N . ILE B 1 122 ? -15.688 4.48 8.141 1 96.31 122 ILE B N 1
ATOM 2737 C CA . ILE B 1 122 ? -17.078 4.871 7.914 1 96.31 122 ILE B CA 1
ATOM 2738 C C . ILE B 1 122 ? -17.641 5.531 9.172 1 96.31 122 ILE B C 1
ATOM 2740 O O . ILE B 1 122 ? -17.375 5.082 10.289 1 96.31 122 ILE B O 1
ATOM 2744 N N . ASN B 1 123 ? -18.281 6.609 9.016 1 96 123 ASN B N 1
ATOM 2745 C CA . ASN B 1 123 ? -18.984 7.395 10.023 1 96 123 ASN B CA 1
ATOM 2746 C C . ASN B 1 123 ? -18 8.117 10.945 1 96 123 ASN B C 1
ATOM 2748 O O . ASN B 1 123 ? -18.406 8.711 11.953 1 96 123 ASN B O 1
ATOM 2752 N N . LYS B 1 124 ? -16.75 7.973 10.688 1 97.5 124 LYS B N 1
ATOM 2753 C CA . LYS B 1 124 ? -15.742 8.758 11.398 1 97.5 124 LYS B CA 1
ATOM 2754 C C . LYS B 1 124 ? -15.062 9.758 10.461 1 97.5 124 LYS B C 1
ATOM 2756 O O . LYS B 1 124 ? -15.008 10.953 10.75 1 97.5 124 LYS B O 1
ATOM 2761 N N . THR B 1 125 ? -14.555 9.266 9.305 1 98.5 125 THR B N 1
ATOM 2762 C CA . THR B 1 125 ? -13.891 10.172 8.375 1 98.5 125 THR B CA 1
ATOM 2763 C C . THR B 1 125 ? -14.719 10.344 7.105 1 98.5 125 THR B C 1
ATOM 2765 O O . THR B 1 125 ? -14.516 11.289 6.348 1 98.5 125 THR B O 1
ATOM 2768 N N . PHE B 1 126 ? -15.602 9.438 6.82 1 97.94 126 PHE B N 1
ATOM 2769 C CA . PHE B 1 126 ? -16.5 9.57 5.676 1 97.94 126 PHE B CA 1
ATOM 2770 C C . PHE B 1 126 ? -17.859 8.945 5.977 1 97.94 126 PHE B C 1
ATOM 2772 O O . PHE B 1 126 ? -17.984 8.148 6.906 1 97.94 126 PHE B O 1
ATOM 2779 N N . THR B 1 127 ? -18.875 9.344 5.188 1 97.44 127 THR B N 1
ATOM 2780 C CA . THR B 1 127 ? -20.188 8.695 5.184 1 97.44 127 THR B CA 1
ATOM 2781 C C . THR B 1 127 ? -20.422 7.945 3.875 1 97.44 127 THR B C 1
ATOM 2783 O O . THR B 1 127 ? -19.75 8.219 2.875 1 97.44 127 THR B O 1
ATOM 2786 N N . PHE B 1 128 ? -21.219 6.988 3.979 1 95.81 128 PHE B N 1
ATOM 2787 C CA . PHE B 1 128 ? -21.656 6.199 2.83 1 95.81 128 PHE B CA 1
ATOM 2788 C C . PHE B 1 128 ? -23.172 6.227 2.697 1 95.81 128 PHE B C 1
ATOM 2790 O O . PHE B 1 1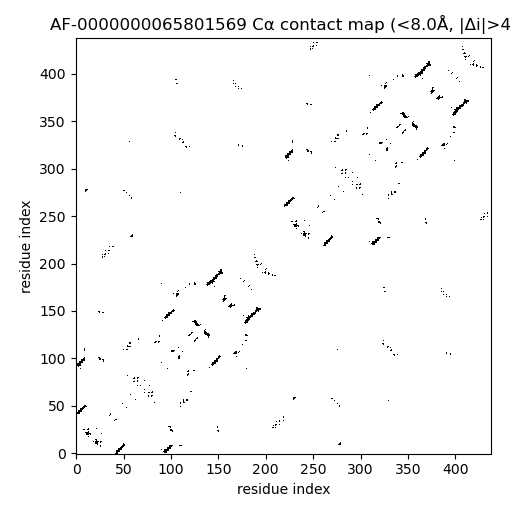28 ? -23.891 5.883 3.641 1 95.81 128 PHE B O 1
ATOM 2797 N N . ASP B 1 129 ? -23.641 6.676 1.567 1 96.94 129 ASP B N 1
ATOM 2798 C CA . ASP B 1 129 ? -25.062 6.797 1.315 1 96.94 129 ASP B CA 1
ATOM 2799 C C . ASP B 1 129 ? -25.406 6.441 -0.13 1 96.94 129 ASP B C 1
ATOM 2801 O O . ASP B 1 129 ? -25.078 7.188 -1.053 1 96.94 129 ASP B O 1
ATOM 2805 N N . LEU B 1 130 ? -26.141 5.352 -0.339 1 96.25 130 LEU B N 1
ATOM 2806 C CA . LEU B 1 130 ? -26.5 4.867 -1.671 1 96.25 130 LEU B CA 1
ATOM 2807 C C . LEU B 1 130 ? -27.406 5.859 -2.389 1 96.25 130 LEU B C 1
ATOM 2809 O O . LEU B 1 130 ? -27.5 5.836 -3.617 1 96.25 130 LEU B O 1
ATOM 2813 N N . ALA B 1 131 ? -28.047 6.684 -1.632 1 97.19 131 ALA B N 1
ATOM 2814 C CA . ALA B 1 131 ? -28.922 7.688 -2.213 1 97.19 131 ALA B CA 1
ATOM 2815 C C . ALA B 1 131 ? -28.141 8.688 -3.062 1 97.19 131 ALA B C 1
ATOM 2817 O O . ALA B 1 131 ? -28.719 9.383 -3.9 1 97.19 131 ALA B O 1
ATOM 2818 N N . ARG B 1 132 ? -26.859 8.766 -2.887 1 96.88 132 ARG B N 1
ATOM 2819 C CA . ARG B 1 132 ? -26 9.664 -3.646 1 96.88 132 ARG B CA 1
ATOM 2820 C C . ARG B 1 132 ? -25.625 9.062 -4.996 1 96.88 132 ARG B C 1
ATOM 2822 O O . ARG B 1 132 ? -24.891 9.68 -5.777 1 96.88 132 ARG B O 1
ATOM 2829 N N . GLY B 1 133 ? -26.047 7.875 -5.297 1 96.19 133 GLY B N 1
ATOM 2830 C CA . GLY B 1 133 ? -25.844 7.25 -6.594 1 96.19 133 GLY B CA 1
ATOM 2831 C C . GLY B 1 133 ? -24.516 6.504 -6.695 1 96.19 133 GLY B C 1
ATOM 2832 O O . GLY B 1 133 ? -24.172 5.727 -5.805 1 96.19 133 GLY B O 1
ATOM 2833 N N . ASP B 1 134 ? -23.828 6.723 -7.848 1 96.19 134 ASP B N 1
ATOM 2834 C CA . ASP B 1 134 ? -22.641 5.953 -8.164 1 96.19 134 ASP B CA 1
ATOM 2835 C C . ASP B 1 134 ? -21.422 6.484 -7.398 1 96.19 134 ASP B C 1
ATOM 2837 O O . ASP B 1 134 ? -20.344 5.902 -7.461 1 96.19 134 ASP B O 1
ATOM 2841 N N . PHE B 1 135 ? -21.625 7.617 -6.668 1 96.19 135 PHE B N 1
ATOM 2842 C CA . PHE B 1 135 ? -20.594 8.195 -5.816 1 96.19 135 PHE B CA 1
ATOM 2843 C C . PHE B 1 135 ? -21.094 8.359 -4.387 1 96.19 135 PHE B C 1
ATOM 2845 O O . PHE B 1 135 ? -21.312 9.484 -3.928 1 96.19 135 PHE B O 1
ATOM 2852 N N . PRO B 1 136 ? -21.141 7.293 -3.654 1 96.94 136 PRO B N 1
ATOM 2853 C CA . PRO B 1 136 ? -21.891 7.27 -2.395 1 96.94 136 PRO B CA 1
ATOM 2854 C C . PRO B 1 136 ? -21.062 7.773 -1.21 1 96.94 136 PRO B C 1
ATOM 2856 O O . PRO B 1 136 ? -21.594 7.898 -0.1 1 96.94 136 PRO B O 1
ATOM 2859 N N . ILE B 1 137 ? -19.766 8.055 -1.39 1 97 137 ILE B N 1
ATOM 2860 C CA . ILE B 1 137 ? -18.875 8.375 -0.284 1 97 137 ILE B CA 1
ATOM 2861 C C . ILE B 1 137 ? -18.703 9.891 -0.183 1 97 137 ILE B C 1
ATOM 2863 O O . ILE B 1 137 ? -18.5 10.57 -1.194 1 97 137 ILE B O 1
ATOM 2867 N N . GLU B 1 138 ? -18.844 10.414 0.973 1 97.81 138 GLU B N 1
ATOM 2868 C CA . GLU B 1 138 ? -18.609 11.82 1.253 1 97.81 138 GLU B CA 1
ATOM 2869 C C . GLU B 1 138 ? -17.766 12 2.512 1 97.81 138 GLU B C 1
ATOM 2871 O O . GLU B 1 138 ? -18.062 11.414 3.555 1 97.81 138 GLU B O 1
ATOM 2876 N N . PRO B 1 139 ? -16.703 12.766 2.439 1 98.19 139 PRO B N 1
ATOM 2877 C CA . PRO B 1 139 ? -15.898 13.016 3.635 1 98.19 139 PRO B CA 1
ATOM 2878 C C . PRO B 1 139 ? -16.672 13.75 4.73 1 98.19 139 PRO B C 1
ATOM 2880 O O . PRO B 1 139 ? -17.531 14.586 4.434 1 98.19 139 PRO B O 1
ATOM 2883 N N . ILE B 1 140 ? -16.344 13.422 5.93 1 98.5 140 ILE B N 1
ATOM 2884 C CA . ILE B 1 140 ? -16.938 14.078 7.09 1 98.5 140 ILE B CA 1
ATOM 2885 C C . ILE B 1 140 ? -16.141 15.328 7.445 1 98.5 140 ILE B C 1
ATOM 2887 O O . ILE B 1 140 ? -16.703 16.375 7.758 1 98.5 140 ILE B O 1
ATOM 2891 N N . MET B 1 141 ? -14.844 15.281 7.355 1 98.38 141 MET B N 1
ATOM 2892 C CA . MET B 1 141 ? -13.953 16.406 7.629 1 98.38 141 MET B CA 1
ATOM 2893 C C . MET B 1 141 ? -13.734 17.25 6.375 1 98.38 141 MET B C 1
ATOM 2895 O O . MET B 1 141 ? -14.008 16.797 5.262 1 98.38 141 MET B O 1
ATOM 2899 N N . SER B 1 142 ? -13.328 18.516 6.555 1 98.25 142 SER B N 1
ATOM 2900 C CA . SER B 1 142 ? -13.102 19.422 5.426 1 98.25 142 SER B CA 1
ATOM 2901 C C . SER B 1 142 ? -12.078 20.5 5.773 1 98.25 142 SER B C 1
ATOM 2903 O O . SER B 1 142 ? -11.672 20.625 6.93 1 98.25 142 SER B O 1
ATOM 2905 N N . GLY B 1 143 ? -11.547 21.125 4.742 1 98.25 143 GLY B N 1
ATOM 2906 C CA . GLY B 1 143 ? -10.766 22.344 4.918 1 98.25 143 GLY B CA 1
ATOM 2907 C C . GLY B 1 143 ? -9.305 22.062 5.223 1 98.25 143 GLY B C 1
ATOM 2908 O O . GLY B 1 143 ? -8.578 22.953 5.676 1 98.25 143 GLY B O 1
ATOM 2909 N N . LYS B 1 144 ? -8.852 20.922 5 1 98.75 144 LYS B N 1
ATOM 2910 C CA . LYS B 1 144 ? -7.484 20.594 5.398 1 98.75 144 LYS B CA 1
ATOM 2911 C C . LYS B 1 144 ? -6.535 20.672 4.203 1 98.75 144 LYS B C 1
ATOM 2913 O O . LYS B 1 144 ? -6.965 20.531 3.055 1 98.75 144 LYS B O 1
ATOM 2918 N N . LYS B 1 145 ? -5.27 20.891 4.5 1 98.81 145 LYS B N 1
ATOM 2919 C CA . LYS B 1 145 ? -4.172 20.812 3.539 1 98.81 145 LYS B CA 1
ATOM 2920 C C . LYS B 1 145 ? -3.273 19.609 3.832 1 98.81 145 LYS B C 1
ATOM 2922 O O . LYS B 1 145 ? -3.061 19.266 4.992 1 98.81 145 LYS B O 1
ATOM 2927 N N . LEU B 1 146 ? -2.83 19 2.795 1 98.94 146 LEU B N 1
ATOM 2928 C CA . LEU B 1 146 ? -1.836 17.938 2.967 1 98.94 146 LEU B CA 1
ATOM 2929 C C . LEU B 1 146 ? -0.575 18.25 2.166 1 98.94 146 LEU B C 1
ATOM 2931 O O . LEU B 1 146 ? -0.653 18.609 0.99 1 98.94 146 LEU B O 1
ATOM 2935 N N . ILE B 1 147 ? 0.567 18.172 2.803 1 98.94 147 ILE B N 1
ATOM 2936 C CA . ILE B 1 147 ? 1.886 18.297 2.193 1 98.94 147 ILE B CA 1
ATOM 2937 C C . ILE B 1 147 ? 2.607 16.953 2.227 1 98.94 147 ILE B C 1
ATOM 2939 O O . ILE B 1 147 ? 2.934 16.453 3.301 1 98.94 147 ILE B O 1
ATOM 2943 N N . LEU B 1 148 ? 2.807 16.406 1.065 1 98.94 148 LEU B N 1
ATOM 2944 C CA . LEU B 1 148 ? 3.604 15.195 0.948 1 98.94 148 LEU B CA 1
ATOM 2945 C C . LEU B 1 148 ? 5.055 15.531 0.608 1 98.94 148 LEU B C 1
ATOM 2947 O O . LEU B 1 148 ? 5.324 16.172 -0.412 1 98.94 148 LEU B O 1
ATOM 2951 N N . ILE B 1 149 ? 5.945 15.156 1.474 1 98.94 149 ILE B N 1
ATOM 2952 C CA . ILE B 1 149 ? 7.383 15.297 1.259 1 98.94 149 ILE B CA 1
ATOM 2953 C C . ILE B 1 149 ? 8 13.922 1.013 1 98.94 149 ILE B C 1
ATOM 2955 O O . ILE B 1 149 ? 8.117 13.109 1.937 1 98.94 149 ILE B O 1
ATOM 2959 N N . SER B 1 150 ? 8.398 13.68 -0.258 1 98.81 150 SER B N 1
ATOM 2960 C CA . SER B 1 150 ? 8.734 12.305 -0.625 1 98.81 150 SER B CA 1
ATOM 2961 C C . SER B 1 150 ? 10.148 12.211 -1.176 1 98.81 150 SER B C 1
ATOM 2963 O O . SER B 1 150 ? 10.75 13.227 -1.528 1 98.81 150 SER B O 1
ATOM 2965 N N . SER B 1 151 ? 10.664 11.055 -1.124 1 98.62 151 SER B N 1
ATOM 2966 C CA . SER B 1 151 ? 11.938 10.703 -1.743 1 98.62 151 SER B CA 1
ATOM 2967 C C . SER B 1 151 ? 11.828 9.406 -2.535 1 98.62 151 SER B C 1
ATOM 2969 O O . SER B 1 151 ? 11.062 8.508 -2.172 1 98.62 151 SER B O 1
ATOM 2971 N N . SER B 1 152 ? 12.539 9.32 -3.623 1 98.38 152 SER B N 1
ATOM 2972 C CA . SER B 1 152 ? 12.539 8.117 -4.438 1 98.38 152 SER B CA 1
ATOM 2973 C C . SER B 1 152 ? 13.938 7.809 -4.973 1 98.38 152 SER B C 1
ATOM 2975 O O . SER B 1 152 ? 14.742 8.719 -5.164 1 98.38 152 SER B O 1
ATOM 2977 N N . GLY B 1 153 ? 14.188 6.516 -5.168 1 97.25 153 GLY B N 1
ATOM 2978 C CA . GLY B 1 153 ? 15.438 6.102 -5.781 1 97.25 153 GLY B CA 1
ATOM 2979 C C . GLY B 1 153 ? 15.547 6.496 -7.242 1 97.25 153 GLY B C 1
ATOM 2980 O O . GLY B 1 153 ? 16.516 7.137 -7.648 1 97.25 153 GLY B O 1
ATOM 2981 N N . GLU B 1 154 ? 14.531 6.172 -7.969 1 97.44 154 GLU B N 1
ATOM 2982 C CA . GLU B 1 154 ? 14.445 6.523 -9.383 1 97.44 154 GLU B CA 1
ATOM 2983 C C . GLU B 1 154 ? 13.836 7.91 -9.57 1 97.44 154 GLU B C 1
ATOM 2985 O O . GLU B 1 154 ? 13.914 8.758 -8.68 1 97.44 154 GLU B O 1
ATOM 2990 N N . PHE B 1 155 ? 13.414 8.219 -10.781 1 98.25 155 PHE B N 1
ATOM 2991 C CA . PHE B 1 155 ? 12.977 9.562 -11.125 1 98.25 155 PHE B CA 1
ATOM 2992 C C . PHE B 1 155 ? 11.883 9.531 -12.18 1 98.25 155 PHE B C 1
ATOM 2994 O O . PHE B 1 155 ? 11.539 8.461 -12.695 1 98.25 155 PHE B O 1
ATOM 3001 N N . GLY B 1 156 ? 11.312 10.711 -12.477 1 97.94 156 GLY B N 1
ATOM 3002 C CA . GLY B 1 156 ? 10.398 10.867 -13.594 1 97.94 156 GLY B CA 1
ATOM 3003 C C . GLY B 1 156 ? 8.984 10.422 -13.281 1 97.94 156 GLY B C 1
ATOM 3004 O O . GLY B 1 156 ? 8.25 10 -14.18 1 97.94 156 GLY B O 1
ATOM 3005 N N . PHE B 1 157 ? 8.578 10.562 -12.031 1 97.88 157 PHE B N 1
ATOM 3006 C CA . PHE B 1 157 ? 7.273 10.086 -11.594 1 97.88 157 PHE B CA 1
ATOM 3007 C C . PHE B 1 157 ? 6.219 11.172 -11.758 1 97.88 157 PHE B C 1
ATOM 3009 O O . PHE B 1 157 ? 5.027 10.922 -11.555 1 97.88 157 PHE B O 1
ATOM 3016 N N . GLU B 1 158 ? 6.629 12.438 -12.078 1 96.31 158 GLU B N 1
ATOM 3017 C CA . GLU B 1 158 ? 5.703 13.547 -12.25 1 96.31 158 GLU B CA 1
ATOM 3018 C C . GLU B 1 158 ? 4.871 13.383 -13.523 1 96.31 158 GLU B C 1
ATOM 3020 O O . GLU B 1 158 ? 5.176 12.531 -14.359 1 96.31 158 GLU B O 1
ATOM 3025 N N . ILE B 1 159 ? 3.766 14.164 -13.625 1 95.81 159 ILE B N 1
ATOM 3026 C CA . ILE B 1 159 ? 2.947 14.188 -14.828 1 95.81 159 ILE B CA 1
ATOM 3027 C C . ILE B 1 159 ? 3.826 14.484 -16.047 1 95.81 159 ILE B C 1
ATOM 3029 O O . ILE B 1 159 ? 4.605 15.438 -16.031 1 95.81 159 ILE B O 1
ATOM 3033 N N . GLY B 1 160 ? 3.764 13.664 -17.031 1 97.19 160 GLY B N 1
ATOM 3034 C CA . GLY B 1 160 ? 4.578 13.828 -18.234 1 97.19 160 GLY B CA 1
ATOM 3035 C C . GLY B 1 160 ? 5.922 13.133 -18.125 1 97.19 160 GLY B C 1
ATOM 3036 O O . GLY B 1 160 ? 6.637 13.008 -19.125 1 97.19 160 GLY B O 1
ATOM 3037 N N . GLY B 1 161 ? 6.27 12.625 -16.938 1 97.5 161 GLY B N 1
ATOM 3038 C CA . GLY B 1 161 ? 7.547 11.961 -16.734 1 97.5 161 GLY B CA 1
ATOM 3039 C C . GLY B 1 161 ? 7.578 10.547 -17.281 1 97.5 161 GLY B C 1
ATOM 3040 O O . GLY B 1 161 ? 6.527 9.945 -17.531 1 97.5 161 GLY B O 1
ATOM 3041 N N . ILE B 1 162 ? 8.82 9.992 -17.453 1 97.56 162 ILE B N 1
ATOM 3042 C CA . ILE B 1 162 ? 9.055 8.711 -18.125 1 97.56 162 ILE B CA 1
ATOM 3043 C C . ILE B 1 162 ? 8.5 7.578 -17.25 1 97.56 162 ILE B C 1
ATOM 3045 O O . ILE B 1 162 ? 8.164 6.508 -17.766 1 97.56 162 ILE B O 1
ATOM 3049 N N . ARG B 1 163 ? 8.312 7.793 -15.898 1 98 163 ARG B N 1
ATOM 3050 C CA . ARG B 1 163 ? 7.785 6.781 -14.992 1 98 163 ARG B CA 1
ATOM 3051 C C . ARG B 1 163 ? 6.469 7.234 -14.367 1 98 163 ARG B C 1
ATOM 3053 O O . ARG B 1 163 ? 6.113 6.812 -13.266 1 98 163 ARG B O 1
ATOM 3060 N N . GLU B 1 164 ? 5.781 8.148 -15.062 1 97.56 164 GLU B N 1
ATOM 3061 C CA . GLU B 1 164 ? 4.52 8.68 -14.555 1 97.56 164 GLU B CA 1
ATOM 3062 C C . GLU B 1 164 ? 3.562 7.555 -14.172 1 97.56 164 GLU B C 1
ATOM 3064 O O . GLU B 1 164 ? 2.953 7.59 -13.094 1 97.56 164 GLU B O 1
ATOM 3069 N N . LYS B 1 165 ? 3.498 6.488 -14.969 1 96.38 165 LYS B N 1
ATOM 3070 C CA . LYS B 1 165 ? 2.51 5.426 -14.805 1 96.38 165 LYS B CA 1
ATOM 3071 C C . LYS B 1 165 ? 2.932 4.449 -13.711 1 96.38 165 LYS B C 1
ATOM 3073 O O . LYS B 1 165 ? 2.182 3.535 -13.359 1 96.38 165 LYS B O 1
ATOM 3078 N N . MET B 1 166 ? 4.105 4.719 -13.148 1 97.88 166 MET B N 1
ATOM 3079 C CA . MET B 1 166 ? 4.621 3.84 -12.102 1 97.88 166 MET B CA 1
ATOM 3080 C C . MET B 1 166 ? 4.535 4.512 -10.734 1 97.88 166 MET B C 1
ATOM 3082 O O . MET B 1 166 ? 5.035 3.979 -9.742 1 97.88 166 MET B O 1
ATOM 3086 N N . ASN B 1 167 ? 3.951 5.723 -10.758 1 98.56 167 ASN B N 1
ATOM 3087 C CA . ASN B 1 167 ? 3.838 6.461 -9.508 1 98.56 167 ASN B CA 1
ATOM 3088 C C . ASN B 1 167 ? 2.592 6.051 -8.727 1 98.56 167 ASN B C 1
ATOM 3090 O O . ASN B 1 167 ? 1.503 6.574 -8.969 1 98.56 167 ASN B O 1
ATOM 3094 N N . TYR B 1 168 ? 2.779 5.207 -7.723 1 98.62 168 TYR B N 1
ATOM 3095 C CA . TYR B 1 168 ? 1.666 4.758 -6.891 1 98.62 168 TYR B CA 1
ATOM 3096 C C . TYR B 1 168 ? 1.796 5.297 -5.469 1 98.62 168 TYR B C 1
ATOM 3098 O O . TYR B 1 168 ? 1.255 4.719 -4.527 1 98.62 168 TYR B O 1
ATOM 3106 N N . LEU B 1 169 ? 2.613 6.352 -5.336 1 98.75 169 LEU B N 1
ATOM 3107 C CA . LEU B 1 169 ? 2.76 7 -4.039 1 98.75 169 LEU B CA 1
ATOM 3108 C C . LEU B 1 169 ? 1.904 8.266 -3.963 1 98.75 169 LEU B C 1
ATOM 3110 O O . LEU B 1 169 ? 0.826 8.25 -3.363 1 98.75 169 LEU B O 1
ATOM 3114 N N . ALA B 1 170 ? 2.283 9.32 -4.629 1 98.69 170 ALA B N 1
ATOM 3115 C CA . ALA B 1 170 ? 1.679 10.633 -4.426 1 98.69 170 ALA B CA 1
ATOM 3116 C C . ALA B 1 170 ? 0.22 10.641 -4.875 1 98.69 170 ALA B C 1
ATOM 3118 O O . ALA B 1 170 ? -0.662 11.07 -4.129 1 98.69 170 ALA B O 1
ATOM 3119 N N . PRO B 1 171 ? -0.105 10.148 -6.086 1 98.56 171 PRO B N 1
ATOM 3120 C CA . PRO B 1 171 ? -1.517 10.172 -6.477 1 98.56 171 PRO B CA 1
ATOM 3121 C C . PRO B 1 171 ? -2.398 9.336 -5.551 1 98.56 171 PRO B C 1
ATOM 3123 O O . PRO B 1 171 ? -3.562 9.68 -5.324 1 98.56 171 PRO B O 1
ATOM 3126 N N . HIS B 1 172 ? -1.829 8.219 -5.062 1 98.88 172 HIS B N 1
ATOM 3127 C CA . HIS B 1 172 ? -2.586 7.387 -4.133 1 98.88 172 HIS B CA 1
ATOM 3128 C C . HIS B 1 172 ? -2.834 8.117 -2.818 1 98.88 172 HIS B C 1
ATOM 3130 O O . HIS B 1 172 ? -3.953 8.109 -2.297 1 98.88 172 HIS B O 1
ATOM 3136 N N . VAL B 1 173 ? -1.812 8.773 -2.289 1 98.94 173 VAL B N 1
ATOM 3137 C CA . VAL B 1 173 ? -1.954 9.555 -1.063 1 98.94 173 VAL B CA 1
ATOM 3138 C C . VAL B 1 173 ? -2.979 10.664 -1.275 1 98.94 173 VAL B C 1
ATOM 3140 O O . VAL B 1 173 ? -3.854 10.875 -0.433 1 98.94 173 VAL B O 1
ATOM 3143 N N . GLU B 1 174 ? -2.871 11.312 -2.391 1 98.81 174 GLU B N 1
ATOM 3144 C CA . GLU B 1 174 ? -3.801 12.398 -2.689 1 98.81 174 GLU B CA 1
ATOM 3145 C C . GLU B 1 174 ? -5.238 11.898 -2.748 1 98.81 174 GLU B C 1
ATOM 3147 O O . GLU B 1 174 ? -6.141 12.508 -2.168 1 98.81 174 GLU B O 1
ATOM 3152 N N . THR B 1 175 ? -5.457 10.781 -3.375 1 98.56 175 THR B N 1
ATOM 3153 C CA . THR B 1 175 ? -6.785 10.195 -3.51 1 98.56 175 THR B CA 1
ATOM 3154 C C . THR B 1 175 ? -7.359 9.836 -2.143 1 98.56 175 THR B C 1
ATOM 3156 O O . THR B 1 175 ? -8.477 10.234 -1.804 1 98.56 175 THR B O 1
ATOM 3159 N N . ALA B 1 176 ? -6.602 9.133 -1.357 1 98.56 176 ALA B N 1
ATOM 3160 C CA . ALA B 1 176 ? -7.062 8.664 -0.053 1 98.56 176 ALA B CA 1
ATOM 3161 C C . ALA B 1 176 ? -7.281 9.836 0.904 1 98.56 176 ALA B C 1
ATOM 3163 O O . ALA B 1 176 ? -8.164 9.789 1.76 1 98.56 176 ALA B O 1
ATOM 3164 N N . SER B 1 177 ? -6.5 10.898 0.727 1 98.69 177 SER B N 1
ATOM 3165 C CA . SER B 1 177 ? -6.535 12.008 1.667 1 98.69 177 SER B CA 1
ATOM 3166 C C . SER B 1 177 ? -7.832 12.797 1.54 1 98.69 177 SER B C 1
ATOM 3168 O O . SER B 1 177 ? -8.188 13.57 2.436 1 98.69 177 SER B O 1
ATOM 3170 N N . LYS B 1 178 ? -8.539 12.633 0.444 1 97.94 178 LYS B N 1
ATOM 3171 C CA . LYS B 1 178 ? -9.828 13.297 0.288 1 97.94 178 LYS B CA 1
ATOM 3172 C C . LYS B 1 178 ? -10.797 12.883 1.392 1 97.94 178 LYS B C 1
ATOM 3174 O O . LYS B 1 178 ? -11.617 13.688 1.836 1 97.94 178 LYS B O 1
ATOM 3179 N N . TYR B 1 179 ? -10.641 11.695 1.856 1 97.88 179 TYR B N 1
ATOM 3180 C CA . TYR B 1 179 ? -11.539 11.156 2.869 1 97.88 179 TYR B CA 1
ATOM 3181 C C . TYR B 1 179 ? -11.164 11.672 4.258 1 97.88 179 TYR B C 1
ATOM 3183 O O . TYR B 1 179 ? -11.898 11.445 5.223 1 97.88 179 TYR B O 1
ATOM 3191 N N . LEU B 1 180 ? -10.047 12.383 4.281 1 98.44 180 LEU B N 1
ATOM 3192 C CA . LEU B 1 180 ? -9.602 12.992 5.527 1 98.44 180 LEU B CA 1
ATOM 3193 C C . LEU B 1 180 ? -9.938 14.477 5.559 1 98.44 180 LEU B C 1
ATOM 3195 O O . LEU B 1 180 ? -9.5 15.195 6.461 1 98.44 180 LEU B O 1
ATOM 3199 N N . GLY B 1 181 ? -10.641 15.016 4.516 1 98.56 181 GLY B N 1
ATOM 3200 C CA . GLY B 1 181 ? -11.016 16.422 4.469 1 98.56 181 GLY B CA 1
ATOM 3201 C C . GLY B 1 181 ? -9.992 17.297 3.768 1 98.56 181 GLY B C 1
ATOM 3202 O O . GLY B 1 181 ? -10.055 18.516 3.85 1 98.56 181 GLY B O 1
ATOM 3203 N N . VAL B 1 182 ? -9.047 16.703 3.1 1 98.88 182 VAL B N 1
ATOM 3204 C CA . VAL B 1 182 ? -8 17.453 2.414 1 98.88 182 VAL B CA 1
ATOM 3205 C C . VAL B 1 182 ? -8.57 18.094 1.152 1 98.88 182 VAL B C 1
ATOM 3207 O O . VAL B 1 182 ? -9.156 17.422 0.308 1 98.88 182 VAL B O 1
ATOM 3210 N N . GLU B 1 183 ? -8.367 19.328 1.011 1 98.56 183 GLU B N 1
ATOM 3211 C CA . GLU B 1 183 ? -8.891 20.078 -0.123 1 98.56 183 GLU B CA 1
ATOM 3212 C C . GLU B 1 183 ? -7.762 20.656 -0.967 1 98.56 183 GLU B C 1
ATOM 3214 O O . GLU B 1 183 ? -7.973 21.047 -2.119 1 98.56 183 GLU B O 1
ATOM 3219 N N . GLU B 1 184 ? -6.602 20.781 -0.37 1 98.75 184 GLU B N 1
ATOM 3220 C CA . GLU B 1 184 ? -5.398 21.219 -1.068 1 98.75 184 GLU B CA 1
ATOM 3221 C C . GLU B 1 184 ? -4.246 20.25 -0.844 1 98.75 184 GLU B C 1
ATOM 3223 O O . GLU B 1 184 ? -3.971 19.844 0.292 1 98.75 184 GLU B O 1
ATOM 3228 N N . PHE B 1 185 ? -3.623 19.922 -1.921 1 98.75 185 PHE B N 1
ATOM 3229 C CA . PHE B 1 185 ? -2.541 18.953 -1.889 1 98.75 185 PHE B CA 1
ATOM 3230 C C . PHE B 1 185 ? -1.264 19.547 -2.475 1 98.75 185 PHE B C 1
ATOM 3232 O O . PHE B 1 185 ? -1.277 20.094 -3.576 1 98.75 185 PHE B O 1
ATOM 3239 N N . TYR B 1 186 ? -0.167 19.438 -1.696 1 98.75 186 TYR B N 1
ATOM 3240 C CA . TYR B 1 186 ? 1.151 19.891 -2.131 1 98.75 186 TYR B CA 1
ATOM 3241 C C . TYR B 1 186 ? 2.16 18.75 -2.074 1 98.75 186 TYR B C 1
ATOM 3243 O O . TYR B 1 186 ? 2.055 17.859 -1.227 1 98.75 186 TYR B O 1
ATOM 3251 N N . GLU B 1 187 ? 3.102 18.812 -2.945 1 98.56 187 GLU B N 1
ATOM 3252 C CA . GLU B 1 187 ? 4.145 17.781 -2.945 1 98.56 187 GLU B CA 1
ATOM 3253 C C . GLU B 1 187 ? 5.527 18.406 -3.102 1 98.56 187 GLU B C 1
ATOM 3255 O O . GLU B 1 187 ? 5.711 19.344 -3.893 1 98.56 187 GLU B O 1
ATOM 3260 N N . ILE B 1 188 ? 6.422 18 -2.32 1 98.69 188 ILE B N 1
ATOM 3261 C CA . ILE B 1 188 ? 7.859 18.219 -2.459 1 98.69 188 ILE B CA 1
ATOM 3262 C C . ILE B 1 188 ? 8.57 16.875 -2.598 1 98.69 188 ILE B C 1
ATOM 3264 O O . ILE B 1 188 ? 8.328 15.961 -1.816 1 98.69 188 ILE B O 1
ATOM 3268 N N . LYS B 1 189 ? 9.367 16.734 -3.574 1 98.31 189 LYS B N 1
ATOM 3269 C CA . LYS B 1 189 ? 9.992 15.438 -3.775 1 98.31 189 LYS B CA 1
ATOM 3270 C C . LYS B 1 189 ? 11.484 15.57 -4.055 1 98.31 189 LYS B C 1
ATOM 3272 O O . LYS B 1 189 ? 11.922 16.547 -4.668 1 98.31 189 LYS B O 1
ATOM 3277 N N . SER B 1 190 ? 12.258 14.672 -3.59 1 98.62 190 SER B N 1
ATOM 3278 C CA . SER B 1 190 ? 13.656 14.445 -3.936 1 98.62 190 SER B CA 1
ATOM 3279 C C . SER B 1 190 ? 13.844 13.117 -4.652 1 98.62 190 SER B C 1
ATOM 3281 O O . SER B 1 190 ? 13.422 12.07 -4.156 1 98.62 190 SER B O 1
ATOM 3283 N N . GLU B 1 191 ? 14.531 13.125 -5.859 1 98.44 191 GLU B N 1
ATOM 3284 C CA . GLU B 1 191 ? 14.648 11.938 -6.703 1 98.44 191 GLU B CA 1
ATOM 3285 C C . GLU B 1 191 ? 16.109 11.586 -6.957 1 98.44 191 GLU B C 1
ATOM 3287 O O . GLU B 1 191 ? 17.016 12.234 -6.422 1 98.44 191 GLU B O 1
ATOM 3292 N N . TYR B 1 192 ? 16.344 10.508 -7.656 1 97.88 192 TYR B N 1
ATOM 3293 C CA . TYR B 1 192 ? 17.656 10.086 -8.156 1 97.88 192 TYR B CA 1
ATOM 3294 C C . TYR B 1 192 ? 18.531 9.57 -7.023 1 97.88 192 TYR B C 1
ATOM 3296 O O . TYR B 1 192 ? 19.75 9.492 -7.168 1 97.88 192 TYR B O 1
ATOM 3304 N N . GLN B 1 193 ? 17.922 9.227 -5.898 1 96.25 193 GLN B N 1
ATOM 3305 C CA . GLN B 1 193 ? 18.719 8.844 -4.742 1 96.25 193 GLN B CA 1
ATOM 3306 C C . GLN B 1 193 ? 19.688 7.711 -5.082 1 96.25 193 GLN B C 1
ATOM 3308 O O . GLN B 1 193 ? 20.859 7.746 -4.699 1 96.25 193 GLN B O 1
ATOM 3313 N N . GLU B 1 194 ? 19.234 6.688 -5.828 1 93.69 194 GLU B N 1
ATOM 3314 C CA . GLU B 1 194 ? 20.031 5.488 -6.07 1 93.69 194 GLU B CA 1
ATOM 3315 C C . GLU B 1 194 ? 21.156 5.762 -7.066 1 93.69 194 GLU B C 1
ATOM 3317 O O . GLU B 1 194 ? 22.094 4.965 -7.191 1 93.69 194 GLU B O 1
ATOM 3322 N N . PHE B 1 195 ? 21.094 6.832 -7.715 1 94.81 195 PHE B N 1
ATOM 3323 C CA . PHE B 1 195 ? 22.125 7.18 -8.68 1 94.81 195 PHE B CA 1
ATOM 3324 C C . PHE B 1 195 ? 23.281 7.902 -7.996 1 94.81 195 PHE B C 1
ATOM 3326 O O . PHE B 1 195 ? 24.406 7.93 -8.516 1 94.81 195 PHE B O 1
ATOM 3333 N N . ALA B 1 196 ? 22.969 8.562 -6.918 1 93.75 196 ALA B N 1
ATOM 3334 C CA . ALA B 1 196 ? 23.969 9.242 -6.09 1 93.75 196 ALA B CA 1
ATOM 3335 C C . ALA B 1 196 ? 24.875 10.133 -6.941 1 93.75 196 ALA B C 1
ATOM 3337 O O . ALA B 1 196 ? 26.094 10.094 -6.805 1 93.75 196 ALA B O 1
ATOM 3338 N N . ASP B 1 197 ? 24.297 10.852 -7.887 1 96.56 197 ASP B N 1
ATOM 3339 C CA . ASP B 1 197 ? 25.047 11.695 -8.805 1 96.56 197 ASP B CA 1
ATOM 3340 C C . ASP B 1 197 ? 24.578 13.148 -8.727 1 96.56 197 ASP B C 1
ATOM 3342 O O . ASP B 1 197 ? 23.891 13.531 -7.773 1 96.56 197 ASP B O 1
ATOM 3346 N N . ALA B 1 198 ? 25.016 13.969 -9.688 1 97.69 198 ALA B N 1
ATOM 3347 C CA . ALA B 1 198 ? 24.719 15.398 -9.648 1 97.69 198 ALA B CA 1
ATOM 3348 C C . ALA B 1 198 ? 23.203 15.641 -9.719 1 97.69 198 ALA B C 1
ATOM 3350 O O . ALA B 1 198 ? 22.703 16.609 -9.164 1 97.69 198 ALA B O 1
ATOM 3351 N N . ARG B 1 199 ? 22.578 14.797 -10.383 1 97.81 199 ARG B N 1
ATOM 3352 C CA . ARG B 1 199 ? 21.125 14.938 -10.484 1 97.81 199 ARG B CA 1
ATOM 3353 C C . ARG B 1 199 ? 20.469 14.789 -9.117 1 97.81 199 ARG B C 1
ATOM 3355 O O . ARG B 1 199 ? 19.531 15.523 -8.789 1 97.81 199 ARG B O 1
ATOM 3362 N N . HIS B 1 200 ? 20.906 13.75 -8.367 1 98.12 200 HIS B N 1
ATOM 3363 C CA . HIS B 1 200 ? 20.422 13.578 -7.012 1 98.12 200 HIS B CA 1
ATOM 3364 C C . HIS B 1 200 ? 20.672 14.828 -6.168 1 98.12 200 HIS B C 1
ATOM 3366 O O . HIS B 1 200 ? 19.766 15.328 -5.5 1 98.12 200 HIS B O 1
ATOM 3372 N N . GLU B 1 201 ? 21.875 15.367 -6.199 1 97.94 201 GLU B N 1
ATOM 3373 C CA . GLU B 1 201 ? 22.234 16.562 -5.43 1 97.94 201 GLU B CA 1
ATOM 3374 C C . GLU B 1 201 ? 21.344 17.75 -5.793 1 97.94 201 GLU B C 1
ATOM 3376 O O . GLU B 1 201 ? 20.891 18.484 -4.914 1 97.94 201 GLU B O 1
ATOM 3381 N N . GLU B 1 202 ? 21.156 17.906 -7.02 1 98.56 202 GLU B N 1
ATOM 3382 C CA . GLU B 1 202 ? 20.312 19 -7.488 1 98.56 202 GLU B CA 1
ATOM 3383 C C . GLU B 1 202 ? 18.859 18.812 -7.031 1 98.56 202 GLU B C 1
ATOM 3385 O O . GLU B 1 202 ? 18.219 19.766 -6.59 1 98.56 202 GLU B O 1
ATOM 3390 N N . SER B 1 203 ? 18.375 17.594 -7.207 1 98.62 203 SER B N 1
ATOM 3391 C CA . SER B 1 203 ? 17.016 17.297 -6.789 1 98.62 203 SER B CA 1
ATOM 3392 C C . SER B 1 203 ? 16.812 17.578 -5.301 1 98.62 203 SER B C 1
ATOM 3394 O O . SER B 1 203 ? 15.797 18.125 -4.895 1 98.62 203 SER B O 1
ATOM 3396 N N . LEU B 1 204 ? 17.766 17.172 -4.512 1 98.5 204 LEU B N 1
ATOM 3397 C CA . LEU B 1 204 ? 17.719 17.391 -3.068 1 98.5 204 LEU B CA 1
ATOM 3398 C C . LEU B 1 204 ? 17.75 18.875 -2.738 1 98.5 204 LEU B C 1
ATOM 3400 O O . LEU B 1 204 ? 16.953 19.344 -1.916 1 98.5 204 LEU B O 1
ATOM 3404 N N . SER B 1 205 ? 18.641 19.594 -3.359 1 98.62 205 SER B N 1
ATOM 3405 C CA . SER B 1 205 ? 18.734 21.031 -3.17 1 98.62 205 SER B CA 1
ATOM 3406 C C . SER B 1 205 ? 17.422 21.719 -3.547 1 98.62 205 SER B C 1
ATOM 3408 O O . SER B 1 205 ? 16.953 22.609 -2.83 1 98.62 205 SER B O 1
ATOM 3410 N N . ASN B 1 206 ? 16.875 21.344 -4.645 1 98.62 206 ASN B N 1
ATOM 3411 C CA . ASN B 1 206 ? 15.602 21.891 -5.078 1 98.62 206 ASN B CA 1
ATOM 3412 C C . ASN B 1 206 ? 14.492 21.594 -4.066 1 98.62 206 ASN B C 1
ATOM 3414 O O . ASN B 1 206 ? 13.602 22.422 -3.855 1 98.62 206 ASN B O 1
ATOM 3418 N N . ALA B 1 207 ? 14.516 20.406 -3.508 1 98.81 207 ALA B N 1
ATOM 3419 C CA . ALA B 1 207 ? 13.516 20.047 -2.502 1 98.81 207 ALA B CA 1
ATOM 3420 C C . ALA B 1 207 ? 13.625 20.953 -1.276 1 98.81 207 ALA B C 1
ATOM 3422 O O . ALA B 1 207 ? 12.609 21.422 -0.758 1 98.81 207 ALA B O 1
ATOM 3423 N N . TYR B 1 208 ? 14.82 21.203 -0.813 1 98.69 208 TYR B N 1
ATOM 3424 C CA . TYR B 1 208 ? 15 22.094 0.327 1 98.69 208 TYR B CA 1
ATOM 3425 C C . TYR B 1 208 ? 14.5 23.5 0.005 1 98.69 208 TYR B C 1
ATOM 3427 O O . TYR B 1 208 ? 13.844 24.141 0.831 1 98.69 208 TYR B O 1
ATOM 3435 N N . ARG B 1 209 ? 14.797 24 -1.171 1 98.5 209 ARG B N 1
ATOM 3436 C CA . ARG B 1 209 ? 14.305 25.312 -1.593 1 98.5 209 ARG B CA 1
ATOM 3437 C C . ARG B 1 209 ? 12.781 25.312 -1.685 1 98.5 209 ARG B C 1
ATOM 3439 O O . ARG B 1 209 ? 12.133 26.281 -1.295 1 98.5 209 ARG B O 1
ATOM 3446 N N . GLY B 1 210 ? 12.273 24.203 -2.24 1 98.56 210 GLY B N 1
ATOM 3447 C CA . GLY B 1 210 ? 10.836 24.062 -2.326 1 98.56 210 GLY B CA 1
ATOM 3448 C C . GLY B 1 210 ? 10.148 24.125 -0.974 1 98.56 210 GLY B C 1
ATOM 3449 O O . GLY B 1 210 ? 9.062 24.688 -0.845 1 98.56 210 GLY B O 1
ATOM 3450 N N . VAL B 1 211 ? 10.75 23.5 -0.013 1 98.62 211 VAL B N 1
ATOM 3451 C CA . VAL B 1 211 ? 10.219 23.531 1.346 1 98.62 211 VAL B CA 1
ATOM 3452 C C . VAL B 1 211 ? 10.125 24.969 1.832 1 98.62 211 VAL B C 1
ATOM 3454 O O . VAL B 1 211 ? 9.086 25.391 2.344 1 98.62 211 VAL B O 1
ATOM 3457 N N . GLU B 1 212 ? 11.172 25.719 1.678 1 97.5 212 GLU B N 1
ATOM 3458 C CA . GLU B 1 212 ? 11.203 27.109 2.127 1 97.5 212 GLU B CA 1
ATOM 3459 C C . GLU B 1 212 ? 10.133 27.938 1.429 1 97.5 212 GLU B C 1
ATOM 3461 O O . GLU B 1 212 ? 9.43 28.719 2.072 1 97.5 212 GLU B O 1
ATOM 3466 N N . GLU B 1 213 ? 10.039 27.766 0.163 1 98.12 213 GLU B N 1
ATOM 3467 C CA . GLU B 1 213 ? 9.055 28.516 -0.614 1 98.12 213 GLU B CA 1
ATOM 3468 C C . GLU B 1 213 ? 7.637 28.156 -0.188 1 98.12 213 GLU B C 1
ATOM 3470 O O . GLU B 1 213 ? 6.773 29.031 -0.084 1 98.12 213 GLU B O 1
ATOM 3475 N N . LEU B 1 214 ? 7.406 26.859 0.016 1 98.56 214 LEU B N 1
ATOM 3476 C CA . LEU B 1 214 ? 6.066 26.422 0.381 1 98.56 214 LEU B CA 1
ATOM 3477 C C . LEU B 1 214 ? 5.672 26.953 1.756 1 98.56 214 LEU B C 1
ATOM 3479 O O . LEU B 1 214 ? 4.527 27.359 1.962 1 98.56 214 LEU B O 1
ATOM 3483 N N . VAL B 1 215 ? 6.559 26.922 2.691 1 98.06 215 VAL B N 1
ATOM 3484 C CA . VAL B 1 215 ? 6.277 27.438 4.027 1 98.06 215 VAL B CA 1
ATOM 3485 C C . VAL B 1 215 ? 5.895 28.922 3.938 1 98.06 215 VAL B C 1
ATOM 3487 O O . VAL B 1 215 ? 4.914 29.344 4.547 1 98.06 215 VAL B O 1
ATOM 3490 N N . LYS B 1 216 ? 6.676 29.688 3.154 1 95.88 216 LYS B N 1
ATOM 3491 C CA . LYS B 1 216 ? 6.387 31.109 2.982 1 95.88 216 LYS B CA 1
ATOM 3492 C C . LYS B 1 216 ? 5.008 31.328 2.363 1 95.88 216 LYS B C 1
ATOM 3494 O O . LYS B 1 216 ? 4.297 32.25 2.723 1 95.88 216 LYS B O 1
ATOM 3499 N N . GLN B 1 217 ? 4.703 30.453 1.475 1 96.81 217 GLN B N 1
ATOM 3500 C CA . GLN B 1 217 ? 3.422 30.531 0.782 1 96.81 217 GLN B CA 1
ATOM 3501 C C . GLN B 1 217 ? 2.262 30.266 1.734 1 96.81 217 GLN B C 1
ATOM 3503 O O . GLN B 1 217 ? 1.189 30.859 1.602 1 96.81 217 GLN B O 1
ATOM 3508 N N . LEU B 1 218 ? 2.377 29.359 2.654 1 96 218 LEU B N 1
ATOM 3509 C CA . LEU B 1 218 ? 1.273 28.859 3.469 1 96 218 LEU B CA 1
ATOM 3510 C C . LEU B 1 218 ? 1.142 29.672 4.758 1 96 218 LEU B C 1
ATOM 3512 O O . LEU B 1 218 ? 0.153 29.531 5.48 1 96 218 LEU B O 1
ATOM 3516 N N . VAL B 1 219 ? 2.131 30.469 5.098 1 87.44 219 VAL B N 1
ATOM 3517 C CA . VAL B 1 219 ? 2.066 31.312 6.297 1 87.44 219 VAL B CA 1
ATOM 3518 C C . VAL B 1 219 ? 1.458 32.656 5.949 1 87.44 219 VAL B C 1
ATOM 3520 O O . VAL B 1 219 ? 1.668 33.188 4.848 1 87.44 219 VAL B O 1
#

pLDDT: mean 97.51, std 1.84, range [87.38, 99.0]

Radius of gyration: 21.89 Å; Cα contacts (8 Å, |Δi|>4): 846; chains: 2; bounding box: 58×65×47 Å

Organism: Colwellia psychrerythraea (strain 34H / ATCC BAA-681) (NCBI:txid167879)

Solvent-accessible surface area (backbone atoms only — not comparable to full-atom values): 22629 Å² total; per-residue (Å²): 131,54,26,34,29,39,35,34,36,43,42,40,50,76,80,48,91,53,66,89,62,29,28,62,16,53,50,53,41,50,51,40,50,53,57,43,38,72,76,38,69,82,43,46,76,46,80,45,54,28,28,86,53,56,61,68,74,76,34,43,67,46,53,52,36,70,73,38,55,77,94,72,49,49,71,68,37,50,59,62,40,45,64,33,52,51,53,37,51,51,55,69,62,30,43,33,38,37,37,17,32,42,47,45,88,46,14,56,37,31,42,51,42,22,44,49,65,47,39,66,35,79,79,69,19,23,41,78,38,72,90,58,51,99,59,31,67,42,47,64,43,68,80,18,35,35,39,39,27,29,26,30,45,58,64,40,49,49,91,90,30,93,30,30,94,54,45,44,30,66,64,47,52,56,59,53,36,41,38,64,7,38,74,43,82,44,78,42,58,26,32,26,52,75,65,71,43,71,63,18,55,51,30,42,52,49,28,55,52,47,39,53,54,50,47,60,67,75,98,131,55,27,33,28,38,37,35,36,44,41,39,50,77,80,49,93,53,66,88,60,27,30,62,15,53,51,53,42,49,51,40,51,52,57,42,38,72,75,38,69,79,42,45,76,47,78,44,54,28,28,84,53,56,61,69,74,76,36,44,68,45,53,52,35,70,73,38,54,76,94,72,48,48,71,66,37,50,59,62,39,44,63,31,52,52,53,37,52,51,54,70,62,30,42,33,38,37,37,16,32,44,48,45,88,45,13,56,37,30,42,49,42,20,44,48,65,46,39,65,32,79,79,69,19,22,43,77,40,72,90,59,51,100,60,30,67,43,48,64,43,68,80,17,35,35,38,39,27,29,25,32,44,59,64,39,49,50,91,90,31,91,32,30,92,52,46,42,31,66,64,47,53,56,59,54,35,39,39,63,7,40,75,43,81,47,77,43,57,27,33,26,52,75,65,71,43,72,65,18,55,48,29,43,53,50,29,56,51,47,40,55,52,48,47,61,67,76,99

Secondary structure (DSSP, 8-state):
--EEEEEE--SS-S--SSGGGS-HHHHHHHHHHHHHHHH-TT-EEEEEETTTSPPPPP-HHHHHHHHS-GGG--HHHHHHHHHHHHHHHHHHH-SEEEEEEE-BTTB--HHHHHHHHHH--BTTTEEE-GGGTT--EEES--SEEEEEEEE-SS---STTSTTGGG-BSHHHHHHHHGGGTEEEEEEEEE--GGG-SHHHHHHHHHHHHHHHHHHHHH-/--EEEEEE--SS-S--SSGGGS-HHHHHHHHHHHHHHHH-TT-EEEEEETTTSPPPPP-HHHHHHHHS-GGG--HHHHHHHHHHHHHHHHHHH-SEEEEEEE-BTTB--HHHHHHHHHH--BTTTEEE-GGGTT--EEES--SEEEEEEEE-SS---STTSTTGGG-BSHHHHHHHHGGGTEEEEEEEEE--GGG-SHHHHHHHHHHHHHHHHHHHHH-